Protein AF-A0A8S2YL34-F1 (afdb_monomer_lite)

Foldseek 3Di:
DKDKWKWKWKWKQALLAIDGLQDDPVPPDQDGWDWDQDPVRAIDIPRTDTHTDDDPVVVVVSVVSSVVSLVVVCVVDPNRNVQMDMDMDMDMDIDDPDDDDDDDDDDDDDDDDDDDDDDDDDQSSCQLVVLVLQQLQCQLVVPPDRPCVSGPNSSNCVCVQENQDDHDDDQDADPPDPVVRVVSVVSVVSSVSGDYHHDDPDDDPVNVVVVVVVVVVVVVVVVVVVVVVPDDDPVVVVVVVVVVVVVVVVVVVVVVVVVVVVVVVVVVVVVVVVVVVVVVVVVVVVVVVVVVVVVVVVVVVVVVVVVVVVVVVVVVVVVVVVVVVVVVVVVVVVVVVVVVVVVVVVVVVVVVVVVVVVVVVVVVVVVVVVVVVVVVVVVVVVVVVVVVVVVVVVVVVVVVVVVVVVVVVVVVVVVVVVVVPDD

Structure (mmCIF, N/CA/C/O backbone):
data_AF-A0A8S2YL34-F1
#
_entry.id   AF-A0A8S2YL34-F1
#
loop_
_atom_site.group_PDB
_atom_site.id
_atom_site.type_symbol
_atom_site.label_atom_id
_atom_site.label_alt_id
_atom_site.label_comp_id
_atom_site.label_asym_id
_atom_site.label_entity_id
_atom_site.label_seq_id
_atom_site.pdbx_PDB_ins_code
_atom_site.Cartn_x
_atom_site.Cartn_y
_atom_site.Cartn_z
_atom_site.occupancy
_atom_site.B_iso_or_equiv
_atom_site.auth_seq_id
_atom_site.auth_comp_id
_atom_site.auth_asym_id
_atom_site.auth_atom_id
_atom_site.pdbx_PDB_model_num
ATOM 1 N N . TYR A 1 1 ? 1.202 10.607 29.846 1.00 48.06 1 TYR A N 1
ATOM 2 C CA . TYR A 1 1 ? 0.904 9.898 28.590 1.00 48.06 1 TYR A CA 1
ATOM 3 C C . TYR A 1 1 ? -0.535 9.447 28.683 1.00 48.06 1 TYR A C 1
ATOM 5 O O . TYR A 1 1 ? -0.891 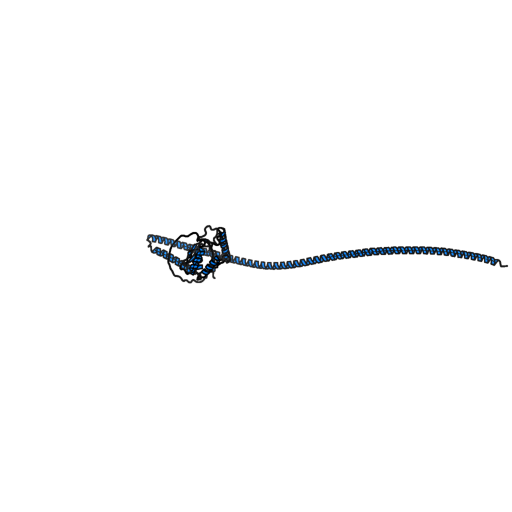8.909 29.722 1.00 48.06 1 TYR A O 1
ATOM 13 N N . ILE A 1 2 ? -1.354 9.770 27.680 1.00 67.56 2 ILE A N 1
ATOM 14 C CA . ILE A 1 2 ? -2.745 9.314 27.614 1.00 67.56 2 ILE A CA 1
ATOM 15 C C . ILE A 1 2 ? -2.727 8.025 26.803 1.00 67.56 2 ILE A C 1
ATOM 17 O O . ILE A 1 2 ? -2.323 8.048 25.639 1.00 67.56 2 ILE A O 1
ATOM 21 N N . ASP A 1 3 ? -3.127 6.922 27.424 1.00 76.88 3 ASP A N 1
ATOM 22 C CA . ASP A 1 3 ? -3.248 5.643 26.731 1.00 76.88 3 ASP A CA 1
ATOM 23 C C . ASP A 1 3 ? -4.643 5.537 26.115 1.00 76.88 3 ASP A C 1
ATOM 25 O O . ASP A 1 3 ? -5.654 5.777 26.781 1.00 76.88 3 ASP A O 1
ATOM 29 N N . TYR A 1 4 ? -4.700 5.162 24.838 1.00 81.50 4 TYR A N 1
ATOM 30 C CA . TYR A 1 4 ? -5.943 4.983 24.094 1.00 81.50 4 TYR A CA 1
ATOM 31 C C . TYR A 1 4 ? -6.202 3.494 23.871 1.00 81.50 4 TYR A C 1
ATOM 33 O O . TYR A 1 4 ? -5.301 2.731 23.533 1.00 81.50 4 TYR A O 1
ATOM 41 N N . THR A 1 5 ? -7.447 3.066 24.030 1.00 84.38 5 THR A N 1
ATOM 42 C CA . THR A 1 5 ? -7.902 1.724 23.655 1.00 84.38 5 THR A CA 1
ATOM 43 C C . THR A 1 5 ? -9.151 1.867 22.806 1.00 84.38 5 THR A C 1
ATOM 45 O O . THR A 1 5 ? -10.121 2.477 23.249 1.00 84.38 5 THR A O 1
ATOM 48 N N . VAL A 1 6 ? -9.133 1.318 21.591 1.00 88.00 6 VAL A N 1
ATOM 49 C CA . VAL A 1 6 ? -10.278 1.364 20.676 1.00 88.00 6 VAL A CA 1
ATOM 50 C C . VAL A 1 6 ? -10.844 -0.036 20.491 1.00 88.00 6 VAL A C 1
ATOM 52 O O . VAL A 1 6 ? -10.112 -0.995 20.243 1.00 88.00 6 VAL A O 1
ATOM 55 N N . LYS A 1 7 ? -12.164 -0.147 20.612 1.00 90.12 7 LYS A N 1
ATOM 56 C CA . LYS A 1 7 ? -12.927 -1.378 20.406 1.00 90.12 7 LYS A CA 1
ATOM 57 C C . LYS A 1 7 ? -14.058 -1.124 19.424 1.00 90.12 7 LYS A C 1
ATOM 59 O O . LYS A 1 7 ? -14.638 -0.041 19.425 1.00 90.12 7 LYS A O 1
ATOM 64 N N . ILE A 1 8 ? -14.386 -2.114 18.606 1.00 91.75 8 ILE A N 1
ATOM 65 C CA . ILE A 1 8 ? -15.443 -2.020 17.601 1.00 91.75 8 ILE A CA 1
ATOM 66 C C . ILE A 1 8 ? -16.438 -3.159 17.803 1.00 91.75 8 ILE A C 1
ATOM 68 O O . ILE A 1 8 ? -16.043 -4.314 17.941 1.00 91.75 8 ILE A O 1
ATOM 72 N N . THR A 1 9 ? -17.728 -2.832 17.771 1.00 90.25 9 THR A N 1
ATOM 73 C CA . THR A 1 9 ? -18.823 -3.803 17.657 1.00 90.25 9 THR A CA 1
ATOM 74 C C . THR A 1 9 ? -19.603 -3.524 16.377 1.00 90.25 9 THR A C 1
ATOM 76 O O . THR A 1 9 ? -19.719 -2.371 15.945 1.00 90.25 9 THR A O 1
ATOM 79 N N . PHE A 1 10 ? -20.120 -4.573 15.736 1.00 91.75 10 PHE A N 1
ATOM 80 C CA . PHE A 1 10 ? -20.915 -4.418 14.522 1.00 91.75 10 PHE A CA 1
ATOM 81 C C . PHE A 1 10 ? -22.115 -5.359 14.538 1.00 91.75 10 PHE A C 1
ATOM 83 O O . PHE A 1 10 ? -21.965 -6.575 14.449 1.00 91.75 10 PHE A O 1
ATOM 90 N N . LEU A 1 11 ? -23.307 -4.782 14.668 1.00 88.75 11 LEU A N 1
ATOM 91 C CA . LEU A 1 11 ? -24.552 -5.513 14.861 1.00 88.75 11 LEU A CA 1
ATOM 92 C C . LEU A 1 11 ? -25.520 -5.278 13.706 1.00 88.75 11 LEU A C 1
ATOM 94 O O . LEU A 1 11 ? -25.610 -4.176 13.160 1.00 88.75 11 LEU A O 1
ATOM 98 N N . GLU A 1 12 ? -26.291 -6.307 13.385 1.00 87.19 12 GLU A N 1
ATOM 99 C CA . GLU A 1 12 ? -27.458 -6.225 12.519 1.00 87.19 12 GLU A CA 1
ATOM 100 C C . GLU A 1 12 ? -28.726 -6.443 13.342 1.00 87.19 12 GLU A C 1
ATOM 102 O O . GLU A 1 12 ? -28.835 -7.409 14.096 1.00 87.19 12 GLU A O 1
ATOM 107 N N . LEU A 1 13 ? -29.693 -5.541 13.195 1.00 84.06 13 LEU A N 1
ATOM 108 C CA . LEU A 1 13 ? -31.043 -5.695 13.716 1.00 84.06 13 LEU A CA 1
ATOM 109 C C . LEU A 1 13 ? -31.983 -5.981 12.546 1.00 84.06 13 LEU A C 1
ATOM 111 O O . LEU A 1 13 ? -32.267 -5.092 11.740 1.00 84.06 13 LEU A O 1
ATOM 115 N N . TYR A 1 14 ? -32.490 -7.206 12.485 1.00 81.56 14 TYR A N 1
ATOM 116 C CA . TYR A 1 14 ? -33.470 -7.634 11.493 1.00 81.56 14 TYR A CA 1
ATOM 117 C C . TYR A 1 14 ? -34.624 -8.347 12.190 1.00 81.56 14 TYR A C 1
ATOM 119 O O . TYR A 1 14 ? -34.399 -9.213 13.028 1.00 81.56 14 TYR A O 1
ATOM 127 N N . ASN A 1 15 ? -35.865 -7.966 11.873 1.00 78.81 15 ASN A N 1
ATOM 128 C CA . ASN A 1 15 ? -37.072 -8.544 12.477 1.00 78.81 15 ASN A CA 1
ATOM 129 C C . ASN A 1 15 ? -37.048 -8.570 14.026 1.00 78.81 15 ASN A C 1
ATOM 131 O O . ASN A 1 15 ? -37.450 -9.544 14.656 1.00 78.81 15 ASN A O 1
ATOM 135 N N . GLU A 1 16 ? -36.533 -7.500 14.644 1.00 81.00 16 GLU A N 1
ATOM 136 C CA . GLU A 1 16 ? -36.320 -7.398 16.097 1.00 81.00 16 GLU A CA 1
ATOM 137 C C . GLU A 1 16 ? -35.396 -8.487 16.689 1.00 81.00 16 GLU A C 1
ATOM 139 O O . GLU A 1 16 ? -35.368 -8.696 17.904 1.00 81.00 16 GLU A O 1
ATOM 144 N N . GLU A 1 17 ? -34.574 -9.148 15.875 1.00 79.44 17 GLU A N 1
ATOM 145 C CA . GLU A 1 17 ? -33.493 -10.040 16.295 1.00 79.44 17 GLU A CA 1
ATOM 146 C C . GLU A 1 17 ? -32.133 -9.389 16.036 1.00 79.44 17 GLU A C 1
ATOM 148 O O . GLU A 1 17 ? -31.914 -8.750 15.008 1.00 79.44 17 GLU A O 1
ATOM 153 N N . LEU A 1 18 ? -31.237 -9.499 17.021 1.00 83.88 18 LEU A N 1
ATOM 154 C CA . LEU A 1 18 ? -29.888 -8.948 16.942 1.00 83.88 18 LEU A CA 1
ATOM 155 C C . LEU A 1 18 ? -28.929 -10.058 16.537 1.00 83.88 18 LEU A C 1
ATOM 157 O O . LEU A 1 18 ? -28.868 -11.085 17.214 1.00 83.88 18 LEU A O 1
ATOM 161 N N . THR A 1 19 ? -28.170 -9.808 15.479 1.00 85.19 19 THR A N 1
ATOM 162 C CA . THR A 1 19 ? -27.126 -10.698 14.977 1.00 85.19 19 THR A CA 1
ATOM 163 C C . THR A 1 19 ? -25.791 -9.973 15.023 1.00 85.19 19 THR A C 1
ATOM 165 O O . THR A 1 19 ? -25.691 -8.805 14.647 1.00 85.19 19 THR A O 1
ATOM 168 N N . ASP A 1 20 ? -24.759 -10.661 15.497 1.00 88.00 20 ASP A N 1
ATOM 169 C CA . ASP A 1 20 ? -23.398 -10.138 15.501 1.00 88.00 20 ASP A CA 1
ATOM 170 C C . ASP A 1 20 ? -22.752 -10.358 14.125 1.00 88.00 20 ASP A C 1
ATOM 172 O O . ASP A 1 20 ? -22.574 -11.497 13.687 1.00 88.00 20 ASP A O 1
ATOM 176 N N . LEU A 1 21 ? -22.378 -9.276 13.439 1.00 87.75 21 LEU A N 1
ATOM 177 C CA . LEU A 1 21 ? -21.731 -9.345 12.126 1.00 87.75 21 LEU A CA 1
ATOM 178 C C . LEU A 1 21 ? -20.233 -9.681 12.218 1.00 87.75 21 LEU A C 1
ATOM 180 O O . LEU A 1 21 ? -19.593 -9.942 11.196 1.00 87.75 21 LEU A O 1
ATOM 184 N N . LEU A 1 22 ? -19.647 -9.706 13.415 1.00 87.12 22 LEU A N 1
ATOM 185 C CA . LEU A 1 22 ? -18.248 -10.046 13.689 1.00 87.12 22 LEU A CA 1
ATOM 186 C C . LEU A 1 22 ? -18.056 -11.502 14.147 1.00 87.12 22 LEU A C 1
ATOM 188 O O . LEU A 1 22 ? -16.949 -12.027 13.982 1.00 87.12 22 LEU A O 1
ATOM 192 N N . ALA A 1 23 ? -19.119 -12.206 14.548 1.00 83.44 23 ALA A N 1
ATOM 193 C CA . ALA A 1 23 ? -19.085 -13.613 14.976 1.00 83.44 23 ALA A CA 1
ATOM 194 C C . ALA A 1 23 ? -18.584 -14.598 13.908 1.00 83.44 23 ALA A C 1
ATOM 196 O O . ALA A 1 23 ? -18.757 -14.383 12.711 1.00 83.44 23 ALA A O 1
ATOM 197 N N . ASP A 1 24 ? -17.904 -15.670 14.317 1.00 76.44 24 ASP A N 1
ATOM 198 C CA . ASP A 1 24 ? -17.432 -16.700 13.386 1.00 76.44 24 ASP A CA 1
ATOM 199 C C . ASP A 1 24 ? -18.605 -17.588 12.924 1.00 76.44 24 ASP A C 1
ATOM 201 O O . ASP A 1 24 ? -19.273 -18.173 13.779 1.00 76.44 24 ASP A O 1
ATOM 205 N N . PRO A 1 25 ? -18.890 -17.702 11.611 1.00 64.94 25 PRO A N 1
ATOM 206 C CA . PRO A 1 25 ? -19.985 -18.527 11.098 1.00 64.94 25 PRO A CA 1
ATOM 207 C C . PRO A 1 25 ? -19.861 -20.022 11.416 1.00 64.94 25 PRO A C 1
ATOM 209 O O . PRO A 1 25 ? -20.856 -20.732 11.316 1.00 64.94 25 PRO A O 1
ATOM 212 N N . THR A 1 26 ? -18.677 -20.520 11.788 1.00 63.34 26 THR A N 1
ATOM 213 C CA . THR A 1 26 ? -18.493 -21.928 12.183 1.00 63.34 26 THR A CA 1
ATOM 214 C C . THR A 1 26 ? -18.913 -22.211 13.624 1.00 63.34 26 THR A C 1
ATOM 216 O O . THR A 1 26 ? -18.849 -23.356 14.065 1.00 63.34 26 THR A O 1
ATOM 219 N N . ASN A 1 27 ? -19.293 -21.185 14.387 1.00 66.50 27 ASN A N 1
ATOM 220 C CA . ASN A 1 27 ? -19.665 -21.346 15.781 1.00 66.50 27 ASN A CA 1
ATOM 221 C C . ASN A 1 27 ? -21.140 -21.771 15.883 1.00 66.50 27 ASN A C 1
ATOM 223 O O . ASN A 1 27 ? -22.046 -20.963 15.694 1.00 66.50 27 ASN A O 1
ATOM 227 N N . GLU A 1 28 ? -21.382 -23.051 16.178 1.00 51.19 28 GLU A N 1
ATOM 228 C CA . GLU A 1 28 ? -22.721 -23.667 16.189 1.00 51.19 28 GLU A CA 1
ATOM 229 C C . GLU A 1 28 ? -23.646 -23.135 17.306 1.00 51.19 28 GLU A C 1
ATOM 231 O O . GLU A 1 28 ? -24.849 -23.402 17.302 1.00 51.19 28 GLU A O 1
ATOM 236 N N . GLN A 1 29 ? -23.115 -22.347 18.251 1.00 55.06 29 GLN A N 1
ATOM 237 C CA . GLN A 1 29 ? -23.880 -21.667 19.300 1.00 55.06 29 GLN A CA 1
ATOM 238 C C . GLN A 1 29 ? -23.472 -20.189 19.419 1.00 55.06 29 GLN A C 1
ATOM 240 O O . GLN A 1 29 ? -22.650 -19.844 20.269 1.00 55.06 29 GLN A O 1
ATOM 245 N N . PRO A 1 30 ? -24.034 -19.283 18.599 1.00 62.12 30 PRO A N 1
ATOM 246 C CA . PRO A 1 30 ? -23.836 -17.853 18.801 1.00 62.12 30 PRO A CA 1
ATOM 247 C C . PRO A 1 30 ? -24.441 -17.423 20.145 1.00 62.12 30 PRO A C 1
ATOM 249 O O . PRO A 1 30 ? -25.582 -17.772 20.473 1.00 62.12 30 PRO A O 1
ATOM 252 N N . GLU A 1 31 ? -23.684 -16.659 20.936 1.00 67.00 31 GLU A N 1
ATOM 253 C CA . GLU A 1 31 ? -24.209 -16.065 22.164 1.00 67.00 31 GLU A CA 1
ATOM 254 C C . GLU A 1 31 ? -25.408 -15.165 21.838 1.00 67.00 31 GLU A C 1
ATOM 256 O O . GLU A 1 31 ? -25.381 -14.338 20.926 1.00 67.00 31 GLU A O 1
ATOM 261 N N . LYS A 1 32 ? -26.504 -15.326 22.588 1.00 75.12 32 LYS A N 1
ATOM 262 C CA . LYS A 1 32 ? -27.686 -14.480 22.405 1.00 75.12 32 LYS A CA 1
ATOM 263 C C . LYS A 1 32 ? -27.403 -13.078 22.928 1.00 75.12 32 LYS A C 1
ATOM 265 O O . LYS A 1 32 ? -27.311 -12.887 24.141 1.00 75.12 32 LYS A O 1
ATOM 270 N N . ILE A 1 33 ? -27.390 -12.106 22.022 1.00 82.69 33 ILE A N 1
ATOM 271 C CA . ILE A 1 33 ? -27.215 -10.689 22.342 1.00 82.69 33 ILE A CA 1
ATOM 272 C C . ILE A 1 33 ? -28.421 -10.177 23.134 1.00 82.69 33 ILE A C 1
ATOM 274 O O . ILE A 1 33 ? -29.577 -10.307 22.711 1.00 82.69 33 ILE A O 1
ATOM 278 N N . LYS A 1 34 ? -28.157 -9.573 24.294 1.00 80.25 34 LYS A N 1
ATOM 279 C CA . LYS A 1 34 ? -29.180 -9.021 25.191 1.00 80.25 34 LYS A CA 1
ATOM 280 C C . LYS A 1 34 ? -28.903 -7.551 25.475 1.00 80.25 34 LYS A C 1
ATOM 282 O O . LYS A 1 34 ? -27.764 -7.162 25.700 1.00 80.25 34 LYS A O 1
ATOM 287 N N . ILE A 1 35 ? -29.970 -6.755 25.505 1.00 79.44 35 ILE A N 1
ATOM 288 C CA . ILE A 1 35 ? -29.922 -5.344 25.902 1.00 79.44 35 ILE A CA 1
ATOM 289 C C . ILE A 1 35 ? -30.408 -5.250 27.348 1.00 79.44 35 ILE A C 1
ATOM 291 O O . ILE A 1 35 ? -31.576 -5.561 27.626 1.00 79.44 35 ILE A O 1
ATOM 295 N N . TYR A 1 36 ? -29.529 -4.807 28.239 1.00 76.12 36 TYR A N 1
ATOM 296 C CA . TYR A 1 36 ? -29.823 -4.493 29.633 1.00 76.12 36 TYR A CA 1
ATOM 297 C C . TYR A 1 36 ? -29.905 -2.979 29.821 1.00 76.12 36 TYR A C 1
ATOM 299 O O . TYR A 1 36 ? -29.261 -2.231 29.099 1.00 76.12 36 TYR A O 1
ATOM 307 N N . GLU A 1 37 ? -30.731 -2.538 30.762 1.00 67.00 37 GLU A N 1
ATOM 308 C CA . GLU A 1 37 ? -30.855 -1.132 31.150 1.00 67.00 37 GLU A CA 1
ATOM 309 C C . GLU A 1 37 ? -30.201 -0.997 32.525 1.00 67.00 37 GLU A C 1
ATOM 311 O O . GLU A 1 37 ? -30.581 -1.725 33.448 1.00 67.00 37 GLU A O 1
ATOM 316 N N . ASP A 1 38 ? -29.186 -0.144 32.633 1.00 62.09 38 ASP A N 1
ATOM 317 C CA . ASP A 1 38 ? -28.525 0.136 33.905 1.00 62.09 38 ASP A CA 1
ATOM 318 C C . ASP A 1 38 ? -29.349 1.127 34.748 1.00 62.09 38 ASP A C 1
ATOM 320 O O . ASP A 1 38 ? -30.302 1.748 34.260 1.00 62.09 38 ASP A O 1
ATOM 324 N N . LYS A 1 39 ? -28.994 1.297 36.026 1.00 57.69 39 LYS A N 1
ATOM 325 C CA . LYS A 1 39 ? -29.657 2.226 36.959 1.00 57.69 39 LYS A CA 1
ATOM 326 C C . LYS A 1 39 ? -29.665 3.673 36.444 1.00 57.69 39 LYS A C 1
ATOM 328 O O . LYS A 1 39 ? -30.626 4.396 36.709 1.00 57.69 39 LYS A O 1
ATOM 333 N N . ASP A 1 40 ? -28.679 4.041 35.627 1.00 57.75 40 ASP A N 1
ATOM 334 C CA . ASP A 1 40 ? -28.551 5.356 34.986 1.00 57.75 40 ASP A CA 1
ATOM 335 C C . ASP A 1 40 ? -29.336 5.501 33.670 1.00 57.75 40 ASP A C 1
ATOM 337 O O . ASP A 1 40 ? -29.211 6.512 32.977 1.00 57.75 40 ASP A O 1
ATOM 341 N N . LYS A 1 41 ? -30.178 4.516 33.319 1.00 57.06 41 LYS A N 1
ATOM 342 C CA . LYS A 1 41 ? -30.958 4.447 32.064 1.00 57.06 41 LYS A CA 1
ATOM 343 C C . LYS A 1 41 ? -30.118 4.356 30.786 1.00 57.06 41 LYS A C 1
ATOM 345 O O . LYS A 1 41 ? -30.658 4.517 29.691 1.00 57.06 41 LYS A O 1
ATOM 350 N N . THR A 1 42 ? -28.832 4.058 30.917 1.00 58.94 42 THR A N 1
ATOM 351 C CA . THR A 1 42 ? -27.952 3.703 29.805 1.00 58.94 42 THR A CA 1
ATOM 352 C C . THR A 1 42 ? -28.205 2.249 29.404 1.00 58.94 42 THR A C 1
ATOM 354 O O . THR A 1 42 ? -28.396 1.366 30.247 1.00 58.94 42 THR A O 1
ATOM 357 N N . ASN A 1 43 ? -28.276 1.986 28.098 1.00 68.44 43 ASN A N 1
ATOM 358 C CA . ASN A 1 43 ? -28.506 0.634 27.589 1.00 68.44 43 ASN A CA 1
ATOM 359 C C . ASN A 1 43 ? -27.165 -0.068 27.328 1.00 68.44 43 ASN A C 1
ATOM 361 O O . ASN A 1 43 ? -26.404 0.341 26.454 1.00 68.44 43 ASN A O 1
ATOM 365 N N . THR A 1 44 ? -26.909 -1.168 28.035 1.00 69.44 44 THR A N 1
ATOM 366 C CA . THR A 1 44 ? -25.704 -1.993 27.881 1.00 69.44 44 THR A CA 1
ATOM 367 C C . THR A 1 44 ? -26.016 -3.232 27.052 1.00 69.44 44 THR A C 1
ATOM 369 O O . THR A 1 44 ? -26.939 -3.996 27.353 1.00 69.44 44 THR A O 1
ATOM 372 N N . ILE A 1 45 ? -25.235 -3.451 25.994 1.00 77.94 45 ILE A N 1
ATOM 373 C CA . ILE A 1 45 ? -25.347 -4.627 25.129 1.00 77.94 45 ILE A CA 1
ATOM 374 C C . ILE A 1 45 ? -24.382 -5.698 25.642 1.00 77.94 45 ILE A C 1
ATOM 376 O O . ILE A 1 45 ? -23.181 -5.467 25.712 1.00 77.94 45 ILE A O 1
ATOM 380 N N . ILE A 1 46 ? -24.908 -6.872 25.992 1.00 77.75 46 ILE A N 1
ATOM 381 C CA . ILE A 1 46 ? -24.126 -8.018 26.476 1.00 77.75 46 ILE A CA 1
ATOM 382 C C . ILE A 1 46 ? -24.185 -9.147 25.441 1.00 77.75 46 ILE A C 1
ATOM 384 O O . ILE A 1 46 ? -25.256 -9.427 24.894 1.00 77.75 46 ILE A O 1
ATOM 388 N N . GLY A 1 47 ? -23.044 -9.802 25.207 1.00 76.75 47 GLY A N 1
ATOM 389 C CA . GLY A 1 47 ? -22.895 -10.925 24.270 1.00 76.75 47 GLY A CA 1
ATOM 390 C C . GLY A 1 47 ? -22.524 -10.520 22.839 1.00 76.75 47 GLY A C 1
ATOM 391 O O . GLY A 1 47 ? -22.539 -11.363 21.951 1.00 76.75 47 GLY A O 1
ATOM 392 N N . ALA A 1 48 ? -22.222 -9.238 22.602 1.00 83.50 48 ALA A N 1
ATOM 393 C CA . ALA A 1 48 ? -21.643 -8.765 21.345 1.00 83.50 48 ALA A CA 1
ATOM 394 C C . ALA A 1 48 ? -20.109 -8.849 21.396 1.00 83.50 48 ALA A C 1
ATOM 396 O O . ALA A 1 48 ? -19.497 -8.562 22.427 1.00 83.50 48 ALA A O 1
ATOM 397 N N . ILE A 1 49 ? -19.485 -9.206 20.278 1.00 85.88 49 ILE A N 1
ATOM 398 C CA . ILE A 1 49 ? -18.035 -9.299 20.135 1.00 85.88 49 ILE A CA 1
ATOM 399 C C . ILE A 1 49 ? -17.442 -7.897 20.034 1.00 85.88 49 ILE A C 1
ATOM 401 O O . ILE A 1 49 ? -17.718 -7.143 19.100 1.00 85.88 49 ILE A O 1
ATOM 405 N N . GLU A 1 50 ? -16.562 -7.580 20.980 1.00 86.94 50 GLU A N 1
ATOM 406 C CA . GLU A 1 50 ? -15.749 -6.368 20.973 1.00 86.94 50 GLU A CA 1
ATOM 407 C C . GLU A 1 50 ? -14.399 -6.647 20.300 1.00 86.94 50 GLU A C 1
ATOM 409 O O . GLU A 1 50 ? -13.472 -7.173 20.918 1.00 86.94 50 GLU A O 1
ATOM 414 N N . ALA A 1 51 ? -14.270 -6.292 19.022 1.00 88.81 51 ALA A N 1
ATOM 415 C CA . ALA A 1 51 ? -13.017 -6.445 18.293 1.00 88.81 51 ALA A CA 1
ATOM 416 C C . ALA A 1 51 ? -12.039 -5.307 18.651 1.00 88.81 51 ALA A C 1
ATOM 418 O O . ALA A 1 51 ? -12.404 -4.136 18.502 1.00 88.81 51 ALA A O 1
ATOM 419 N N . PRO A 1 52 ? -10.803 -5.600 19.103 1.00 89.44 52 PRO A N 1
ATOM 420 C CA . PRO A 1 52 ? -9.796 -4.569 19.325 1.00 89.44 52 PRO A CA 1
ATOM 421 C C . PRO A 1 52 ? -9.370 -3.939 17.993 1.00 89.44 52 PRO A C 1
ATOM 423 O O . PRO A 1 52 ? -9.273 -4.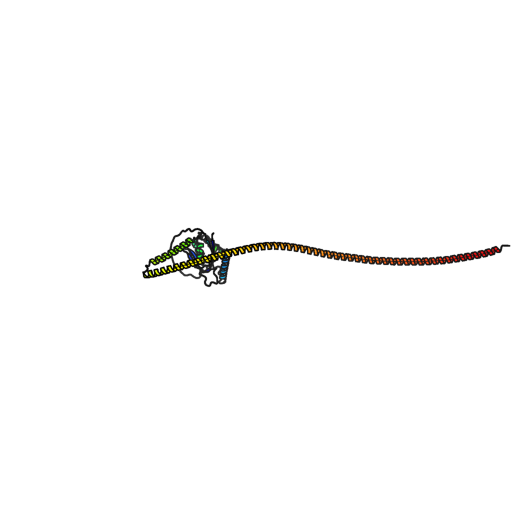620 16.971 1.00 89.44 52 PRO A O 1
ATOM 426 N N . CYS A 1 53 ? -9.116 -2.633 18.012 1.00 90.38 53 CYS A N 1
ATOM 427 C CA . CYS A 1 53 ? -8.687 -1.866 16.850 1.00 90.38 53 CYS A CA 1
ATOM 428 C C . CYS A 1 53 ? -7.451 -1.038 17.210 1.00 90.38 53 CYS A C 1
ATOM 430 O O . CYS A 1 53 ? -7.537 -0.119 18.020 1.00 90.38 53 CYS A O 1
ATOM 432 N N . GLU A 1 54 ? -6.307 -1.345 16.601 1.00 87.50 54 GLU A N 1
ATOM 433 C CA . GLU A 1 54 ? -5.050 -0.631 16.864 1.00 87.50 54 GLU A CA 1
ATOM 434 C C . GLU A 1 54 ? -4.766 0.422 15.792 1.00 87.50 54 GLU A C 1
ATOM 436 O O . GLU A 1 54 ? -4.206 1.480 16.080 1.00 87.50 54 GLU A O 1
ATOM 441 N N . THR A 1 55 ? -5.198 0.167 14.554 1.00 88.88 55 THR A N 1
ATOM 442 C CA . THR A 1 55 ? -4.971 1.066 13.423 1.00 88.88 55 THR A CA 1
ATOM 443 C C . THR A 1 55 ? -6.271 1.422 12.697 1.00 88.88 55 THR A C 1
ATOM 445 O O . THR A 1 55 ? -7.215 0.630 12.675 1.00 88.88 55 THR A O 1
ATOM 448 N N . PRO A 1 56 ? -6.338 2.578 12.007 1.00 89.75 56 PRO A N 1
ATOM 449 C CA . PRO A 1 56 ? -7.479 2.904 11.148 1.00 89.75 56 PRO A CA 1
ATOM 450 C C . PRO A 1 56 ? -7.752 1.835 10.078 1.00 89.75 56 PRO A C 1
ATOM 452 O O . PRO A 1 56 ? -8.896 1.620 9.686 1.00 89.75 56 PRO A O 1
ATOM 455 N N . PHE A 1 57 ? -6.706 1.144 9.615 1.00 91.69 57 PHE A N 1
ATOM 456 C CA . PHE A 1 57 ? -6.833 0.061 8.646 1.00 91.69 57 PHE A CA 1
ATOM 457 C C . PHE A 1 57 ? -7.599 -1.141 9.221 1.00 91.69 57 PHE A C 1
ATOM 459 O O . PHE A 1 57 ? -8.423 -1.727 8.517 1.00 91.69 57 PHE A O 1
ATOM 466 N N . ASP A 1 58 ? -7.405 -1.461 10.503 1.00 89.38 58 ASP A N 1
ATOM 467 C CA . ASP A 1 58 ? -8.153 -2.525 11.181 1.00 89.38 58 ASP A CA 1
ATOM 468 C C . ASP A 1 58 ? -9.644 -2.192 11.261 1.00 89.38 58 ASP A C 1
ATOM 470 O O . ASP A 1 58 ? -10.479 -3.047 10.964 1.00 89.38 58 ASP A O 1
ATOM 474 N N . ALA A 1 59 ? -9.989 -0.933 11.556 1.00 90.44 59 ALA A N 1
ATOM 475 C CA . ALA A 1 59 ? -11.377 -0.472 11.554 1.00 90.44 59 ALA A CA 1
ATOM 476 C C . ALA A 1 59 ? -12.039 -0.657 10.179 1.00 90.44 59 ALA A C 1
ATOM 478 O O . ALA A 1 59 ? -13.139 -1.209 10.090 1.00 90.44 59 ALA A O 1
ATOM 479 N N . PHE A 1 60 ? -11.354 -0.265 9.097 1.00 92.81 60 PHE A N 1
ATOM 480 C CA . PHE A 1 60 ? -11.844 -0.484 7.731 1.00 92.81 60 PHE A CA 1
ATOM 481 C C . PHE A 1 60 ? -12.001 -1.970 7.406 1.00 92.81 60 PHE A C 1
ATOM 483 O O . PHE A 1 60 ? -13.001 -2.370 6.809 1.00 92.81 60 PHE A O 1
ATOM 490 N N . LYS A 1 61 ? -11.048 -2.807 7.821 1.00 91.38 61 LYS A N 1
ATOM 491 C CA . LYS A 1 61 ? -11.111 -4.256 7.614 1.00 91.38 61 LYS A CA 1
ATOM 492 C C . LYS A 1 61 ? -12.307 -4.879 8.338 1.00 91.38 61 LYS A C 1
ATOM 494 O O . LYS A 1 61 ? -13.005 -5.705 7.750 1.00 91.38 61 LYS A O 1
ATOM 499 N N . ILE A 1 62 ? -12.566 -4.472 9.581 1.00 90.81 62 ILE A N 1
ATOM 500 C CA . ILE A 1 62 ? -13.722 -4.916 10.376 1.00 90.81 62 ILE A CA 1
ATOM 501 C C . ILE A 1 62 ? -15.033 -4.477 9.708 1.00 90.81 62 ILE A C 1
ATOM 503 O O . ILE A 1 62 ? -15.945 -5.293 9.559 1.00 90.81 62 ILE A O 1
ATOM 507 N N . LEU A 1 63 ? -15.105 -3.228 9.236 1.00 91.12 63 LEU A N 1
ATOM 508 C CA . LEU A 1 63 ? -16.266 -2.695 8.522 1.00 91.12 63 LEU A CA 1
ATOM 509 C C . LEU A 1 63 ? -16.562 -3.484 7.236 1.00 91.12 63 LEU A C 1
ATOM 511 O O . LEU A 1 63 ? -17.695 -3.917 7.032 1.00 91.12 63 LEU A O 1
ATOM 515 N N . ILE A 1 64 ? -15.549 -3.719 6.394 1.00 90.31 64 ILE A N 1
ATOM 516 C CA . ILE A 1 64 ? -15.696 -4.486 5.145 1.00 90.31 64 ILE A CA 1
ATOM 517 C C . ILE A 1 64 ? -16.132 -5.923 5.447 1.00 90.31 64 ILE A C 1
ATOM 519 O O . ILE A 1 64 ? -17.056 -6.427 4.810 1.00 90.31 64 ILE A O 1
ATOM 523 N N . LYS A 1 65 ? -15.514 -6.572 6.443 1.00 88.31 65 LYS A N 1
ATOM 524 C CA . LYS A 1 65 ? -15.857 -7.942 6.850 1.00 88.31 65 LYS A CA 1
ATOM 525 C C . LYS A 1 65 ? -17.324 -8.057 7.278 1.00 88.31 65 LYS A C 1
ATOM 527 O O . LYS A 1 65 ? -18.014 -8.975 6.840 1.00 88.31 65 LYS A O 1
ATOM 532 N N . GLY A 1 66 ? -17.810 -7.136 8.112 1.00 86.12 66 GLY A N 1
ATOM 533 C CA . GLY A 1 66 ? -19.209 -7.144 8.545 1.00 86.12 66 GLY A CA 1
ATOM 534 C C . GLY A 1 66 ? -20.189 -6.798 7.419 1.00 86.12 66 GLY A C 1
ATOM 535 O O . GLY A 1 66 ? -21.238 -7.427 7.310 1.00 86.12 66 GLY A O 1
ATOM 536 N N . ALA A 1 67 ? -19.821 -5.878 6.520 1.00 85.69 67 ALA A N 1
ATOM 537 C CA . ALA A 1 67 ? -20.635 -5.535 5.352 1.00 85.69 67 ALA A CA 1
ATOM 538 C C . ALA A 1 67 ? -20.780 -6.714 4.371 1.00 85.69 67 ALA A C 1
ATOM 540 O O . ALA A 1 67 ? -21.879 -6.982 3.890 1.00 85.69 67 ALA A O 1
ATOM 541 N N . GLN A 1 68 ? -19.701 -7.465 4.122 1.00 84.19 68 GLN A N 1
ATOM 542 C CA . GLN A 1 68 ? -19.748 -8.683 3.304 1.00 84.19 68 GLN A CA 1
ATOM 543 C C . GLN A 1 68 ? -20.645 -9.754 3.928 1.00 84.19 68 GLN A C 1
ATOM 545 O O . GLN A 1 68 ? -21.401 -10.412 3.219 1.00 84.19 68 GLN A O 1
ATOM 550 N N . ARG A 1 69 ? -20.600 -9.909 5.255 1.00 79.56 69 ARG A N 1
ATOM 551 C CA . ARG A 1 69 ? -21.454 -10.871 5.965 1.00 79.56 69 ARG A CA 1
ATOM 552 C C . ARG A 1 69 ? -22.931 -10.532 5.860 1.00 79.56 69 ARG A C 1
ATOM 554 O O . ARG A 1 69 ? -23.738 -11.422 5.590 1.00 79.56 69 ARG A O 1
ATOM 561 N N . ARG A 1 70 ? -23.260 -9.247 5.974 1.00 77.19 70 ARG A N 1
ATOM 562 C CA . ARG A 1 70 ? -24.606 -8.743 5.699 1.00 77.19 70 ARG A CA 1
ATOM 563 C C . ARG A 1 70 ? -25.049 -9.115 4.276 1.00 77.19 70 ARG A C 1
ATOM 565 O O . ARG A 1 70 ? -26.086 -9.744 4.103 1.00 77.19 70 ARG A O 1
ATOM 572 N N . GLN A 1 71 ? -24.199 -8.872 3.275 1.00 65.50 71 GLN A N 1
ATOM 573 C CA . GLN A 1 71 ? -24.474 -9.213 1.872 1.00 65.50 71 GLN A CA 1
ATOM 574 C C . GLN A 1 71 ? -24.646 -10.728 1.621 1.00 65.50 71 GLN A C 1
ATOM 576 O O . GLN A 1 71 ? -25.459 -11.148 0.795 1.00 65.50 71 GLN A O 1
ATOM 581 N N . THR A 1 72 ? -23.910 -11.586 2.332 1.00 61.12 72 THR A N 1
ATOM 582 C CA . THR A 1 72 ? -24.091 -13.046 2.226 1.00 61.12 72 THR A CA 1
ATOM 583 C C . THR A 1 72 ? -25.388 -13.532 2.878 1.00 61.12 72 THR A C 1
ATOM 585 O O . THR A 1 72 ? -26.017 -14.451 2.360 1.00 61.12 72 THR A O 1
ATOM 588 N N . ALA A 1 73 ? -25.844 -12.897 3.963 1.00 58.59 73 ALA A N 1
ATOM 589 C CA . ALA A 1 73 ? -27.150 -13.199 4.554 1.00 58.59 73 ALA A CA 1
ATOM 590 C C . ALA A 1 73 ? -28.303 -12.818 3.600 1.00 58.59 73 ALA A C 1
ATOM 592 O O . ALA A 1 73 ? -29.278 -13.559 3.472 1.00 58.59 73 ALA A O 1
ATOM 593 N N . GLU A 1 74 ? -28.147 -11.720 2.853 1.00 56.41 74 GLU A N 1
ATOM 594 C CA . GLU A 1 74 ? -29.116 -11.230 1.859 1.00 56.41 74 GLU A CA 1
ATOM 595 C C . GLU A 1 74 ? -29.333 -12.173 0.665 1.00 56.41 74 GLU A C 1
ATOM 597 O O . GLU A 1 74 ? -30.403 -12.154 0.054 1.00 56.41 74 GLU A O 1
ATOM 602 N N . THR A 1 75 ? -28.331 -12.981 0.306 1.00 51.19 75 THR A N 1
ATOM 603 C CA . THR A 1 75 ? -28.403 -13.909 -0.840 1.00 51.19 75 THR A CA 1
ATOM 604 C C . THR A 1 75 ? -28.998 -15.269 -0.472 1.00 51.19 75 THR A C 1
ATOM 606 O O . THR A 1 75 ? -29.559 -15.936 -1.339 1.00 51.19 75 THR A O 1
ATOM 609 N N . LEU A 1 76 ? -28.932 -15.663 0.804 1.00 50.69 76 LEU A N 1
ATOM 610 C CA . LEU A 1 76 ? -29.471 -16.929 1.320 1.00 50.69 76 LEU A CA 1
ATOM 611 C C . LEU A 1 76 ? -30.940 -16.829 1.770 1.00 50.69 76 LEU A C 1
ATOM 613 O O . LEU A 1 76 ? -31.645 -17.837 1.772 1.00 50.69 76 LEU A O 1
ATOM 617 N N . MET A 1 77 ? -31.426 -15.631 2.109 1.00 47.56 77 MET A N 1
ATOM 618 C CA . MET A 1 77 ? -32.831 -15.368 2.434 1.00 47.56 77 MET A CA 1
ATOM 619 C C . MET A 1 77 ? -33.305 -14.089 1.728 1.00 47.56 77 MET A C 1
ATOM 621 O O . MET A 1 77 ? -32.833 -13.007 2.052 1.00 47.56 77 MET A O 1
ATOM 625 N N . ASN A 1 78 ? -34.220 -14.226 0.757 1.00 46.41 78 ASN A N 1
ATOM 626 C CA . ASN A 1 78 ? -34.944 -13.171 0.019 1.00 46.41 78 ASN A CA 1
ATOM 627 C C . ASN A 1 78 ? -34.572 -11.700 0.342 1.00 46.41 78 ASN A C 1
ATOM 629 O O . ASN A 1 78 ? -34.969 -11.196 1.385 1.00 46.41 78 ASN A O 1
ATOM 633 N N . ALA A 1 79 ? -33.934 -10.990 -0.601 1.00 47.81 79 ALA A N 1
ATOM 634 C CA . ALA A 1 79 ? -33.857 -9.518 -0.737 1.00 47.81 79 ALA A CA 1
ATOM 635 C C . ALA A 1 79 ? -33.974 -8.681 0.570 1.00 47.81 79 ALA A C 1
ATOM 637 O O . ALA A 1 79 ? -34.818 -7.788 0.679 1.00 47.81 79 ALA A O 1
ATOM 638 N N . SER A 1 80 ? -33.130 -8.974 1.568 1.00 54.31 80 SER A N 1
ATOM 639 C CA . SER A 1 80 ? -33.308 -8.527 2.964 1.00 54.31 80 SER A CA 1
ATOM 640 C C . SER A 1 80 ? -32.499 -7.278 3.375 1.00 54.31 80 SER A C 1
ATOM 642 O O . SER A 1 80 ? -32.605 -6.826 4.516 1.00 54.31 80 SER A O 1
ATOM 644 N N . SER A 1 81 ? -31.730 -6.669 2.464 1.00 57.69 81 SER A N 1
ATOM 645 C CA . SER A 1 81 ? -30.813 -5.551 2.776 1.00 57.69 81 SER A CA 1
ATOM 646 C C . SER A 1 81 ? -31.517 -4.251 3.171 1.00 57.69 81 SER A C 1
ATOM 648 O O . SER A 1 81 ? -31.036 -3.488 4.005 1.00 57.69 81 SER A O 1
ATOM 650 N N . SER A 1 82 ? -32.691 -4.000 2.587 1.00 62.75 82 SER A N 1
ATOM 651 C CA . SER A 1 82 ? -33.469 -2.769 2.787 1.00 62.75 82 SER A CA 1
ATOM 652 C C . SER A 1 82 ? -34.268 -2.750 4.092 1.00 62.75 82 SER A C 1
ATOM 654 O O . SER A 1 82 ? -34.797 -1.707 4.467 1.00 62.75 82 SER A O 1
ATOM 656 N N . ARG A 1 83 ? -34.375 -3.898 4.775 1.00 71.06 83 ARG A N 1
ATOM 657 C CA . ARG A 1 83 ? -35.252 -4.102 5.942 1.00 71.06 83 ARG A CA 1
ATOM 658 C C . ARG A 1 83 ? -34.494 -4.373 7.241 1.00 71.06 83 ARG A C 1
ATOM 660 O O . ARG A 1 83 ? -35.125 -4.533 8.281 1.00 71.06 83 ARG A O 1
ATOM 667 N N . SER A 1 84 ? -33.165 -4.437 7.191 1.00 78.31 84 SER A N 1
ATOM 668 C CA . SER A 1 84 ? -32.312 -4.561 8.372 1.00 78.31 84 SER A CA 1
ATOM 669 C C . SER A 1 84 ? -31.596 -3.249 8.693 1.00 78.31 84 SER A C 1
ATOM 671 O O . SER A 1 84 ? -31.269 -2.458 7.804 1.00 78.31 84 SER A O 1
ATOM 673 N N . HIS A 1 85 ? -31.344 -3.008 9.978 1.00 83.00 85 HIS A N 1
ATOM 674 C CA . HIS A 1 85 ? -30.526 -1.892 10.446 1.00 83.00 85 HIS A CA 1
ATOM 675 C C . HIS A 1 85 ? -29.136 -2.386 10.815 1.00 83.00 85 HIS A C 1
ATOM 677 O O . HIS A 1 85 ? -28.996 -3.386 11.512 1.00 83.00 85 HIS A O 1
ATOM 683 N N . SER A 1 86 ? -28.109 -1.653 10.397 1.00 86.62 86 SER A N 1
ATOM 684 C CA . SER A 1 86 ? -26.727 -1.929 10.783 1.00 86.62 86 SER A CA 1
ATOM 685 C C . SER A 1 86 ? -26.243 -0.890 11.782 1.00 86.62 86 SER A C 1
ATOM 687 O O . SER A 1 86 ? -26.365 0.309 11.541 1.00 86.62 86 SER A O 1
ATOM 689 N N . ILE A 1 87 ? -25.687 -1.361 12.894 1.00 88.12 87 ILE A N 1
ATOM 690 C CA . ILE A 1 87 ? -25.204 -0.539 14.000 1.00 88.12 87 ILE A CA 1
ATOM 691 C C . ILE A 1 87 ? -23.717 -0.834 14.164 1.00 88.12 87 ILE A C 1
ATOM 693 O O . ILE A 1 87 ? -23.336 -1.887 14.672 1.00 88.12 87 ILE A O 1
ATOM 697 N N . PHE A 1 88 ? -22.882 0.080 13.678 1.00 90.50 88 PHE A N 1
ATOM 698 C CA . PHE A 1 88 ? -21.432 0.028 13.835 1.00 90.50 88 PHE A CA 1
ATOM 699 C C . PHE A 1 88 ? -21.029 0.979 14.959 1.00 90.50 88 PHE A C 1
ATOM 701 O O . PHE A 1 88 ? -21.218 2.191 14.838 1.00 90.50 88 PHE A O 1
ATOM 708 N N . THR A 1 89 ? -20.475 0.438 16.039 1.00 88.19 89 THR A N 1
ATOM 709 C CA . THR A 1 89 ? -20.113 1.215 17.227 1.00 88.19 89 THR A CA 1
ATOM 710 C C . THR A 1 89 ? -18.615 1.121 17.450 1.00 88.19 89 THR A C 1
ATOM 712 O O . THR A 1 89 ? -18.073 0.028 17.599 1.00 88.19 89 THR A O 1
ATOM 715 N N . MET A 1 90 ? -17.953 2.274 17.510 1.00 87.38 90 MET A N 1
ATOM 716 C CA . MET A 1 90 ? -16.546 2.385 17.877 1.00 87.38 90 MET A CA 1
ATOM 717 C C . MET A 1 90 ? -16.439 3.035 19.256 1.00 87.38 90 MET A C 1
ATOM 719 O O . MET A 1 90 ? -16.810 4.194 19.437 1.00 87.38 90 MET A O 1
ATOM 723 N N . THR A 1 91 ? -15.914 2.287 20.216 1.00 85.69 91 THR A N 1
ATOM 724 C CA . THR A 1 91 ? -15.706 2.724 21.595 1.00 85.69 91 THR A CA 1
ATOM 725 C C . THR A 1 91 ? -14.247 3.111 21.775 1.00 85.69 91 THR A C 1
ATOM 727 O O . THR A 1 91 ? -13.363 2.267 21.635 1.00 85.69 91 THR A O 1
ATOM 730 N N . VAL A 1 92 ? -13.992 4.379 22.097 1.00 84.31 92 VAL A N 1
ATOM 731 C CA . VAL A 1 92 ? -12.647 4.896 22.385 1.00 84.31 92 VAL A CA 1
ATOM 732 C C . VAL A 1 92 ? -12.537 5.158 23.881 1.00 84.31 92 VAL A C 1
ATOM 734 O O . VAL A 1 92 ? -13.235 6.011 24.423 1.00 84.31 92 VAL A O 1
ATOM 737 N N . THR A 1 93 ? -11.652 4.431 24.553 1.00 81.12 93 THR A N 1
ATOM 738 C CA . THR A 1 93 ? -11.325 4.632 25.965 1.00 81.12 93 THR A CA 1
ATOM 739 C C . THR A 1 93 ? -10.003 5.375 26.075 1.00 81.12 93 THR A C 1
ATOM 741 O O . THR A 1 93 ? -9.005 4.947 25.501 1.00 81.12 93 THR A O 1
ATOM 744 N N . MET A 1 94 ? -9.998 6.471 26.830 1.00 77.19 94 MET A N 1
ATOM 745 C CA . MET A 1 94 ? -8.804 7.248 27.164 1.00 77.19 94 MET A CA 1
ATOM 746 C C . MET A 1 94 ? -8.480 7.038 28.640 1.00 77.19 94 MET A C 1
ATOM 748 O O . MET A 1 94 ? -9.358 7.208 29.483 1.00 77.19 94 MET A O 1
ATOM 752 N N . LYS A 1 95 ? -7.240 6.667 28.960 1.00 69.81 95 LYS A N 1
ATOM 753 C CA . LYS A 1 95 ? -6.750 6.586 30.340 1.00 69.81 95 LYS A CA 1
ATOM 754 C C . LYS A 1 95 ? -5.805 7.749 30.608 1.00 69.81 95 LYS A C 1
ATOM 756 O O . LYS A 1 95 ? -4.730 7.815 30.013 1.00 69.81 95 LYS A O 1
ATOM 761 N N . ASP A 1 96 ? -6.221 8.645 31.500 1.00 59.59 96 ASP A N 1
ATOM 762 C CA . ASP A 1 96 ? -5.372 9.695 32.066 1.00 59.59 96 ASP A CA 1
ATOM 763 C C . ASP A 1 96 ? -4.795 9.234 33.417 1.00 59.59 96 ASP A C 1
ATOM 765 O O . ASP A 1 96 ? -5.429 8.484 34.159 1.00 59.59 96 ASP A O 1
ATOM 769 N N . ALA A 1 97 ? -3.569 9.647 33.730 1.00 48.06 97 ALA A N 1
ATOM 770 C CA . ALA A 1 97 ? -2.805 9.174 34.885 1.00 48.06 97 ALA A CA 1
ATOM 771 C C . ALA A 1 97 ? -3.038 9.998 36.169 1.00 48.06 97 ALA A C 1
ATOM 773 O O . ALA A 1 97 ? -2.320 9.797 37.152 1.00 48.06 97 ALA A O 1
ATOM 774 N N . GLN A 1 98 ? -3.999 10.930 36.197 1.00 38.91 98 GLN A N 1
ATOM 775 C CA . GLN A 1 98 ? -4.223 11.809 37.350 1.00 38.91 98 GLN A CA 1
ATOM 776 C C . GLN A 1 98 ? -5.707 12.018 37.696 1.00 38.91 98 GLN A C 1
ATOM 778 O O . GLN A 1 98 ? -6.454 12.594 36.919 1.00 38.91 98 GLN A O 1
ATOM 783 N N . GLY A 1 99 ? -6.059 11.648 38.936 1.00 35.62 99 GLY A N 1
ATOM 784 C CA . GLY A 1 99 ? -6.984 12.410 39.789 1.00 35.62 99 GLY A CA 1
ATOM 785 C C . GLY A 1 99 ? -8.466 12.020 39.792 1.00 35.62 99 GLY A C 1
ATOM 786 O O . GLY A 1 99 ? -9.206 12.390 38.893 1.00 35.62 99 GLY A O 1
ATOM 787 N N . ASP A 1 100 ? -8.894 11.371 40.880 1.00 29.97 100 ASP A N 1
ATOM 788 C CA . ASP A 1 100 ? -10.293 11.262 41.332 1.00 29.97 100 ASP A CA 1
ATOM 789 C C . ASP A 1 100 ? -10.846 12.619 41.776 1.00 29.97 100 ASP A C 1
ATOM 791 O O . ASP A 1 100 ? -10.137 13.307 42.512 1.00 29.97 100 ASP A O 1
ATOM 795 N N . VAL A 1 101 ? -12.119 12.922 41.479 1.00 28.34 101 VAL A N 1
ATOM 796 C CA . VAL A 1 101 ? -13.001 13.671 42.397 1.00 28.34 101 VAL A CA 1
ATOM 797 C C . VAL A 1 101 ? -14.459 13.211 42.235 1.00 28.34 101 VAL A C 1
ATOM 799 O O . VAL A 1 101 ? -15.092 13.397 41.200 1.00 28.34 101 VAL A O 1
ATOM 802 N N . ASP A 1 102 ? -14.933 12.671 43.351 1.00 29.86 102 ASP A N 1
ATOM 803 C CA . ASP A 1 102 ? -16.234 12.144 43.760 1.00 29.86 102 ASP A CA 1
ATOM 804 C C . ASP A 1 102 ? -17.323 13.235 43.882 1.00 29.86 102 ASP A C 1
ATOM 806 O O . ASP A 1 102 ? -17.031 14.299 44.429 1.00 29.86 102 ASP A O 1
ATOM 810 N N . LEU A 1 103 ? -18.569 12.956 43.466 1.00 25.75 103 LEU A N 1
ATOM 811 C CA . LEU A 1 103 ? -19.805 13.503 44.062 1.00 25.75 103 LEU A CA 1
ATOM 812 C C . LEU A 1 103 ? -21.000 12.564 43.778 1.00 25.75 103 LEU A C 1
ATOM 814 O O . LEU A 1 103 ? -21.413 12.390 42.632 1.00 25.75 103 LEU A O 1
ATOM 818 N N . ALA A 1 104 ? -21.589 12.014 44.844 1.00 25.67 104 ALA A N 1
ATOM 819 C CA . ALA A 1 104 ? -22.740 11.108 44.839 1.00 25.67 104 ALA A CA 1
ATOM 820 C C . ALA A 1 104 ? -24.108 11.803 45.053 1.00 25.67 104 ALA A C 1
ATOM 822 O O . ALA A 1 104 ? -24.213 12.754 45.827 1.00 25.67 104 ALA A O 1
ATOM 823 N N . GLY A 1 105 ? -25.165 11.204 44.475 1.00 28.03 105 GLY A N 1
ATOM 824 C CA . GLY A 1 105 ? -26.460 10.942 45.141 1.00 28.03 105 GLY A CA 1
ATOM 825 C C . GLY A 1 105 ? -27.698 11.812 44.820 1.00 28.03 105 GLY A C 1
ATOM 826 O O . GLY A 1 105 ? -27.695 13.017 45.056 1.00 28.03 105 GLY A O 1
ATOM 827 N N . SER A 1 106 ? -28.810 11.181 44.387 1.00 26.59 106 SER A N 1
ATOM 828 C CA . SER A 1 106 ? -30.150 11.220 45.051 1.00 26.59 106 SER A CA 1
ATOM 829 C C . SER A 1 106 ? -31.280 10.498 44.257 1.00 26.59 106 SER A C 1
ATOM 831 O O . SER A 1 106 ? -31.608 10.841 43.128 1.00 26.59 106 SER A O 1
ATOM 833 N N . GLU A 1 107 ? -31.836 9.467 44.908 1.00 28.41 107 GLU A N 1
ATOM 834 C CA . GLU A 1 107 ? -33.122 8.714 44.816 1.00 28.41 107 GLU A CA 1
ATOM 835 C C . GLU A 1 107 ? -34.405 9.374 44.184 1.00 28.41 107 GLU A C 1
ATOM 837 O O . GLU A 1 107 ? -34.405 10.560 43.902 1.00 28.41 107 GLU A O 1
ATOM 842 N N . ASN A 1 108 ? -35.610 8.791 43.950 1.00 27.09 108 ASN A N 1
ATOM 843 C CA . ASN A 1 108 ? -36.295 7.490 44.151 1.00 27.09 108 ASN A CA 1
ATOM 844 C C . ASN A 1 108 ? -37.638 7.394 43.326 1.00 27.09 108 ASN A C 1
ATOM 846 O O . ASN A 1 108 ? -38.313 8.400 43.140 1.00 27.09 108 ASN A O 1
ATOM 850 N N . ILE A 1 109 ? -38.051 6.163 42.947 1.00 26.92 109 ILE A N 1
ATOM 851 C CA . ILE A 1 109 ? -39.403 5.493 42.886 1.00 26.92 109 ILE A CA 1
ATOM 852 C C . ILE A 1 109 ? -40.704 6.197 42.355 1.00 26.92 109 ILE A C 1
ATOM 854 O O . ILE A 1 109 ? -41.203 7.127 42.976 1.00 26.92 109 ILE A O 1
ATOM 858 N N . SER A 1 110 ? -41.407 5.605 41.347 1.00 27.97 110 SER A N 1
ATOM 859 C CA . SER A 1 110 ? -42.755 4.925 41.448 1.00 27.97 110 SER A CA 1
ATOM 860 C C . SER A 1 110 ? -43.650 4.784 40.165 1.00 27.97 110 SER A C 1
ATOM 862 O O . SER A 1 110 ? -44.018 5.765 39.536 1.00 27.97 110 SER A O 1
ATOM 864 N N . ARG A 1 111 ? -44.117 3.529 39.930 1.00 28.16 111 ARG A N 1
ATOM 865 C CA . ARG A 1 111 ? -45.480 2.974 39.588 1.00 28.16 111 ARG A CA 1
ATOM 866 C C . ARG A 1 111 ? -46.224 3.036 38.210 1.00 28.16 111 ARG A C 1
ATOM 868 O O . ARG A 1 111 ? -46.334 4.062 37.557 1.00 28.16 111 ARG A O 1
ATOM 875 N N . SER A 1 112 ? -46.962 1.914 37.990 1.00 26.05 112 SER A N 1
ATOM 876 C CA . SER A 1 112 ? -48.108 1.550 37.083 1.00 26.05 112 SER A CA 1
ATOM 877 C C . SER A 1 112 ? -47.754 1.044 35.662 1.00 26.05 112 SER A C 1
ATOM 879 O O . SER A 1 112 ? -46.904 1.648 35.032 1.00 26.05 112 SER A O 1
ATOM 881 N N . GLY A 1 113 ? -48.225 -0.080 35.072 1.00 30.44 113 GLY A N 1
ATOM 882 C CA . GLY A 1 113 ? -49.429 -0.952 35.182 1.00 30.44 113 GLY A CA 1
ATOM 883 C C . GLY A 1 113 ? -50.516 -0.463 34.192 1.00 30.44 113 GLY A C 1
ATOM 884 O O . GLY A 1 113 ? -50.877 0.692 34.329 1.00 30.44 113 GLY A O 1
ATOM 885 N N . ALA A 1 114 ? -51.091 -1.161 33.189 1.00 30.11 114 ALA A N 1
ATOM 886 C CA . ALA A 1 114 ? -51.339 -2.584 32.893 1.00 30.11 114 ALA A CA 1
ATOM 887 C C . ALA A 1 114 ? -51.669 -2.846 31.374 1.00 30.11 114 ALA A C 1
ATOM 889 O O . ALA A 1 114 ? -51.859 -1.889 30.636 1.00 30.11 114 ALA A O 1
ATOM 890 N N . THR A 1 115 ? -51.712 -4.140 30.973 1.00 34.31 115 THR A N 1
ATOM 891 C CA . THR A 1 115 ? -52.435 -4.887 29.875 1.00 34.31 115 THR A CA 1
ATOM 892 C C . THR A 1 115 ? -53.036 -4.145 28.653 1.00 34.31 115 THR A C 1
ATOM 894 O O . THR A 1 115 ? -53.651 -3.107 28.807 1.00 34.31 115 THR A O 1
ATOM 897 N N . ASP A 1 116 ? -52.990 -4.642 27.402 1.00 42.50 116 ASP A N 1
ATOM 898 C CA . ASP A 1 116 ? -53.579 -5.918 26.951 1.00 42.50 116 ASP A CA 1
ATOM 899 C C . ASP A 1 116 ? -53.097 -6.392 25.551 1.00 42.50 116 ASP A C 1
ATOM 901 O O . ASP A 1 116 ? -52.590 -5.621 24.735 1.00 42.50 116 ASP A O 1
ATOM 905 N N . LYS A 1 117 ? -53.255 -7.694 25.277 1.00 40.34 117 LYS A N 1
ATOM 906 C CA . LYS A 1 117 ? -52.792 -8.419 24.076 1.00 40.34 117 LYS A CA 1
ATOM 907 C C . LYS A 1 117 ? -53.890 -8.523 23.006 1.00 40.34 117 LYS A C 1
ATOM 909 O O . LYS A 1 117 ? -54.955 -9.041 23.318 1.00 40.34 117 LYS A O 1
ATOM 914 N N . ARG A 1 118 ? -53.559 -8.211 21.738 1.00 39.56 118 ARG A N 1
ATOM 915 C CA . ARG A 1 118 ? -53.862 -8.980 20.490 1.00 39.56 118 ARG A CA 1
ATOM 916 C C . ARG A 1 118 ? -53.881 -8.079 19.241 1.00 39.56 118 ARG A C 1
ATOM 918 O O . ARG A 1 118 ? -54.914 -7.517 18.911 1.00 39.56 118 ARG A O 1
ATOM 925 N N . ALA A 1 119 ? -52.766 -8.032 18.510 1.00 33.38 119 ALA A N 1
ATOM 926 C CA . ALA A 1 119 ? -52.725 -7.808 17.054 1.00 33.38 119 ALA A CA 1
ATOM 927 C C . ALA A 1 119 ? -51.308 -8.139 16.543 1.00 33.38 119 ALA A C 1
ATOM 929 O O . ALA A 1 119 ? -50.502 -7.254 16.268 1.00 33.38 119 ALA A O 1
ATOM 930 N N . ARG A 1 120 ? -50.942 -9.424 16.540 1.00 45.97 120 ARG A N 1
ATOM 931 C CA . ARG A 1 120 ? -49.582 -9.881 16.225 1.00 45.97 120 ARG A CA 1
ATOM 932 C C . ARG A 1 120 ? -49.622 -10.666 14.923 1.00 45.97 120 ARG A C 1
ATOM 934 O O . ARG A 1 120 ? -50.146 -11.766 14.944 1.00 45.97 120 ARG A O 1
ATOM 941 N N . GLU A 1 121 ? -49.119 -10.056 13.848 1.00 36.97 121 GLU A N 1
ATOM 942 C CA . GLU A 1 121 ? -48.292 -10.721 12.816 1.00 36.97 121 GLU A CA 1
ATOM 943 C C . GLU A 1 121 ? -47.906 -9.802 11.640 1.00 36.97 121 GLU A C 1
ATOM 945 O O . GLU A 1 121 ? -46.891 -10.052 11.007 1.00 36.97 121 GLU A O 1
ATOM 950 N N . ALA A 1 122 ? -48.613 -8.692 11.380 1.00 37.56 122 ALA A N 1
ATOM 951 C CA . ALA A 1 122 ? -48.318 -7.836 10.213 1.00 37.56 122 ALA A CA 1
ATOM 952 C C . ALA A 1 122 ? -47.442 -6.586 10.493 1.00 37.56 122 ALA A C 1
ATOM 954 O O . ALA A 1 122 ? -46.944 -5.966 9.559 1.00 37.56 122 ALA A O 1
ATOM 955 N N . GLY A 1 123 ? -47.243 -6.192 11.760 1.00 47.00 123 GLY A N 1
ATOM 956 C CA . GLY A 1 123 ? -46.599 -4.916 12.132 1.00 47.00 123 GLY A CA 1
ATOM 957 C C . GLY A 1 123 ? -45.077 -4.945 12.335 1.00 47.00 123 GLY A C 1
ATOM 958 O O . GLY A 1 123 ? -44.450 -3.889 12.371 1.00 47.00 123 GLY A O 1
ATOM 959 N N . THR A 1 124 ? -44.467 -6.126 12.464 1.00 51.31 124 THR A N 1
ATOM 960 C CA . THR A 1 124 ? -43.074 -6.270 12.937 1.00 51.31 124 THR A CA 1
ATOM 961 C C . THR A 1 124 ? -42.026 -5.843 11.903 1.00 51.31 124 THR A C 1
ATOM 963 O O . THR A 1 124 ? -40.926 -5.453 12.274 1.00 51.31 124 THR A O 1
ATOM 966 N N . ILE A 1 125 ? -42.375 -5.806 10.612 1.00 51.81 125 ILE A N 1
ATOM 967 C CA . ILE A 1 125 ? -41.423 -5.493 9.531 1.00 51.81 125 ILE A CA 1
ATOM 968 C C . ILE A 1 125 ? -41.027 -4.002 9.508 1.00 51.81 125 ILE A C 1
ATOM 970 O O . ILE A 1 125 ? -39.891 -3.688 9.174 1.00 51.81 125 ILE A O 1
ATOM 974 N N . ASN A 1 126 ? -41.919 -3.090 9.921 1.00 53.78 126 ASN A N 1
ATOM 975 C CA . ASN A 1 126 ? -41.672 -1.634 9.941 1.00 53.78 126 ASN A CA 1
ATOM 976 C C . ASN A 1 126 ? -41.657 -1.041 11.363 1.00 53.78 126 ASN A C 1
ATOM 978 O O . ASN A 1 126 ? -41.686 0.180 11.542 1.00 53.78 126 ASN A O 1
ATOM 982 N N . GLN A 1 127 ? -41.641 -1.898 12.386 1.00 66.62 127 GLN A N 1
ATOM 983 C CA . GLN A 1 127 ? -41.800 -1.496 13.780 1.00 66.62 127 GLN A CA 1
ATOM 984 C C . GLN A 1 127 ? -40.657 -0.604 14.269 1.00 66.62 127 GLN A C 1
ATOM 986 O O . GLN A 1 127 ? -40.924 0.382 14.948 1.00 66.62 127 GLN A O 1
ATOM 991 N N . SER A 1 128 ? -39.409 -0.893 13.904 1.00 66.75 128 SER A N 1
ATOM 992 C CA . SER A 1 128 ? -38.232 -0.137 14.348 1.00 66.75 128 SER A CA 1
ATOM 993 C C . SER A 1 128 ? -38.244 1.315 13.859 1.00 66.75 128 SER A C 1
ATOM 995 O O . SER A 1 128 ? -38.118 2.239 14.663 1.00 66.75 128 SER A O 1
ATOM 997 N N . LEU A 1 129 ? -38.467 1.530 12.558 1.00 67.50 129 LEU A N 1
ATOM 998 C CA . LEU A 1 129 ? -38.508 2.861 11.939 1.00 67.50 129 LEU A CA 1
ATOM 999 C C . LEU A 1 129 ? -39.731 3.671 12.378 1.00 67.50 129 LEU A C 1
ATOM 1001 O O . LEU A 1 129 ? -39.612 4.856 12.697 1.00 67.50 129 LEU A O 1
ATOM 1005 N N . LEU A 1 130 ? -40.903 3.034 12.456 1.00 71.62 130 LEU A N 1
ATOM 1006 C CA . LEU A 1 130 ? -42.118 3.702 12.917 1.00 71.62 130 LEU A CA 1
ATOM 1007 C C . LEU A 1 130 ? -42.015 4.091 14.399 1.00 71.62 130 LEU A C 1
ATOM 1009 O O . LEU A 1 130 ? -42.378 5.206 14.775 1.00 71.62 130 LEU A O 1
ATOM 1013 N N . THR A 1 131 ? -41.487 3.197 15.239 1.00 75.44 131 THR A N 1
ATOM 1014 C CA . THR A 1 131 ? -41.249 3.464 16.666 1.00 75.44 131 THR A CA 1
ATOM 1015 C C . THR A 1 131 ? -40.247 4.596 16.855 1.00 75.44 131 THR A C 1
ATOM 1017 O O . THR A 1 131 ? -40.482 5.474 17.681 1.00 75.44 131 THR A O 1
ATOM 1020 N N . LEU A 1 132 ? -39.188 4.648 16.044 1.00 77.75 132 LEU A N 1
ATOM 1021 C CA . LEU A 1 132 ? -38.226 5.747 16.069 1.00 77.75 132 LEU A CA 1
ATOM 1022 C C . LEU A 1 132 ? -38.893 7.102 15.770 1.00 77.75 132 LEU A C 1
ATOM 1024 O O . LEU A 1 132 ? -38.714 8.056 16.527 1.00 77.75 132 LEU A O 1
ATOM 1028 N N . GLY A 1 133 ? -39.739 7.179 14.737 1.00 76.75 133 GLY A N 1
ATOM 1029 C CA . GLY A 1 133 ? -40.511 8.392 14.436 1.00 76.75 133 GLY A CA 1
ATOM 1030 C C . GLY A 1 133 ? -41.478 8.804 15.554 1.00 76.75 133 GLY A C 1
ATOM 1031 O O . GLY A 1 133 ? -41.639 9.999 15.827 1.00 76.75 133 GLY A O 1
ATOM 1032 N N . ARG A 1 134 ? -42.087 7.831 16.245 1.00 80.19 134 ARG A N 1
ATOM 1033 C CA . ARG A 1 134 ? -42.944 8.077 17.420 1.00 80.19 134 ARG A CA 1
ATOM 1034 C C . ARG A 1 134 ? -42.142 8.615 18.604 1.00 80.19 134 ARG A C 1
ATOM 1036 O O . ARG A 1 134 ? -42.560 9.601 19.199 1.00 80.19 134 ARG A O 1
ATOM 1043 N N . VAL A 1 135 ? -40.981 8.027 18.894 1.00 80.69 135 VAL A N 1
ATOM 1044 C CA . VAL A 1 135 ? -40.065 8.475 19.955 1.00 80.69 135 VAL A CA 1
ATOM 1045 C C . VAL A 1 135 ? -39.605 9.915 19.716 1.00 80.69 135 VAL A C 1
ATOM 1047 O O . VAL A 1 135 ? -39.677 10.731 20.630 1.00 80.69 135 VAL A O 1
ATOM 1050 N N . ILE A 1 136 ? -39.217 10.261 18.485 1.00 79.88 136 ILE A N 1
ATOM 1051 C CA . ILE A 1 136 ? -38.815 11.632 18.126 1.00 79.88 136 ILE A CA 1
ATOM 1052 C C . ILE A 1 136 ? -39.972 12.615 18.317 1.00 79.88 136 ILE A C 1
ATOM 1054 O O . ILE A 1 136 ? -39.786 13.688 18.883 1.00 79.88 136 ILE A O 1
ATOM 1058 N N . THR A 1 137 ? -41.177 12.247 17.882 1.00 80.88 137 THR A N 1
ATOM 1059 C CA . THR A 1 137 ? -42.356 13.113 18.031 1.00 80.88 137 THR A CA 1
ATOM 1060 C C . THR A 1 137 ? -42.701 13.329 19.509 1.00 80.88 137 THR A C 1
ATOM 1062 O O . THR A 1 137 ? -42.913 14.467 19.919 1.00 80.88 137 THR A O 1
ATOM 1065 N N . ALA A 1 138 ? -42.672 12.270 20.324 1.00 81.25 138 ALA A N 1
ATOM 1066 C CA . ALA A 1 138 ? -42.912 12.345 21.766 1.00 81.25 138 ALA A CA 1
ATOM 1067 C C . ALA A 1 138 ? -41.851 13.193 22.493 1.00 81.25 138 ALA A C 1
ATOM 1069 O O . ALA A 1 138 ? -42.180 13.959 23.400 1.00 81.25 138 ALA A O 1
ATOM 1070 N N . LEU A 1 139 ? -40.588 13.108 22.056 1.00 80.44 139 LEU A N 1
ATOM 1071 C CA . LEU A 1 139 ? -39.489 13.928 22.568 1.00 80.44 139 LEU A CA 1
ATOM 1072 C C . LEU A 1 139 ? -39.683 15.419 22.277 1.00 80.44 139 LEU A C 1
ATOM 1074 O O . LEU A 1 139 ? -39.468 16.250 23.157 1.00 80.44 139 LEU A O 1
ATOM 1078 N N . ILE A 1 140 ? -40.120 15.766 21.065 1.00 78.69 140 ILE A N 1
ATOM 1079 C CA . ILE A 1 140 ? -40.389 17.159 20.675 1.00 78.69 140 ILE A CA 1
ATOM 1080 C C . ILE A 1 140 ? -41.582 17.718 21.457 1.00 78.69 140 ILE A C 1
ATOM 1082 O O . ILE A 1 140 ? -41.527 18.848 21.943 1.00 78.69 140 ILE A O 1
ATOM 1086 N N . SER A 1 141 ? -42.633 16.912 21.617 1.00 77.38 141 SER A N 1
ATOM 1087 C CA . SER A 1 141 ? -43.834 17.249 22.390 1.00 77.38 141 SER A CA 1
ATOM 1088 C C . SER A 1 141 ? -43.614 17.235 23.909 1.00 77.38 141 SER A C 1
ATOM 1090 O O . SER A 1 141 ? -44.528 17.576 24.659 1.00 77.38 141 SER A O 1
ATOM 1092 N N . ASN A 1 142 ? -42.407 16.882 24.370 1.00 74.19 142 ASN A N 1
ATOM 1093 C CA . ASN A 1 142 ? -42.010 16.817 25.777 1.00 74.19 142 ASN A CA 1
ATOM 1094 C C . ASN A 1 142 ? -42.939 15.922 26.625 1.00 74.19 142 ASN A C 1
ATOM 1096 O O . ASN A 1 142 ? -43.312 16.267 27.752 1.00 74.19 142 ASN A O 1
ATOM 1100 N N . GLU A 1 143 ? -43.347 14.780 26.062 1.00 75.81 143 GLU A N 1
ATOM 1101 C CA . GLU A 1 143 ? -44.195 13.802 26.744 1.00 75.81 143 GLU A CA 1
ATOM 1102 C C . GLU A 1 143 ? -43.464 13.161 27.935 1.00 75.81 143 GLU A C 1
ATOM 1104 O O . GLU A 1 143 ? -42.271 12.866 27.878 1.00 75.81 143 GLU A O 1
ATOM 1109 N N . LYS A 1 144 ? -44.190 12.903 29.034 1.00 71.12 144 LYS A N 1
ATOM 1110 C CA . LYS A 1 144 ? -43.602 12.322 30.259 1.00 71.12 144 LYS A CA 1
ATOM 1111 C C . LYS A 1 144 ? -43.135 10.874 30.088 1.00 71.12 144 LYS A C 1
ATOM 1113 O O . LYS A 1 144 ? -42.230 10.447 30.798 1.00 71.12 144 LYS A O 1
ATOM 1118 N N . HIS A 1 145 ? -43.776 10.112 29.205 1.00 73.38 145 HIS A N 1
ATOM 1119 C CA . HIS A 1 145 ? -43.446 8.714 28.949 1.00 73.38 145 HIS A CA 1
ATOM 1120 C C . HIS A 1 145 ? -43.112 8.534 27.473 1.00 73.38 145 HIS A C 1
ATOM 1122 O O . HIS A 1 145 ? -43.959 8.759 26.615 1.00 73.38 145 HIS A O 1
ATOM 1128 N N . ILE A 1 146 ? -41.893 8.083 27.188 1.00 75.50 146 ILE A N 1
ATOM 1129 C CA . ILE A 1 146 ? -41.413 7.851 25.828 1.00 75.50 146 ILE A CA 1
ATOM 1130 C C . ILE A 1 146 ? -41.164 6.352 25.660 1.00 75.50 146 ILE A C 1
ATOM 1132 O O . ILE A 1 146 ? -40.419 5.742 26.428 1.00 75.50 146 ILE A O 1
ATOM 1136 N N . CYS A 1 147 ? -41.800 5.743 24.659 1.00 78.19 147 CYS A N 1
ATOM 1137 C CA . CYS A 1 147 ? -41.809 4.293 24.464 1.00 78.19 147 CYS A CA 1
ATOM 1138 C C . CYS A 1 147 ? -40.530 3.759 23.789 1.00 78.19 147 CYS A C 1
ATOM 1140 O O . CYS A 1 147 ? -40.595 3.104 22.753 1.00 78.19 147 CYS A O 1
ATOM 1142 N N . TYR A 1 148 ? -39.350 3.987 24.377 1.00 75.38 148 TYR A N 1
ATOM 1143 C CA . TYR A 1 148 ? -38.083 3.449 23.845 1.00 75.38 148 TYR A CA 1
ATOM 1144 C C . TYR A 1 148 ? -38.073 1.924 23.752 1.00 75.38 148 TYR A C 1
ATOM 1146 O O . TYR A 1 148 ? -37.387 1.364 22.903 1.00 75.38 148 TYR A O 1
ATOM 1154 N N . ARG A 1 149 ? -38.849 1.250 24.610 1.00 78.19 149 ARG A N 1
ATOM 1155 C CA . ARG A 1 149 ? -38.922 -0.213 24.705 1.00 78.19 149 ARG A CA 1
ATOM 1156 C C . ARG A 1 149 ? -39.685 -0.885 23.561 1.00 78.19 149 ARG A C 1
ATOM 1158 O O . ARG A 1 149 ? -39.581 -2.103 23.437 1.00 78.19 149 ARG A O 1
ATOM 1165 N N . ASP A 1 150 ? -40.399 -0.121 22.736 1.00 76.94 150 ASP A N 1
ATOM 1166 C CA . ASP A 1 150 ? -41.239 -0.651 21.654 1.00 76.94 150 ASP A CA 1
ATOM 1167 C C . ASP A 1 150 ? -40.419 -1.213 20.473 1.00 76.94 150 ASP A C 1
ATOM 1169 O O . ASP A 1 150 ? -40.956 -1.983 19.678 1.00 76.94 150 ASP A O 1
ATOM 1173 N N . SER A 1 151 ? -39.123 -0.884 20.373 1.00 82.75 151 SER A N 1
ATOM 1174 C CA . SER A 1 151 ? -38.164 -1.514 19.451 1.00 82.75 151 SER A CA 1
ATOM 1175 C C . SER A 1 151 ? -36.776 -1.618 20.081 1.00 82.75 151 SER A C 1
ATOM 1177 O O . SER A 1 151 ? -36.332 -0.732 20.814 1.00 82.75 151 SER A O 1
ATOM 1179 N N . LYS A 1 152 ? -36.032 -2.678 19.751 1.00 79.31 152 LYS A N 1
ATOM 1180 C CA . LYS A 1 152 ? -34.620 -2.802 20.134 1.00 79.31 152 LYS A CA 1
ATOM 1181 C C . LYS A 1 152 ? -33.768 -1.660 19.579 1.00 79.31 152 LYS A C 1
ATOM 1183 O O . LYS A 1 152 ? -32.837 -1.244 20.261 1.00 79.31 152 LYS A O 1
ATOM 1188 N N . LEU A 1 153 ? -34.108 -1.108 18.409 1.00 79.50 153 LEU A N 1
ATOM 1189 C CA . LEU A 1 153 ? -33.385 0.026 17.824 1.00 79.50 153 LEU A CA 1
ATOM 1190 C C . LEU A 1 153 ? -33.483 1.270 18.711 1.00 79.50 153 LEU A C 1
ATOM 1192 O O . LEU A 1 153 ? -32.474 1.896 19.011 1.00 79.50 153 LEU A O 1
ATOM 1196 N N . THR A 1 154 ? -34.690 1.608 19.168 1.00 80.94 154 THR A N 1
ATOM 1197 C CA . THR A 1 154 ? -34.920 2.781 20.021 1.00 80.94 154 THR A CA 1
ATOM 1198 C C . THR A 1 154 ? -34.378 2.606 21.431 1.00 80.94 154 THR A C 1
ATOM 1200 O O . THR A 1 154 ? -34.079 3.607 22.068 1.00 80.94 154 THR A O 1
ATOM 1203 N N . ARG A 1 155 ? -34.189 1.365 21.900 1.00 80.19 155 ARG A N 1
ATOM 1204 C CA . ARG A 1 155 ? -33.432 1.078 23.128 1.00 80.19 155 ARG A CA 1
ATOM 1205 C C . ARG A 1 155 ? -31.939 1.315 22.923 1.00 80.19 155 ARG A C 1
ATOM 1207 O O . ARG A 1 155 ? -31.327 2.026 23.703 1.00 80.19 155 ARG A O 1
ATOM 1214 N N . ILE A 1 156 ? -31.357 0.777 21.851 1.00 79.06 156 ILE A N 1
ATOM 1215 C CA . ILE A 1 156 ? -29.925 0.970 21.565 1.00 79.06 156 ILE A CA 1
ATOM 1216 C C . ILE A 1 156 ? -29.605 2.458 21.341 1.00 79.06 156 ILE A C 1
ATOM 1218 O O . ILE A 1 156 ? -28.590 2.946 21.821 1.00 79.06 156 ILE A O 1
ATOM 1222 N N . LEU A 1 157 ? -30.489 3.190 20.658 1.00 79.88 157 LEU A N 1
ATOM 1223 C CA . LEU A 1 157 ? -30.313 4.610 20.331 1.00 79.88 157 LEU A CA 1
ATOM 1224 C C . LEU A 1 157 ? -30.933 5.573 21.353 1.00 79.88 157 LEU A C 1
ATOM 1226 O O . LEU A 1 157 ? -30.989 6.773 21.088 1.00 79.88 157 LEU A O 1
ATOM 1230 N N . GLN A 1 158 ? -31.418 5.090 22.498 1.00 79.62 158 GLN A N 1
ATOM 1231 C CA . GLN A 1 158 ? -32.079 5.932 23.502 1.00 79.62 158 GLN A CA 1
ATOM 1232 C C . GLN A 1 158 ? -31.184 7.114 23.908 1.00 79.62 158 GLN A C 1
ATOM 1234 O O . GLN A 1 158 ? -31.612 8.270 23.865 1.00 79.62 158 GLN A O 1
ATOM 1239 N N . ASP A 1 159 ? -29.904 6.838 24.161 1.00 72.75 159 ASP A N 1
ATOM 1240 C CA . ASP A 1 159 ? -28.919 7.860 24.520 1.00 72.75 159 ASP A CA 1
ATOM 1241 C C . ASP A 1 159 ? -28.614 8.825 23.364 1.00 72.75 159 ASP A C 1
ATOM 1243 O O . ASP A 1 159 ? -28.300 9.994 23.600 1.00 72.75 159 ASP A O 1
ATOM 1247 N N . SER A 1 160 ? -28.756 8.373 22.114 1.00 76.81 160 SER A N 1
ATOM 1248 C CA . SER A 1 160 ? -28.619 9.197 20.906 1.00 76.81 160 SER A CA 1
ATOM 1249 C C . SER A 1 160 ? -29.795 10.151 20.687 1.00 76.81 160 SER A C 1
ATOM 1251 O O . SER A 1 160 ? -29.639 11.185 20.044 1.00 76.81 160 SER A O 1
ATOM 1253 N N . LEU A 1 161 ? -30.983 9.839 21.200 1.00 75.19 161 LEU A N 1
ATOM 1254 C CA . LEU A 1 161 ? -32.190 10.631 20.941 1.00 75.19 161 LEU A CA 1
ATOM 1255 C C . LEU A 1 161 ? -32.506 11.619 22.064 1.00 75.19 161 LEU A C 1
ATOM 1257 O O . LEU A 1 161 ? -33.044 12.693 21.796 1.00 75.19 161 LEU A O 1
ATOM 1261 N N . CYS A 1 162 ? -32.178 11.270 23.309 1.00 69.31 162 CYS A N 1
ATOM 1262 C CA . CYS A 1 162 ? -32.514 12.083 24.479 1.00 69.31 162 CYS A CA 1
ATOM 1263 C C . CYS A 1 162 ? -31.424 12.140 25.555 1.00 69.31 162 CYS A C 1
ATOM 1265 O O . CYS A 1 162 ? -31.666 12.691 26.628 1.00 69.31 162 CYS A O 1
ATOM 1267 N N . GLY A 1 163 ? -30.274 11.513 25.313 1.00 70.31 163 GLY A N 1
ATOM 1268 C CA . GLY A 1 163 ? -29.226 11.340 26.309 1.00 70.31 163 GLY A CA 1
ATOM 1269 C C . GLY A 1 163 ? -28.106 12.368 26.209 1.00 70.31 163 GLY A C 1
ATOM 1270 O O . GLY A 1 163 ? -28.273 13.491 25.735 1.00 70.31 163 GLY A O 1
ATOM 1271 N N . LYS A 1 164 ? -26.935 11.939 26.675 1.00 73.12 164 LYS A N 1
ATOM 1272 C CA . LYS A 1 164 ? -25.730 12.755 26.871 1.00 73.12 164 LYS A CA 1
ATOM 1273 C C . LYS A 1 164 ? -24.811 12.794 25.647 1.00 73.12 164 LYS A C 1
ATOM 1275 O O . LYS A 1 164 ? -23.615 13.038 25.770 1.00 73.12 164 LYS A O 1
ATOM 1280 N N . THR A 1 165 ? -25.339 12.515 24.462 1.00 74.12 165 THR A N 1
ATOM 1281 C CA . THR A 1 165 ? -24.540 12.299 23.248 1.00 74.12 165 THR A CA 1
ATOM 1282 C C . THR A 1 165 ? -24.619 13.487 22.293 1.00 74.12 165 THR A C 1
ATOM 1284 O O . THR A 1 165 ? -25.509 14.327 22.383 1.00 74.12 165 THR A O 1
ATOM 1287 N N . ILE A 1 166 ? -23.670 13.583 21.363 1.00 80.62 166 ILE A N 1
ATOM 1288 C CA . ILE A 1 166 ? -23.801 14.473 20.206 1.00 80.62 166 ILE A CA 1
ATOM 1289 C C . ILE A 1 166 ? -24.363 13.634 19.063 1.00 80.62 166 ILE A C 1
ATOM 1291 O O . ILE A 1 166 ? -23.724 12.674 18.634 1.00 80.62 166 ILE A O 1
ATOM 1295 N N . THR A 1 167 ? -25.530 14.017 18.553 1.00 82.75 167 THR A N 1
ATOM 1296 C CA . THR A 1 167 ? -26.227 13.253 17.512 1.00 82.75 167 THR A CA 1
ATOM 1297 C C . THR A 1 167 ? -26.336 14.061 16.233 1.00 82.75 167 THR A C 1
ATOM 1299 O O . THR A 1 167 ? -26.816 15.192 16.233 1.00 82.75 167 THR A O 1
ATOM 1302 N N . SER A 1 168 ? -25.917 13.450 15.127 1.00 85.19 168 SER A N 1
ATOM 1303 C CA . SER A 1 168 ? -26.105 13.970 13.775 1.00 85.19 168 SER A CA 1
ATOM 1304 C C . SER A 1 168 ? -26.949 12.984 12.978 1.00 85.19 168 SER A C 1
ATOM 1306 O O . SER A 1 168 ? -26.697 11.780 13.010 1.00 85.19 168 SER A O 1
ATOM 1308 N N . ILE A 1 169 ? -27.959 13.492 12.274 1.00 83.88 169 ILE A N 1
ATOM 1309 C CA . ILE A 1 169 ? -28.861 12.693 11.444 1.00 83.88 169 ILE A CA 1
ATOM 1310 C C . ILE A 1 169 ? -28.648 13.117 9.995 1.00 83.88 169 ILE A C 1
ATOM 1312 O O . ILE A 1 169 ? -28.840 14.282 9.649 1.00 83.88 169 ILE A O 1
ATOM 1316 N N . ILE A 1 170 ? -28.260 12.164 9.149 1.00 88.44 170 ILE A N 1
ATOM 1317 C CA . ILE A 1 170 ? -28.094 12.374 7.711 1.00 88.44 170 ILE A CA 1
ATOM 1318 C C . ILE A 1 170 ? -29.337 11.842 7.009 1.00 88.44 170 ILE A C 1
ATOM 1320 O O . ILE A 1 170 ? -29.711 10.685 7.187 1.00 88.44 170 ILE A O 1
ATOM 1324 N N . ILE A 1 171 ? -29.963 12.696 6.204 1.00 84.69 171 ILE A N 1
ATOM 1325 C CA . ILE A 1 171 ? -31.165 12.364 5.445 1.00 84.69 171 ILE A CA 1
ATOM 1326 C C . ILE A 1 171 ? -30.777 12.199 3.983 1.00 84.69 171 ILE A C 1
ATOM 1328 O O . ILE A 1 171 ? -30.277 13.137 3.362 1.00 84.69 171 ILE A O 1
ATOM 1332 N N . THR A 1 172 ? -31.007 11.013 3.432 1.00 85.88 172 THR A N 1
ATOM 1333 C CA . THR A 1 172 ? -30.743 10.709 2.026 1.00 85.88 172 THR A CA 1
ATOM 1334 C C . THR A 1 172 ? -32.051 10.738 1.245 1.00 85.88 172 THR A C 1
ATOM 1336 O O . THR A 1 172 ? -33.041 10.133 1.644 1.00 85.88 172 THR A O 1
ATOM 1339 N N . LEU A 1 173 ? -32.069 11.479 0.137 1.00 86.88 173 LEU A N 1
ATOM 1340 C CA . LEU A 1 173 ? -33.261 11.691 -0.687 1.00 86.88 173 LEU A CA 1
ATOM 1341 C C . LEU A 1 173 ? -33.015 11.160 -2.096 1.00 86.88 173 LEU A C 1
ATOM 1343 O O . LEU A 1 173 ? -31.884 11.184 -2.585 1.00 86.88 173 LEU A O 1
ATOM 1347 N N . SER A 1 174 ? -34.081 10.715 -2.758 1.00 84.38 174 SER A N 1
ATOM 1348 C CA . SER A 1 174 ? -34.036 10.285 -4.153 1.00 84.38 174 SER A CA 1
ATOM 1349 C C . SER A 1 174 ? -34.985 11.140 -4.987 1.00 84.38 174 SER A C 1
ATOM 1351 O O . SER A 1 174 ? -36.169 11.207 -4.664 1.00 84.38 174 SER A O 1
ATOM 1353 N N . PRO A 1 175 ? -34.527 11.737 -6.102 1.00 80.44 175 PRO A N 1
ATOM 1354 C CA . PRO A 1 175 ? -35.383 12.564 -6.951 1.00 80.44 175 PRO A CA 1
ATOM 1355 C C . PRO A 1 175 ? -36.482 11.762 -7.672 1.00 80.44 175 PRO A C 1
ATOM 1357 O O . PRO A 1 175 ? -37.361 12.355 -8.284 1.00 80.44 175 PRO A O 1
ATOM 1360 N N . ALA A 1 176 ? -36.439 10.425 -7.625 1.00 79.69 176 ALA A N 1
ATOM 1361 C CA . ALA A 1 176 ? -37.364 9.551 -8.344 1.00 79.69 176 ALA A CA 1
ATOM 1362 C C . ALA A 1 176 ? -38.679 9.256 -7.596 1.00 79.69 176 ALA A C 1
ATOM 1364 O O . ALA A 1 176 ? -39.603 8.722 -8.204 1.00 79.69 176 ALA A O 1
ATOM 1365 N N . ASN A 1 177 ? -38.777 9.558 -6.294 1.00 78.69 177 ASN A N 1
ATOM 1366 C CA . ASN A 1 177 ? -39.973 9.270 -5.497 1.00 78.69 177 ASN A CA 1
ATOM 1367 C C . ASN A 1 177 ? -40.331 10.459 -4.595 1.00 78.69 177 ASN A C 1
ATOM 1369 O O . ASN A 1 177 ? -39.766 10.637 -3.514 1.00 78.69 177 ASN A O 1
ATOM 1373 N N . GLU A 1 178 ? -41.268 11.280 -5.067 1.00 82.25 178 GLU A N 1
ATOM 1374 C CA . GLU A 1 178 ? -41.678 12.528 -4.416 1.00 82.25 178 GLU A CA 1
ATOM 1375 C C . GLU A 1 178 ? -42.359 12.289 -3.058 1.00 82.25 178 GLU A C 1
ATOM 1377 O O . GLU A 1 178 ? -42.034 12.968 -2.085 1.00 82.25 178 GLU A O 1
ATOM 1382 N N . ALA A 1 179 ? -43.234 11.282 -2.952 1.00 77.38 179 ALA A N 1
ATOM 1383 C CA . ALA A 1 179 ? -43.975 10.989 -1.721 1.00 77.38 179 ALA A CA 1
ATOM 1384 C C . ALA A 1 179 ? -43.059 10.510 -0.576 1.00 77.38 179 ALA A C 1
ATOM 1386 O O . ALA A 1 179 ? -43.178 10.969 0.564 1.00 77.38 179 ALA A O 1
ATOM 1387 N N . GLU A 1 180 ? -42.100 9.630 -0.883 1.00 79.00 180 GLU A N 1
ATOM 1388 C CA . GLU A 1 180 ? -41.098 9.169 0.090 1.00 79.00 180 GLU A CA 1
ATOM 1389 C C . GLU A 1 180 ? -40.113 10.285 0.454 1.00 79.00 180 GLU A C 1
ATOM 1391 O O . GLU A 1 180 ? -39.732 10.439 1.616 1.00 79.00 180 GLU A O 1
ATOM 1396 N N . THR A 1 181 ? -39.740 11.121 -0.520 1.00 84.69 181 THR A N 1
ATOM 1397 C CA . THR A 1 181 ? -38.877 12.288 -0.292 1.00 84.69 181 THR A CA 1
ATOM 1398 C C . THR A 1 181 ? -39.530 13.279 0.665 1.00 84.69 181 THR A C 1
ATOM 1400 O O . THR A 1 181 ? -38.882 13.708 1.620 1.00 84.69 181 THR A O 1
ATOM 1403 N N . LEU A 1 182 ? -40.813 13.597 0.467 1.00 85.62 182 LEU A N 1
ATOM 1404 C CA . LEU A 1 182 ? -41.567 14.474 1.362 1.00 85.62 182 LEU A CA 1
ATOM 1405 C C . LEU A 1 182 ? -41.648 13.888 2.779 1.00 85.62 182 LEU A C 1
ATOM 1407 O O . LEU A 1 182 ? -41.301 14.571 3.741 1.00 85.62 182 LEU A O 1
ATOM 1411 N N . SER A 1 183 ? -41.997 12.605 2.905 1.00 80.62 183 SER A N 1
ATOM 1412 C CA . SER A 1 183 ? -42.074 11.913 4.202 1.00 80.62 183 SER A CA 1
ATOM 1413 C C . SER A 1 183 ? -40.731 11.923 4.950 1.00 80.62 183 SER A C 1
ATOM 1415 O O . SER A 1 183 ? -40.673 12.149 6.163 1.00 80.62 183 SER A O 1
ATOM 1417 N N . THR A 1 184 ? -39.628 11.733 4.221 1.00 84.44 184 THR A N 1
ATOM 1418 C CA . THR A 1 184 ? -38.269 11.746 4.782 1.00 84.44 184 THR A CA 1
ATOM 1419 C C . THR A 1 184 ? -37.840 13.165 5.191 1.00 84.44 184 THR A C 1
ATOM 1421 O O . THR A 1 184 ? -37.231 13.356 6.248 1.00 84.44 184 THR A O 1
ATOM 1424 N N . LEU A 1 185 ? -38.202 14.184 4.405 1.00 86.75 185 LEU A N 1
ATOM 1425 C CA . LEU A 1 185 ? -37.971 15.594 4.737 1.00 86.75 185 LEU A CA 1
ATOM 1426 C C . LEU A 1 185 ? -38.748 16.027 5.984 1.00 86.75 185 LEU A C 1
ATOM 1428 O O . LEU A 1 185 ? -38.179 16.682 6.858 1.00 86.75 185 LEU A O 1
ATOM 1432 N N . GLU A 1 186 ? -40.014 15.631 6.112 1.00 85.38 186 GLU A N 1
ATOM 1433 C CA . GLU A 1 186 ? -40.831 15.900 7.302 1.00 85.38 186 GLU A CA 1
ATOM 1434 C C . GLU A 1 186 ? -40.268 15.216 8.553 1.00 85.38 186 GLU A C 1
ATOM 1436 O O . GLU A 1 186 ? -40.250 15.798 9.642 1.00 85.38 186 GLU A O 1
ATOM 1441 N N . TYR A 1 187 ? -39.775 13.981 8.414 1.00 82.38 187 TYR A N 1
ATOM 1442 C CA . TYR A 1 187 ? -39.069 13.285 9.488 1.00 82.38 187 TYR A CA 1
ATOM 1443 C C . TYR A 1 187 ? -37.825 14.064 9.932 1.00 82.38 187 TYR A C 1
ATOM 1445 O O . TYR A 1 187 ? -37.640 14.320 11.123 1.00 82.38 187 TYR A O 1
ATOM 1453 N N . GLY A 1 188 ? -37.013 14.509 8.975 1.00 85.12 188 GLY A N 1
ATOM 1454 C CA . GLY A 1 188 ? -35.844 15.338 9.229 1.00 85.12 188 GLY A CA 1
ATOM 1455 C C . GLY A 1 188 ? -36.153 16.669 9.901 1.00 85.12 188 GLY A C 1
ATOM 1456 O O . GLY A 1 188 ? -35.483 17.066 10.857 1.00 85.12 188 GLY A O 1
ATOM 1457 N N . HIS A 1 189 ? -37.197 17.343 9.420 1.00 85.06 189 HIS A N 1
ATOM 1458 C CA . HIS A 1 189 ? -37.673 18.600 9.978 1.00 85.06 189 HIS A CA 1
ATOM 1459 C C . HIS A 1 189 ? -38.059 18.441 11.451 1.00 85.06 189 HIS A C 1
ATOM 1461 O O . HIS A 1 189 ? -37.651 19.258 12.275 1.00 85.06 189 HIS A O 1
ATOM 1467 N N . ARG A 1 190 ? -38.766 17.357 11.801 1.00 82.38 190 ARG A N 1
ATOM 1468 C CA . ARG A 1 190 ? -39.070 17.021 13.198 1.00 82.38 190 ARG A CA 1
ATOM 1469 C C . ARG A 1 190 ? -37.798 16.744 13.995 1.00 82.38 190 ARG A C 1
ATOM 1471 O O . ARG A 1 190 ? -37.588 17.352 15.039 1.00 82.38 190 ARG A O 1
ATOM 1478 N N . ALA A 1 191 ? -36.918 15.882 13.493 1.00 83.25 191 ALA A N 1
ATOM 1479 C CA . ALA A 1 191 ? -35.708 15.483 14.208 1.00 83.25 191 ALA A CA 1
ATOM 1480 C C . ALA A 1 191 ? -34.772 16.666 14.542 1.00 83.25 191 ALA A C 1
ATOM 1482 O O . ALA A 1 191 ? -34.093 16.640 15.566 1.00 83.25 191 ALA A O 1
ATOM 1483 N N . ARG A 1 192 ? -34.788 17.746 13.746 1.00 83.81 192 ARG A N 1
ATOM 1484 C CA . ARG A 1 192 ? -34.050 18.991 14.032 1.00 83.81 192 ARG A CA 1
ATOM 1485 C C . ARG A 1 192 ? -34.449 19.652 15.358 1.00 83.81 192 ARG A C 1
ATOM 1487 O O . ARG A 1 192 ? -33.637 20.355 15.953 1.00 83.81 192 ARG A O 1
ATOM 1494 N N . SER A 1 193 ? -35.685 19.467 15.813 1.00 80.69 193 SER A N 1
ATOM 1495 C CA . SER A 1 193 ? -36.206 20.084 17.039 1.00 80.69 193 SER A CA 1
ATOM 1496 C C . SER A 1 193 ? -35.840 19.323 18.320 1.00 80.69 193 SER A C 1
ATOM 1498 O O . SER A 1 193 ? -36.246 19.743 19.406 1.00 80.69 193 SER A O 1
ATOM 1500 N N . LEU A 1 194 ? -35.076 18.228 18.220 1.00 80.62 194 LEU A N 1
ATOM 1501 C CA . LEU A 1 194 ? -34.593 17.477 19.376 1.00 80.62 194 LEU A CA 1
ATOM 1502 C C . LEU A 1 194 ? -33.635 18.330 20.220 1.00 80.62 194 LEU A C 1
ATOM 1504 O O . LEU A 1 194 ? -32.633 18.853 19.735 1.00 80.62 194 LEU A O 1
ATOM 1508 N N . LYS A 1 195 ? -33.946 18.460 21.511 1.00 77.19 195 LYS A N 1
ATOM 1509 C CA . LYS A 1 195 ? -33.105 19.165 22.484 1.00 77.19 195 LYS A CA 1
ATOM 1510 C C . LYS A 1 195 ? -32.186 18.162 23.168 1.00 77.19 195 LYS A C 1
ATOM 1512 O O . LYS A 1 195 ? -32.617 17.471 24.086 1.00 77.19 195 LYS A O 1
ATOM 1517 N N . ILE A 1 196 ? -30.931 18.110 22.738 1.00 78.94 196 ILE A N 1
ATOM 1518 C CA . ILE A 1 196 ? -29.919 17.216 23.309 1.00 78.94 196 ILE A CA 1
ATOM 1519 C C . ILE A 1 196 ? -28.939 18.032 24.161 1.00 78.94 196 ILE A C 1
ATOM 1521 O O . ILE A 1 196 ? -28.578 19.154 23.798 1.00 78.94 196 ILE A O 1
ATOM 1525 N N . ARG A 1 197 ? -28.530 17.485 25.311 1.00 77.25 197 ARG A N 1
ATOM 1526 C CA . ARG A 1 197 ? -27.532 18.083 26.208 1.00 77.25 197 ARG A CA 1
ATOM 1527 C C . ARG A 1 197 ? -26.327 17.145 26.299 1.00 77.25 197 ARG A C 1
ATOM 1529 O O . ARG A 1 197 ? -26.361 16.223 27.108 1.00 77.25 197 ARG A O 1
ATOM 1536 N N . PRO A 1 198 ? -25.300 17.330 25.455 1.00 78.62 198 PRO A N 1
ATOM 1537 C CA . PRO A 1 198 ? -24.118 16.482 25.505 1.00 78.62 198 PRO A CA 1
ATOM 1538 C C . PRO A 1 198 ? -23.343 16.713 26.807 1.00 78.62 198 PRO A C 1
ATOM 1540 O O . PRO A 1 198 ? -23.160 17.858 27.223 1.00 78.62 198 PRO A O 1
ATOM 1543 N N . GLU A 1 199 ? -22.868 15.635 27.429 1.00 77.38 199 GLU A N 1
ATOM 1544 C CA . GLU A 1 199 ? -22.026 15.679 28.632 1.00 77.38 199 GLU A CA 1
ATOM 1545 C C . GLU A 1 199 ? -20.713 14.927 28.382 1.00 77.38 199 GLU A C 1
ATOM 1547 O O . GLU A 1 199 ? -20.636 14.039 27.531 1.00 77.38 199 GLU A O 1
ATOM 1552 N N . ILE A 1 200 ? -19.654 15.298 29.104 1.00 73.81 200 ILE A N 1
ATOM 1553 C CA . ILE A 1 200 ? -18.352 14.638 28.975 1.00 73.81 200 ILE A CA 1
ATOM 1554 C C . ILE A 1 200 ? -18.379 13.346 29.795 1.00 73.81 200 ILE A C 1
ATOM 1556 O O . ILE A 1 200 ? -18.523 13.381 31.015 1.00 73.81 200 ILE A O 1
ATOM 1560 N N . ASN A 1 201 ? -18.181 12.211 29.125 1.00 68.88 201 ASN A N 1
ATOM 1561 C CA . ASN A 1 201 ? -18.080 10.899 29.762 1.00 68.88 201 ASN A CA 1
ATOM 1562 C C . ASN A 1 201 ? -16.703 10.728 30.431 1.00 68.88 201 ASN A C 1
ATOM 1564 O O . ASN A 1 201 ? -15.802 10.113 29.859 1.00 68.88 201 ASN A O 1
ATOM 1568 N N . GLN A 1 202 ? -16.521 11.298 31.624 1.00 65.44 202 GLN A N 1
ATOM 1569 C CA . GLN A 1 202 ? -15.368 11.023 32.488 1.00 65.44 202 GLN A CA 1
ATOM 1570 C C . GLN A 1 202 ? -15.734 9.929 33.491 1.00 65.44 202 GLN A C 1
ATOM 1572 O O . GLN A 1 202 ? -16.669 10.076 34.269 1.00 65.44 202 GLN A O 1
ATOM 1577 N N . LEU A 1 203 ? -14.992 8.823 33.460 1.00 61.12 203 LEU A N 1
ATOM 1578 C CA . LEU A 1 203 ? -15.131 7.718 34.404 1.00 61.12 203 LEU A CA 1
ATOM 1579 C C . LEU A 1 203 ? -13.866 7.666 35.259 1.00 61.12 203 LEU A C 1
ATOM 1581 O O . LEU A 1 203 ? -12.806 7.277 34.761 1.00 61.12 203 LEU A O 1
ATOM 1585 N N . SER A 1 204 ? -13.955 8.022 36.543 1.00 57.44 204 SER A N 1
ATOM 1586 C CA . SER A 1 204 ? -12.893 7.651 37.477 1.00 57.44 204 SER A CA 1
ATOM 1587 C C . SER A 1 204 ? -12.980 6.149 37.739 1.00 57.44 204 SER A C 1
ATOM 1589 O O . SER A 1 204 ? -13.977 5.630 38.241 1.00 57.44 204 SER A O 1
ATOM 1591 N N . SER A 1 205 ? -11.902 5.430 37.420 1.00 57.75 205 SER A N 1
ATOM 1592 C CA . SER A 1 205 ? -11.817 3.987 37.676 1.00 57.75 205 SER A CA 1
ATOM 1593 C C . SER A 1 205 ? -11.921 3.640 39.166 1.00 57.75 205 SER A C 1
ATOM 1595 O O . SER A 1 205 ? -12.316 2.523 39.497 1.00 57.75 205 SER A O 1
ATOM 1597 N N . LYS A 1 206 ? -11.578 4.565 40.074 1.00 56.44 206 LYS A N 1
ATOM 1598 C CA . LYS A 1 206 ? -11.701 4.329 41.517 1.00 56.44 206 LYS A CA 1
ATOM 1599 C C . LYS A 1 206 ? -13.090 4.657 42.044 1.00 56.44 206 LYS A C 1
ATOM 1601 O O . LYS A 1 206 ? -13.525 3.949 42.945 1.00 56.44 206 LYS A O 1
ATOM 1606 N N . ASP A 1 207 ? -13.779 5.648 41.485 1.00 59.34 207 ASP A N 1
ATOM 1607 C CA . ASP A 1 207 ? -15.142 5.984 41.913 1.00 59.34 207 ASP A CA 1
ATOM 1608 C C . ASP A 1 207 ? -16.117 4.871 41.508 1.00 59.34 207 ASP A C 1
ATOM 1610 O O . ASP A 1 207 ? -16.861 4.379 42.349 1.00 59.34 207 ASP A O 1
ATOM 1614 N N . VAL A 1 208 ? -15.987 4.332 40.288 1.00 64.94 208 VAL A N 1
ATOM 1615 C CA . VAL A 1 208 ? -16.769 3.165 39.834 1.00 64.94 208 VAL A CA 1
ATOM 1616 C C . VAL A 1 208 ? -16.469 1.918 40.677 1.00 64.94 208 VAL A C 1
ATOM 1618 O O . VAL A 1 208 ? -17.374 1.185 41.073 1.00 64.94 208 VAL A O 1
ATOM 1621 N N . ALA A 1 209 ? -15.193 1.656 40.989 1.00 65.38 209 ALA A N 1
ATOM 1622 C CA . ALA A 1 209 ? -14.823 0.521 41.835 1.00 65.38 209 ALA A CA 1
ATOM 1623 C C . ALA A 1 209 ? -15.347 0.679 43.271 1.00 65.38 209 ALA A C 1
ATOM 1625 O O . ALA A 1 209 ? -15.800 -0.298 43.867 1.00 65.38 209 ALA A O 1
ATOM 1626 N N . ARG A 1 210 ? -15.300 1.896 43.826 1.00 68.81 210 ARG A N 1
ATOM 1627 C CA . ARG A 1 210 ? -15.829 2.213 45.156 1.00 68.81 210 ARG A CA 1
ATOM 1628 C C . ARG A 1 210 ? -17.346 2.059 45.189 1.00 68.81 210 ARG A C 1
ATOM 1630 O O . ARG A 1 210 ? -17.841 1.378 46.078 1.00 68.81 210 ARG A O 1
ATOM 1637 N N . GLU A 1 211 ? -18.054 2.583 44.196 1.00 72.00 211 GLU A N 1
ATOM 1638 C CA . GLU A 1 211 ? -19.508 2.466 44.078 1.00 72.00 211 GLU A CA 1
ATOM 1639 C C . GLU A 1 211 ? -19.953 1.002 43.969 1.00 72.00 211 GLU A C 1
ATOM 1641 O O . GLU A 1 211 ? -20.844 0.567 44.699 1.00 72.00 211 GLU A O 1
ATOM 1646 N N . TYR A 1 212 ? -19.273 0.190 43.150 1.00 73.44 212 TYR A N 1
ATOM 1647 C CA . TYR A 1 212 ? -19.549 -1.247 43.097 1.00 73.44 212 TYR A CA 1
ATOM 1648 C C . TYR A 1 212 ? -19.250 -1.957 44.421 1.00 73.44 212 TYR A C 1
ATOM 1650 O O . TYR A 1 212 ? -20.019 -2.827 44.835 1.00 73.44 212 TYR A O 1
ATOM 1658 N N . LEU A 1 213 ? -18.155 -1.613 45.106 1.00 73.81 213 LEU A N 1
ATOM 1659 C CA . LEU A 1 213 ? -17.820 -2.195 46.408 1.00 73.81 213 LEU A CA 1
ATOM 1660 C C . LEU A 1 213 ? -18.827 -1.802 47.495 1.00 73.81 213 LEU A C 1
ATOM 1662 O O . LEU A 1 213 ? -19.179 -2.643 48.327 1.00 73.81 213 LEU A O 1
ATOM 1666 N N . ASP A 1 214 ? -19.307 -0.562 47.480 1.00 75.31 214 ASP A N 1
ATOM 1667 C CA . ASP A 1 214 ? -20.308 -0.062 48.415 1.00 75.31 214 ASP A CA 1
ATOM 1668 C C . ASP A 1 214 ? -21.686 -0.672 48.136 1.00 75.31 214 ASP A C 1
ATOM 1670 O O . ASP A 1 214 ? -22.360 -1.089 49.079 1.00 75.31 214 ASP A O 1
ATOM 1674 N N . GLU A 1 215 ? -22.067 -0.861 46.871 1.00 78.50 215 GLU A N 1
ATOM 1675 C CA . GLU A 1 215 ? -23.297 -1.575 46.513 1.00 78.50 215 GLU A CA 1
ATOM 1676 C C . GLU A 1 215 ? -23.217 -3.059 46.905 1.00 78.50 215 GLU A C 1
ATOM 1678 O O . GLU A 1 215 ? -24.160 -3.599 47.484 1.00 78.50 215 GLU A O 1
ATOM 1683 N N . ILE A 1 216 ? -22.075 -3.726 46.687 1.00 77.94 216 ILE A N 1
ATOM 1684 C CA . ILE A 1 216 ? -21.850 -5.096 47.178 1.00 77.94 216 ILE A CA 1
ATOM 1685 C C . ILE A 1 216 ? -21.972 -5.141 48.706 1.00 77.94 216 ILE A C 1
ATOM 1687 O O . ILE A 1 216 ? -22.570 -6.076 49.246 1.00 77.94 216 ILE A O 1
ATOM 1691 N N . ARG A 1 217 ? -21.426 -4.148 49.419 1.00 74.88 217 ARG A N 1
ATOM 1692 C CA . ARG A 1 217 ? -21.521 -4.063 50.882 1.00 74.88 217 ARG A CA 1
ATOM 1693 C C . ARG A 1 217 ? -22.968 -3.863 51.330 1.00 74.88 217 ARG A C 1
ATOM 1695 O O . ARG A 1 217 ? -23.408 -4.571 52.232 1.00 74.88 217 ARG A O 1
ATOM 1702 N N . ARG A 1 218 ? -23.717 -2.971 50.678 1.00 77.12 218 ARG A N 1
ATOM 1703 C CA . ARG A 1 218 ? -25.129 -2.706 50.976 1.00 77.12 218 ARG A CA 1
ATOM 1704 C C . ARG A 1 218 ? -25.995 -3.937 50.738 1.00 77.12 218 ARG A C 1
ATOM 1706 O O . ARG A 1 218 ? -26.752 -4.325 51.619 1.00 77.12 218 ARG A O 1
ATOM 1713 N N . LEU A 1 219 ? -25.837 -4.595 49.590 1.00 78.88 219 LEU A N 1
ATOM 1714 C CA . LEU A 1 219 ? -26.574 -5.816 49.256 1.00 78.88 219 LEU A CA 1
ATOM 1715 C C . LEU A 1 219 ? -26.270 -6.951 50.240 1.00 78.88 219 LEU A C 1
ATOM 1717 O O . LEU A 1 219 ? -27.169 -7.708 50.602 1.00 78.88 219 LEU A O 1
ATOM 1721 N N . ARG A 1 220 ? -25.022 -7.056 50.714 1.00 74.44 220 ARG A N 1
ATOM 1722 C CA . ARG A 1 220 ? -24.654 -7.995 51.785 1.00 74.44 220 ARG A CA 1
ATOM 1723 C C . ARG A 1 220 ? -25.312 -7.630 53.117 1.00 74.44 220 ARG A C 1
ATOM 1725 O O . ARG A 1 220 ? -25.869 -8.510 53.757 1.00 74.44 220 ARG A O 1
ATOM 1732 N N . GLN A 1 221 ? -25.327 -6.354 53.496 1.00 72.12 221 GLN A N 1
ATOM 1733 C CA . GLN A 1 221 ? -25.996 -5.891 54.717 1.00 72.12 221 GLN A CA 1
ATOM 1734 C C . GLN A 1 221 ? -27.518 -6.075 54.669 1.00 72.12 221 GLN A C 1
ATOM 1736 O O . GLN A 1 221 ? -28.102 -6.495 55.658 1.00 72.12 221 GLN A O 1
ATOM 1741 N N . GLU A 1 222 ? -28.172 -5.824 53.533 1.00 74.50 222 GLU A N 1
ATOM 1742 C CA . GLU A 1 222 ? -29.604 -6.106 53.351 1.00 74.50 222 GLU A CA 1
ATOM 1743 C C . GLU A 1 222 ? -29.906 -7.608 53.465 1.00 74.50 222 GLU A C 1
ATOM 1745 O O . GLU A 1 222 ? -30.944 -8.001 54.004 1.00 74.50 222 GLU A O 1
ATOM 1750 N N . LEU A 1 223 ? -28.997 -8.453 52.968 1.00 71.44 223 LEU A N 1
ATOM 1751 C CA . LEU A 1 223 ? -29.095 -9.903 53.095 1.00 71.44 223 LEU A CA 1
ATOM 1752 C C . LEU A 1 223 ? -28.938 -10.350 54.555 1.00 71.44 223 LEU A C 1
ATOM 1754 O O . LEU A 1 223 ? -29.687 -11.215 55.003 1.00 71.44 223 LEU A O 1
ATOM 1758 N N . ASP A 1 224 ? -28.001 -9.755 55.291 1.00 67.50 224 ASP A N 1
ATOM 1759 C CA . ASP A 1 224 ? -27.722 -10.094 56.689 1.00 67.50 224 ASP A CA 1
ATOM 1760 C C . ASP A 1 224 ? -28.780 -9.529 57.652 1.00 67.50 224 ASP A C 1
ATOM 1762 O O . ASP A 1 224 ? -29.253 -10.253 58.521 1.00 67.50 224 ASP A O 1
ATOM 1766 N N . ALA A 1 225 ? -29.285 -8.314 57.430 1.00 65.69 225 ALA A N 1
ATOM 1767 C CA . ALA A 1 225 ? -30.409 -7.754 58.188 1.00 65.69 225 ALA A CA 1
ATOM 1768 C C . ALA A 1 225 ? -31.702 -8.570 57.999 1.00 65.69 225 ALA A C 1
ATOM 1770 O O . ALA A 1 225 ? -32.474 -8.756 58.939 1.00 65.69 225 ALA A O 1
ATOM 1771 N N . LYS A 1 226 ? -31.923 -9.126 56.796 1.00 63.44 226 LYS A N 1
ATOM 1772 C CA . LYS A 1 226 ? -32.999 -10.105 56.559 1.00 63.44 226 LYS A CA 1
ATOM 1773 C C . LYS A 1 226 ? -32.780 -11.430 57.289 1.00 63.44 226 LYS A C 1
ATOM 1775 O O . LYS A 1 226 ? -33.757 -12.119 57.552 1.00 63.44 226 LYS A O 1
ATOM 1780 N N . ARG A 1 227 ? -31.534 -11.798 57.597 1.00 59.00 227 ARG A N 1
ATOM 1781 C CA . ARG A 1 227 ? -31.196 -13.012 58.357 1.00 59.00 227 ARG A CA 1
ATOM 1782 C C . ARG A 1 227 ? -31.299 -12.808 59.869 1.00 59.00 227 ARG A C 1
ATOM 1784 O O . ARG A 1 227 ? -31.617 -13.763 60.562 1.00 59.00 227 ARG A O 1
ATOM 1791 N N . GLU A 1 228 ? -31.058 -11.599 60.378 1.00 56.34 228 GLU A N 1
ATOM 1792 C CA . GLU A 1 228 ? -31.167 -11.277 61.812 1.00 56.34 228 GLU A CA 1
ATOM 1793 C C . GLU A 1 228 ? -32.616 -11.113 62.301 1.00 56.34 228 GLU A C 1
ATOM 1795 O O . GLU A 1 228 ? -32.894 -11.349 63.476 1.00 56.34 228 GLU A O 1
ATOM 1800 N N . LEU A 1 229 ? -33.550 -10.746 61.414 1.00 53.53 229 LEU A N 1
ATOM 1801 C CA . LEU A 1 229 ? -34.972 -10.587 61.752 1.00 53.53 229 LEU A CA 1
ATOM 1802 C C . LEU A 1 229 ? -35.662 -11.925 62.100 1.00 53.53 229 LEU A C 1
ATOM 1804 O O . LEU A 1 229 ? -36.631 -11.936 62.857 1.00 53.53 229 LEU A O 1
ATOM 1808 N N . ASP A 1 230 ? -35.129 -13.047 61.608 1.00 50.84 230 ASP A N 1
ATOM 1809 C CA . ASP A 1 230 ? -35.600 -14.401 61.905 1.00 50.84 230 ASP A CA 1
ATOM 1810 C C . ASP A 1 230 ? -34.618 -15.084 62.876 1.00 50.84 230 ASP A C 1
ATOM 1812 O O . ASP A 1 230 ? -33.646 -15.723 62.477 1.00 50.84 230 ASP A O 1
ATOM 1816 N N . GLY A 1 231 ? -34.850 -14.912 64.182 1.00 52.69 231 GLY A N 1
ATOM 1817 C CA . GLY A 1 231 ? -33.991 -15.429 65.254 1.00 52.69 231 GLY A CA 1
ATOM 1818 C C . GLY A 1 231 ? -33.640 -16.918 65.105 1.00 52.69 231 GLY A C 1
ATOM 1819 O O . GLY A 1 231 ? -34.509 -17.787 65.047 1.00 52.69 231 GLY A O 1
ATOM 1820 N N . ILE A 1 232 ? -32.338 -17.203 65.073 1.00 55.09 232 ILE A N 1
ATOM 1821 C CA . ILE A 1 232 ? -31.755 -18.498 64.707 1.00 55.09 232 ILE A CA 1
ATOM 1822 C C . ILE A 1 232 ? -31.658 -19.427 65.947 1.00 55.09 232 ILE A C 1
ATOM 1824 O O . ILE A 1 232 ? -30.940 -19.096 66.895 1.00 55.09 232 ILE A O 1
ATOM 1828 N N . PRO A 1 233 ? -32.323 -20.603 65.983 1.00 53.53 233 PRO A N 1
ATOM 1829 C CA . PRO A 1 233 ? -32.229 -21.574 67.080 1.00 53.53 233 PRO A CA 1
ATOM 1830 C C . PRO A 1 233 ? -30.803 -22.102 67.324 1.00 53.53 233 PRO A C 1
ATOM 1832 O O . PRO A 1 233 ? -29.995 -22.214 66.405 1.00 53.53 233 PRO A O 1
ATOM 1835 N N . TYR A 1 234 ? -30.500 -22.526 68.558 1.00 52.12 234 TYR A N 1
ATOM 1836 C CA . TYR A 1 234 ? -29.170 -23.004 68.994 1.00 52.12 234 TYR A CA 1
ATOM 1837 C C . TYR A 1 234 ? -28.567 -24.116 68.105 1.00 52.12 234 TYR A C 1
ATOM 1839 O O . TYR A 1 234 ? -27.351 -24.185 67.920 1.00 52.12 234 TYR A O 1
ATOM 1847 N N . SER A 1 235 ? -29.401 -24.971 67.505 1.00 58.31 235 SER A N 1
ATOM 1848 C CA . SER A 1 235 ? -28.960 -25.982 66.534 1.00 58.31 235 SER A CA 1
ATOM 1849 C C . SER A 1 235 ? -28.357 -25.362 65.268 1.00 58.31 235 SER A C 1
ATOM 1851 O O . SER A 1 235 ? -27.344 -25.855 64.776 1.00 58.31 235 SER A O 1
ATOM 1853 N N . GLN A 1 236 ? -28.905 -24.244 64.783 1.00 57.03 236 GLN A N 1
ATOM 1854 C CA . GLN A 1 236 ? -28.344 -23.493 63.662 1.00 57.03 236 GLN A CA 1
ATOM 1855 C C . GLN A 1 236 ? -27.077 -22.711 64.049 1.00 57.03 236 GLN A C 1
ATOM 1857 O O . GLN A 1 236 ? -26.213 -22.561 63.194 1.00 57.03 236 GLN A O 1
ATOM 1862 N N . TYR A 1 237 ? -26.886 -22.289 65.308 1.00 62.44 237 TYR A N 1
ATOM 1863 C CA . TYR A 1 237 ? -25.633 -21.647 65.759 1.00 62.44 237 TYR A CA 1
ATOM 1864 C C . TYR A 1 237 ? -24.415 -22.582 65.642 1.00 62.44 237 TYR A C 1
ATOM 1866 O O . TYR A 1 237 ? -23.354 -22.171 65.170 1.00 62.44 237 TYR A O 1
ATOM 1874 N N . ILE A 1 238 ? -24.563 -23.862 66.010 1.00 65.88 238 ILE A N 1
ATOM 1875 C CA . ILE A 1 238 ? -23.500 -24.869 65.839 1.00 65.88 238 ILE A CA 1
ATOM 1876 C C . ILE A 1 238 ? -23.205 -25.104 64.351 1.00 65.88 238 ILE A C 1
ATOM 1878 O O . ILE A 1 238 ? -22.039 -25.159 63.954 1.00 65.88 238 ILE A O 1
ATOM 1882 N N . THR A 1 239 ? -24.243 -25.184 63.512 1.00 71.31 239 THR A N 1
ATOM 1883 C CA . THR A 1 239 ? -24.077 -25.276 62.054 1.00 71.31 239 THR A CA 1
ATOM 1884 C C . THR A 1 239 ? -23.345 -24.054 61.498 1.00 71.31 239 THR A C 1
ATOM 1886 O O . THR A 1 239 ? -22.427 -24.215 60.697 1.00 71.31 239 THR A O 1
ATOM 1889 N N . LEU A 1 240 ? -23.684 -22.852 61.967 1.00 69.00 240 LEU A N 1
ATOM 1890 C CA . LEU A 1 240 ? -23.067 -21.598 61.542 1.00 69.00 240 LEU A CA 1
ATOM 1891 C C . LEU A 1 240 ? -21.595 -21.515 61.964 1.00 69.00 240 LEU A C 1
ATOM 1893 O O . LEU A 1 240 ? -20.751 -21.113 61.171 1.00 69.00 240 LEU A O 1
ATOM 1897 N N . LYS A 1 241 ? -21.255 -21.968 63.177 1.00 74.56 241 LYS A N 1
ATOM 1898 C CA . LYS A 1 241 ? -19.866 -22.030 63.656 1.00 74.56 241 LYS A CA 1
ATOM 1899 C C . LYS A 1 241 ? -19.014 -22.965 62.795 1.00 74.56 241 LYS A C 1
ATOM 1901 O O . LYS A 1 241 ? -17.917 -22.584 62.395 1.00 74.56 241 LYS A O 1
ATOM 1906 N N . ASN A 1 242 ? -19.539 -24.142 62.452 1.00 75.81 242 ASN A N 1
ATOM 1907 C CA . ASN A 1 242 ? -18.858 -25.085 61.560 1.00 75.81 242 ASN A CA 1
ATOM 1908 C C . ASN A 1 242 ? -18.719 -24.525 60.134 1.00 75.81 242 ASN A C 1
ATOM 1910 O O . ASN A 1 242 ? -17.664 -24.671 59.517 1.00 75.81 242 ASN A O 1
ATOM 1914 N N . GLN A 1 243 ? -19.748 -23.837 59.623 1.00 79.25 243 GLN A N 1
ATOM 1915 C CA . GLN A 1 243 ? -19.673 -23.125 58.343 1.00 79.25 243 GLN A CA 1
ATOM 1916 C C . GLN A 1 243 ? -18.636 -21.997 58.381 1.00 79.25 243 GLN A C 1
ATOM 1918 O O . GLN A 1 243 ? -17.901 -21.830 57.416 1.00 79.25 243 GLN A O 1
ATOM 1923 N N . MET A 1 244 ? -18.512 -21.268 59.490 1.00 76.81 244 MET A N 1
ATOM 1924 C CA . MET A 1 244 ? -17.545 -20.179 59.629 1.00 76.81 244 MET A CA 1
ATOM 1925 C C . MET A 1 244 ? -16.103 -20.692 59.679 1.00 76.81 244 MET A C 1
ATOM 1927 O O . MET A 1 244 ? -15.228 -20.114 59.039 1.00 76.81 244 MET A O 1
ATOM 1931 N N . THR A 1 245 ? -15.852 -21.819 60.354 1.00 81.50 245 THR A N 1
ATOM 1932 C CA . THR A 1 245 ? -14.542 -22.489 60.298 1.00 81.50 245 THR A CA 1
ATOM 1933 C C . THR A 1 245 ? -14.217 -22.946 58.876 1.00 81.50 245 THR A C 1
ATOM 1935 O O . THR A 1 245 ? -13.113 -22.696 58.402 1.00 81.50 245 THR A O 1
ATOM 1938 N N . LEU A 1 246 ? -15.188 -23.531 58.164 1.00 85.06 246 LEU A N 1
ATOM 1939 C CA . LEU A 1 246 ? -15.019 -23.935 56.766 1.00 85.06 246 LEU A CA 1
ATOM 1940 C C . LEU A 1 246 ? -14.730 -22.734 55.850 1.00 85.06 246 LEU A C 1
ATOM 1942 O O . LEU A 1 246 ? -13.838 -22.810 55.008 1.00 85.06 246 LEU A O 1
ATOM 1946 N N . VAL A 1 247 ? -15.446 -21.621 56.027 1.00 82.06 247 VAL A N 1
ATOM 1947 C CA . VAL A 1 247 ? -15.222 -20.370 55.284 1.00 82.06 247 VAL A CA 1
ATOM 1948 C C . VAL A 1 247 ? -13.825 -19.817 55.555 1.00 82.06 247 VAL A C 1
ATOM 1950 O O . VAL A 1 247 ? -13.164 -19.396 54.610 1.00 82.06 247 VAL A O 1
ATOM 1953 N N . GLN A 1 248 ? -13.336 -19.879 56.795 1.00 82.44 248 GLN A N 1
ATOM 1954 C CA . GLN A 1 248 ? -11.978 -19.449 57.125 1.00 82.44 248 GLN A CA 1
ATOM 1955 C C . GLN A 1 248 ? -10.926 -20.319 56.421 1.00 82.44 248 GLN A C 1
ATOM 1957 O O . GLN A 1 248 ? -10.039 -19.790 55.759 1.00 82.44 248 GLN A O 1
ATOM 1962 N N . THR A 1 249 ? -11.070 -21.649 56.460 1.00 86.00 249 THR A N 1
ATOM 1963 C CA . THR A 1 249 ? -10.131 -22.559 55.776 1.00 86.00 249 THR A CA 1
ATOM 1964 C C . THR A 1 249 ? -10.172 -22.386 54.253 1.00 86.00 249 THR A C 1
ATOM 1966 O O . THR A 1 249 ? -9.147 -22.480 53.577 1.00 86.00 249 THR A O 1
ATOM 1969 N N . LEU A 1 250 ? -11.355 -22.119 53.691 1.00 88.19 250 LEU A N 1
ATOM 1970 C CA . LEU A 1 250 ? -11.516 -21.782 52.275 1.00 88.19 250 LEU A CA 1
ATOM 1971 C C . LEU A 1 250 ? -10.868 -20.435 51.936 1.00 88.19 250 LEU A C 1
ATOM 1973 O O . LEU A 1 250 ? -10.245 -20.323 50.883 1.00 88.19 250 LEU A O 1
ATOM 1977 N N . SER A 1 251 ? -10.979 -19.438 52.816 1.00 84.69 251 SER A N 1
ATOM 1978 C CA . SER A 1 251 ? -10.341 -18.129 52.654 1.00 84.69 251 SER A CA 1
ATOM 1979 C C . SER A 1 251 ? -8.818 -18.250 52.640 1.00 84.69 251 SER A C 1
ATOM 1981 O O . SER A 1 251 ? -8.182 -17.731 51.727 1.00 84.69 251 SER A O 1
ATOM 1983 N N . ASP A 1 252 ? -8.237 -18.999 53.578 1.00 88.56 252 ASP A N 1
ATOM 1984 C CA . ASP A 1 252 ? -6.786 -19.198 53.662 1.00 88.56 252 ASP A CA 1
ATOM 1985 C C . ASP A 1 252 ? -6.253 -19.957 52.430 1.00 88.56 252 ASP A C 1
ATOM 1987 O O . ASP A 1 252 ? -5.245 -19.573 51.832 1.00 88.56 252 ASP A O 1
ATOM 1991 N N . ASN A 1 253 ? -6.981 -20.985 51.971 1.00 89.88 253 ASN A N 1
ATOM 1992 C CA . ASN A 1 253 ? -6.661 -21.699 50.730 1.00 89.88 253 ASN A CA 1
ATOM 1993 C C . ASN A 1 253 ? -6.772 -20.804 49.487 1.00 89.88 253 ASN A C 1
ATOM 1995 O O . ASN A 1 253 ? -5.940 -20.892 48.581 1.00 89.88 253 ASN A O 1
ATOM 1999 N N . ASN A 1 254 ? -7.794 -19.949 49.416 1.00 86.75 254 ASN A N 1
ATOM 2000 C CA . ASN A 1 254 ? -7.956 -19.007 48.311 1.00 86.75 254 ASN A CA 1
ATOM 2001 C C . ASN A 1 254 ? -6.863 -17.934 48.324 1.00 86.75 254 ASN A C 1
ATOM 2003 O O . ASN A 1 254 ? -6.370 -17.577 47.258 1.00 86.75 254 ASN A O 1
ATOM 2007 N N . GLN A 1 255 ? -6.425 -17.485 49.501 1.00 89.50 255 GLN A N 1
ATOM 2008 C CA . GLN A 1 255 ? -5.314 -16.546 49.637 1.00 89.50 255 GLN A CA 1
ATOM 2009 C C . GLN A 1 255 ? -3.993 -17.164 49.159 1.00 89.50 255 GLN A C 1
ATOM 2011 O O . GLN A 1 255 ? -3.249 -16.531 48.413 1.00 89.50 255 GLN A O 1
ATOM 2016 N N . ALA A 1 256 ? -3.721 -18.425 49.510 1.00 89.38 256 ALA A N 1
ATOM 2017 C CA . ALA A 1 256 ? -2.543 -19.136 49.014 1.00 89.38 256 ALA A CA 1
ATOM 2018 C C . ALA A 1 256 ? -2.567 -19.300 47.482 1.00 89.38 256 ALA A C 1
ATOM 2020 O O . ALA A 1 256 ? -1.543 -19.116 46.823 1.00 89.38 256 ALA A O 1
ATOM 2021 N N . LYS A 1 257 ? -3.740 -19.592 46.898 1.00 92.44 257 LYS A N 1
ATOM 2022 C CA . LYS A 1 257 ? -3.922 -19.646 45.436 1.00 92.44 257 LYS A CA 1
ATOM 2023 C C . LYS A 1 257 ? -3.734 -18.282 44.773 1.00 92.44 257 LYS A C 1
ATOM 2025 O O . LYS A 1 257 ? -3.109 -18.221 43.721 1.00 92.44 257 LYS A O 1
ATOM 2030 N N . LEU A 1 258 ? -4.247 -17.209 45.378 1.00 89.31 258 LEU A N 1
ATOM 2031 C CA . LEU A 1 258 ? -4.066 -15.838 44.891 1.00 89.31 258 LEU A CA 1
ATOM 2032 C C . LEU A 1 258 ? -2.584 -15.472 44.824 1.00 89.31 258 LEU A C 1
ATOM 2034 O O . LEU A 1 258 ? -2.121 -15.068 43.763 1.00 89.31 258 LEU A O 1
ATOM 2038 N N . ASN A 1 259 ? -1.828 -15.722 45.894 1.00 91.75 259 ASN A N 1
ATOM 2039 C CA . ASN A 1 259 ? -0.391 -15.436 45.927 1.00 91.75 259 ASN A CA 1
ATOM 2040 C C . ASN A 1 259 ? 0.384 -16.234 44.858 1.00 91.75 259 ASN A C 1
ATOM 2042 O O . ASN A 1 259 ? 1.314 -15.718 44.243 1.00 91.75 259 ASN A O 1
ATOM 2046 N N . ASN A 1 260 ? 0.005 -17.495 44.621 1.00 93.56 260 ASN A N 1
ATOM 2047 C CA . ASN A 1 260 ? 0.646 -18.333 43.604 1.00 93.56 260 ASN A CA 1
ATOM 2048 C C . ASN A 1 260 ? 0.327 -17.829 42.181 1.00 93.56 260 ASN A C 1
ATOM 2050 O O . ASN A 1 260 ? 1.214 -17.710 41.337 1.00 93.56 260 ASN A O 1
ATOM 2054 N N . ASN A 1 261 ? -0.928 -17.439 41.942 1.00 90.19 261 ASN A N 1
ATOM 2055 C CA . ASN A 1 261 ? -1.343 -16.831 40.680 1.00 90.19 261 ASN A CA 1
ATOM 2056 C C . ASN A 1 261 ? -0.655 -15.477 40.441 1.00 90.19 261 ASN A C 1
ATOM 2058 O O . ASN A 1 261 ? -0.267 -15.200 39.311 1.00 90.19 261 ASN A O 1
ATOM 2062 N N . GLU A 1 262 ? -0.468 -14.648 41.472 1.00 92.44 262 GLU A N 1
ATOM 2063 C CA . GLU A 1 262 ? 0.278 -13.384 41.369 1.00 92.44 262 GLU A CA 1
ATOM 2064 C C . GLU A 1 262 ? 1.732 -13.617 40.945 1.00 92.44 262 GLU A C 1
ATOM 2066 O O . GLU A 1 262 ? 2.205 -12.976 40.006 1.00 92.44 262 GLU A O 1
ATOM 2071 N N . GLN A 1 263 ? 2.421 -14.592 41.550 1.00 93.31 263 GLN A N 1
ATOM 2072 C CA . GLN A 1 263 ? 3.784 -14.954 41.139 1.00 93.31 263 GLN A CA 1
ATOM 2073 C C . GLN A 1 263 ? 3.841 -15.423 39.682 1.00 93.31 263 GLN A C 1
ATOM 2075 O O . GLN A 1 263 ? 4.773 -15.078 38.951 1.00 93.31 263 GLN A O 1
ATOM 2080 N N . GLN A 1 264 ? 2.839 -16.186 39.246 1.00 94.06 264 GLN A N 1
ATOM 2081 C CA . GLN A 1 264 ? 2.763 -16.678 37.877 1.00 94.06 264 GLN A CA 1
ATOM 2082 C C . GLN A 1 264 ? 2.460 -15.548 36.876 1.00 94.06 264 GLN A C 1
ATOM 2084 O O . GLN A 1 264 ? 3.058 -15.497 35.802 1.00 94.06 264 GLN A O 1
ATOM 2089 N N . ILE A 1 265 ? 1.611 -14.583 37.248 1.00 91.06 265 ILE A N 1
ATOM 2090 C CA . ILE A 1 265 ? 1.371 -13.361 36.465 1.00 91.06 265 ILE A CA 1
ATOM 2091 C C . ILE A 1 265 ? 2.665 -12.554 36.315 1.00 91.06 265 ILE A C 1
ATOM 2093 O O . ILE A 1 265 ? 2.967 -12.100 35.213 1.00 91.06 265 ILE A O 1
ATOM 2097 N N . ASP A 1 266 ? 3.456 -12.404 37.377 1.00 94.06 266 ASP A N 1
ATOM 2098 C CA . ASP A 1 266 ? 4.731 -11.679 37.325 1.00 94.06 266 ASP A CA 1
ATOM 2099 C C . ASP A 1 266 ? 5.796 -12.384 36.474 1.00 94.06 266 ASP A C 1
ATOM 2101 O O . ASP A 1 266 ? 6.646 -11.724 35.865 1.00 94.06 266 ASP A O 1
ATOM 2105 N N . GLN A 1 267 ? 5.771 -13.717 36.411 1.00 95.06 267 GLN A N 1
ATOM 2106 C CA . GLN A 1 267 ? 6.612 -14.479 35.485 1.00 95.06 267 GLN A CA 1
ATOM 2107 C C . GLN A 1 267 ? 6.191 -14.233 34.033 1.00 95.06 267 GLN A C 1
ATOM 2109 O O . GLN A 1 267 ? 7.031 -13.843 33.222 1.00 95.06 267 GLN A O 1
ATOM 2114 N N . TYR A 1 268 ? 4.897 -14.358 33.720 1.00 93.00 268 TYR A N 1
ATOM 2115 C CA . TYR A 1 268 ? 4.398 -14.103 32.366 1.00 93.00 268 TYR A CA 1
ATOM 2116 C C . TYR A 1 268 ? 4.597 -12.651 31.926 1.00 93.00 268 TYR A C 1
ATOM 2118 O O . TYR A 1 268 ? 4.919 -12.407 30.767 1.00 93.00 268 TYR A O 1
ATOM 2126 N N . ARG A 1 269 ? 4.475 -11.673 32.834 1.00 93.38 269 ARG A N 1
ATOM 2127 C CA . ARG A 1 269 ? 4.781 -10.265 32.527 1.00 93.38 269 ARG A CA 1
ATOM 2128 C C . ARG A 1 269 ? 6.229 -10.085 32.081 1.00 93.38 269 ARG A C 1
ATOM 2130 O O . ARG A 1 269 ? 6.464 -9.473 31.046 1.00 93.38 269 ARG A O 1
ATOM 2137 N N . ARG A 1 270 ? 7.187 -10.674 32.807 1.00 94.81 270 ARG A N 1
ATOM 2138 C CA . ARG A 1 270 ? 8.613 -10.617 32.440 1.00 94.81 270 ARG A CA 1
ATOM 2139 C C . ARG A 1 270 ? 8.900 -11.278 31.093 1.00 94.81 270 ARG A C 1
ATOM 2141 O O . ARG A 1 270 ? 9.709 -10.764 30.325 1.00 94.81 270 ARG A O 1
ATOM 2148 N N . GLU A 1 271 ? 8.234 -12.389 30.797 1.00 96.19 271 GLU A N 1
ATOM 2149 C CA . GLU A 1 271 ? 8.357 -13.067 29.505 1.00 96.19 271 GLU A CA 1
ATOM 2150 C C . GLU A 1 271 ? 7.793 -12.213 28.358 1.00 96.19 271 GLU A C 1
ATOM 2152 O O . GLU A 1 271 ? 8.461 -12.025 27.341 1.00 96.19 271 GLU A O 1
ATOM 2157 N N . VAL A 1 272 ? 6.614 -11.609 28.549 1.00 93.31 272 VAL A N 1
ATOM 2158 C CA . VAL A 1 272 ? 6.008 -10.682 27.581 1.00 93.31 272 VAL A CA 1
ATOM 2159 C C . VAL A 1 272 ? 6.904 -9.469 27.334 1.00 93.31 272 VAL A C 1
ATOM 2161 O O . VAL A 1 272 ? 7.084 -9.078 26.182 1.00 93.31 272 VAL A O 1
ATOM 2164 N N . ASP A 1 273 ? 7.496 -8.889 28.377 1.00 94.44 273 ASP A N 1
ATOM 2165 C CA . ASP A 1 273 ? 8.402 -7.745 28.234 1.00 94.44 273 ASP A CA 1
ATOM 2166 C C . ASP A 1 273 ? 9.684 -8.126 27.477 1.00 94.44 273 ASP A C 1
ATOM 2168 O O . ASP A 1 273 ? 10.123 -7.386 26.593 1.00 94.44 273 ASP A O 1
ATOM 2172 N N . SER A 1 274 ? 10.239 -9.314 27.740 1.00 95.56 274 SER A N 1
ATOM 2173 C CA . SER A 1 274 ? 11.391 -9.839 26.996 1.00 95.56 274 SER A CA 1
ATOM 2174 C C . SER A 1 274 ? 11.070 -10.051 25.512 1.00 95.56 274 SER A C 1
ATOM 2176 O O . SER A 1 274 ? 11.824 -9.599 24.646 1.00 95.56 274 SER A O 1
ATOM 2178 N N . LEU A 1 275 ? 9.925 -10.666 25.201 1.00 95.00 275 LEU A N 1
ATOM 2179 C CA . LEU A 1 275 ? 9.472 -10.882 23.824 1.00 95.00 275 LEU A CA 1
ATOM 2180 C C . LEU A 1 275 ? 9.192 -9.560 23.098 1.00 95.00 275 LEU A C 1
ATOM 2182 O O . LEU A 1 275 ? 9.556 -9.406 21.933 1.00 95.00 275 LEU A O 1
ATOM 2186 N N . ARG A 1 276 ? 8.598 -8.575 23.781 1.00 94.12 276 ARG A N 1
ATOM 2187 C CA . ARG A 1 276 ? 8.383 -7.226 23.232 1.00 94.12 276 ARG A CA 1
ATOM 2188 C C . ARG A 1 276 ? 9.698 -6.533 22.899 1.00 94.12 276 ARG A C 1
ATOM 2190 O O . ARG A 1 276 ? 9.799 -5.898 21.848 1.00 94.12 276 ARG A O 1
ATOM 2197 N N . GLN A 1 277 ? 10.707 -6.670 23.758 1.00 95.44 277 GLN A N 1
ATOM 2198 C CA . GLN A 1 277 ? 12.030 -6.111 23.503 1.00 95.44 277 GLN A CA 1
ATOM 2199 C C . GLN A 1 277 ? 12.681 -6.769 22.278 1.00 95.44 277 GLN A C 1
ATOM 2201 O O . GLN A 1 277 ? 13.144 -6.054 21.391 1.00 95.44 277 GLN A O 1
ATOM 2206 N N . GLN A 1 278 ? 12.637 -8.103 22.174 1.00 96.00 278 GLN A N 1
ATOM 2207 C CA . GLN A 1 278 ? 13.139 -8.831 21.001 1.00 96.00 278 GLN A CA 1
ATOM 2208 C C . GLN A 1 278 ? 12.428 -8.408 19.711 1.00 96.00 278 GLN A C 1
ATOM 2210 O O . GLN A 1 278 ? 13.088 -8.121 18.712 1.00 96.00 278 GLN A O 1
ATOM 2215 N N . LEU A 1 279 ? 11.095 -8.301 19.742 1.00 94.69 279 LEU A N 1
ATOM 2216 C CA . LEU A 1 279 ? 10.304 -7.854 18.596 1.00 94.69 279 LEU A CA 1
ATOM 2217 C C . LEU A 1 279 ? 10.686 -6.431 18.168 1.00 94.69 279 LEU A C 1
ATOM 2219 O O . LEU A 1 279 ? 10.812 -6.161 16.976 1.00 94.69 279 LEU A O 1
ATOM 2223 N N . THR A 1 280 ? 10.912 -5.535 19.130 1.00 94.88 280 THR A N 1
ATOM 2224 C CA . THR A 1 280 ? 11.314 -4.146 18.859 1.00 94.88 280 THR A CA 1
ATOM 2225 C C . THR A 1 280 ? 12.687 -4.087 18.189 1.00 94.88 280 THR A C 1
ATOM 2227 O O . THR A 1 280 ? 12.848 -3.388 17.188 1.00 94.88 280 THR A O 1
ATOM 2230 N N . THR A 1 281 ? 13.663 -4.854 18.685 1.00 95.56 281 THR A N 1
ATOM 2231 C CA . THR A 1 281 ? 14.993 -4.950 18.064 1.00 95.56 281 THR A CA 1
ATOM 2232 C C . THR A 1 281 ? 14.895 -5.503 16.644 1.00 95.56 281 THR A C 1
ATOM 2234 O O . THR A 1 281 ? 15.410 -4.890 15.713 1.00 95.56 281 THR A O 1
ATOM 2237 N N . GLN A 1 282 ? 14.137 -6.583 16.441 1.00 95.69 282 GLN A N 1
ATOM 2238 C CA . GLN A 1 282 ? 13.960 -7.182 15.119 1.00 95.69 282 GLN A CA 1
ATOM 2239 C C . GLN A 1 282 ? 13.268 -6.226 14.128 1.00 95.69 282 GLN A C 1
ATOM 2241 O O . GLN A 1 282 ? 13.638 -6.164 12.955 1.00 95.69 282 GLN A O 1
ATOM 2246 N N . GLN A 1 283 ? 12.285 -5.444 14.588 1.00 93.62 283 GLN A N 1
ATOM 2247 C CA . GLN A 1 283 ? 11.643 -4.406 13.777 1.00 93.62 283 GLN A CA 1
ATOM 2248 C C . GLN A 1 283 ? 12.615 -3.281 13.400 1.00 93.62 283 GLN A C 1
ATOM 2250 O O . GLN A 1 283 ? 12.561 -2.777 12.275 1.00 93.62 283 GLN A O 1
ATOM 2255 N N . GLN A 1 284 ? 13.498 -2.881 14.317 1.00 94.88 284 GLN A N 1
ATOM 2256 C CA . GLN A 1 284 ? 14.504 -1.854 14.063 1.00 94.88 284 GLN A CA 1
ATOM 2257 C C . GLN A 1 284 ? 15.552 -2.326 13.046 1.00 94.88 284 GLN A C 1
ATOM 2259 O O . GLN A 1 284 ? 15.845 -1.586 12.103 1.00 94.88 284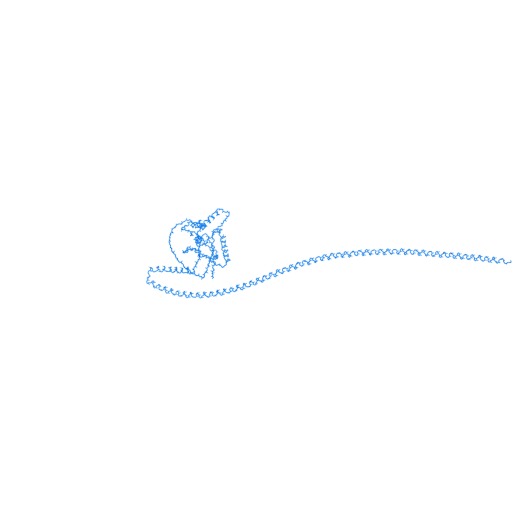 GLN A O 1
ATOM 2264 N N . ASP A 1 285 ? 16.035 -3.561 13.177 1.00 95.69 285 ASP A N 1
ATOM 2265 C CA . ASP A 1 285 ? 16.988 -4.168 12.242 1.00 95.69 285 ASP A CA 1
ATOM 2266 C C . ASP A 1 285 ? 16.385 -4.283 10.838 1.00 95.69 285 ASP A C 1
ATOM 2268 O O . ASP A 1 285 ? 16.972 -3.813 9.860 1.00 95.69 285 ASP A O 1
ATOM 2272 N N . PHE A 1 286 ? 15.153 -4.797 10.739 1.00 94.81 286 PHE A N 1
ATOM 2273 C CA . PHE A 1 286 ? 14.436 -4.889 9.466 1.00 94.81 286 PHE A CA 1
ATOM 2274 C C . PHE A 1 286 ? 14.246 -3.513 8.819 1.00 94.81 286 PHE A C 1
ATOM 2276 O O . PHE A 1 286 ? 14.408 -3.352 7.608 1.00 94.81 286 PHE A O 1
ATOM 2283 N N . ARG A 1 287 ? 13.926 -2.487 9.617 1.00 94.81 287 ARG A N 1
ATOM 2284 C CA . ARG A 1 287 ? 13.774 -1.115 9.121 1.00 94.81 287 ARG A CA 1
ATOM 2285 C C . ARG A 1 287 ? 15.094 -0.547 8.598 1.00 94.81 287 ARG A C 1
ATOM 2287 O O . ARG A 1 287 ? 15.073 0.149 7.583 1.00 94.81 287 ARG A O 1
ATOM 2294 N N . SER A 1 288 ? 16.214 -0.842 9.258 1.00 94.88 288 SER A N 1
ATOM 2295 C CA . SER A 1 288 ? 17.547 -0.444 8.795 1.00 94.88 288 SER A CA 1
ATOM 2296 C C . SER A 1 288 ? 17.887 -1.097 7.454 1.00 94.88 288 SER A C 1
ATOM 2298 O O . SER A 1 288 ? 18.223 -0.392 6.503 1.00 94.88 288 SER A O 1
ATOM 2300 N N . GLU A 1 289 ? 17.695 -2.415 7.330 1.00 96.06 289 GLU A N 1
ATOM 2301 C CA . GLU A 1 289 ? 17.955 -3.147 6.081 1.00 96.06 289 GLU A CA 1
ATOM 2302 C C . GLU A 1 289 ? 17.058 -2.650 4.932 1.00 96.06 289 GLU A C 1
ATOM 2304 O O . GLU A 1 289 ? 17.485 -2.515 3.783 1.00 96.06 289 GLU A O 1
ATOM 2309 N N . MET A 1 290 ? 15.799 -2.316 5.232 1.00 94.38 290 MET A N 1
ATOM 2310 C CA . MET A 1 290 ? 14.855 -1.797 4.240 1.00 94.38 290 MET A CA 1
ATOM 2311 C C . MET A 1 290 ? 15.251 -0.405 3.727 1.00 94.38 290 MET A C 1
ATOM 2313 O O . MET A 1 290 ? 15.051 -0.109 2.545 1.00 94.38 290 MET A O 1
ATOM 2317 N N . ASN A 1 291 ? 15.838 0.439 4.581 1.00 94.44 291 ASN A N 1
ATOM 2318 C CA . ASN A 1 291 ? 16.374 1.740 4.178 1.00 94.44 291 ASN A CA 1
ATOM 2319 C C . ASN A 1 291 ? 17.623 1.588 3.300 1.00 94.44 291 ASN A C 1
ATOM 2321 O O . ASN A 1 291 ? 17.681 2.199 2.235 1.00 94.44 291 ASN A O 1
ATOM 2325 N N . GLU A 1 292 ? 18.559 0.714 3.676 1.00 96.38 292 GLU A N 1
ATOM 2326 C CA . GLU A 1 292 ? 19.758 0.434 2.873 1.00 96.38 292 GLU A CA 1
ATOM 2327 C C . GLU A 1 292 ? 19.384 -0.097 1.477 1.00 96.38 292 GLU A C 1
ATOM 2329 O O . GLU A 1 292 ? 19.849 0.406 0.450 1.00 96.38 292 GLU A O 1
ATOM 2334 N N . ARG A 1 293 ? 18.437 -1.045 1.401 1.00 95.12 293 ARG A N 1
ATOM 2335 C CA . ARG A 1 293 ? 17.928 -1.556 0.116 1.00 95.12 293 ARG A CA 1
ATOM 2336 C C . ARG A 1 293 ? 17.274 -0.468 -0.739 1.00 95.12 293 ARG A C 1
ATOM 2338 O O . ARG A 1 293 ? 17.409 -0.504 -1.963 1.00 95.12 293 ARG A O 1
ATOM 2345 N N . LYS A 1 294 ? 16.568 0.493 -0.133 1.00 94.81 294 LYS A N 1
ATOM 2346 C CA . LYS A 1 294 ? 15.975 1.632 -0.859 1.00 94.81 294 LYS A CA 1
ATOM 2347 C C . LYS A 1 294 ? 17.041 2.538 -1.467 1.00 94.81 294 LYS A C 1
ATOM 2349 O O . LYS A 1 294 ? 16.882 2.948 -2.616 1.00 94.81 294 LYS A O 1
ATOM 2354 N N . GLU A 1 295 ? 18.115 2.820 -0.735 1.00 96.38 295 GLU A N 1
ATOM 2355 C CA . GLU A 1 295 ? 19.234 3.622 -1.242 1.00 96.38 295 GLU A CA 1
ATOM 2356 C C . GLU A 1 295 ? 19.939 2.922 -2.410 1.00 96.38 295 GLU A C 1
ATOM 2358 O O . GLU A 1 295 ? 20.149 3.532 -3.462 1.00 96.38 295 GLU A O 1
ATOM 2363 N N . ILE A 1 296 ? 20.196 1.615 -2.287 1.00 96.75 296 ILE A N 1
ATOM 2364 C CA . ILE A 1 296 ? 20.778 0.806 -3.369 1.00 96.75 296 ILE A CA 1
ATOM 2365 C C . ILE A 1 296 ? 19.875 0.812 -4.611 1.00 96.75 296 ILE A C 1
ATOM 2367 O O . ILE A 1 296 ? 20.361 0.970 -5.733 1.00 96.75 296 ILE A O 1
ATOM 2371 N N . LEU A 1 297 ? 18.557 0.667 -4.441 1.00 95.62 297 LEU A N 1
ATOM 2372 C CA . LEU A 1 297 ? 17.603 0.718 -5.554 1.00 95.62 297 LEU A CA 1
ATOM 2373 C C . LEU A 1 297 ? 17.584 2.089 -6.240 1.00 95.62 297 LEU A C 1
ATOM 2375 O O . LEU A 1 297 ? 17.537 2.147 -7.470 1.00 95.62 297 LEU A O 1
ATOM 2379 N N . ALA A 1 298 ? 17.654 3.180 -5.475 1.00 95.88 298 ALA A N 1
ATOM 2380 C CA . ALA A 1 298 ? 17.723 4.529 -6.028 1.00 95.88 298 ALA A CA 1
ATOM 2381 C C . ALA A 1 298 ? 19.004 4.733 -6.855 1.00 95.88 298 ALA A C 1
ATOM 2383 O O . ALA A 1 298 ? 18.936 5.228 -7.983 1.00 95.88 298 ALA A O 1
ATOM 2384 N N . LEU A 1 299 ? 20.151 4.276 -6.343 1.00 96.88 299 LEU A N 1
ATOM 2385 C CA . LEU A 1 299 ? 21.425 4.341 -7.057 1.00 96.88 299 LEU A CA 1
ATOM 2386 C C . LEU A 1 299 ? 21.410 3.491 -8.336 1.00 96.88 299 LEU A C 1
ATOM 2388 O O . LEU A 1 299 ? 21.844 3.949 -9.393 1.00 96.88 299 LEU A O 1
ATOM 2392 N N . ASN A 1 300 ? 20.880 2.268 -8.270 1.00 95.44 300 ASN A N 1
ATOM 2393 C CA . ASN A 1 300 ? 20.771 1.394 -9.439 1.00 95.44 300 ASN A CA 1
ATOM 2394 C C . ASN A 1 300 ? 19.856 1.984 -10.515 1.00 95.44 300 ASN A C 1
ATOM 2396 O O . ASN A 1 300 ? 20.173 1.878 -11.698 1.00 95.44 300 ASN A O 1
ATOM 2400 N N . ARG A 1 301 ? 18.763 2.645 -10.121 1.00 96.81 301 ARG A N 1
ATOM 2401 C CA . ARG A 1 301 ? 17.881 3.347 -11.059 1.00 96.81 301 ARG A CA 1
ATOM 2402 C C . ARG A 1 301 ? 18.619 4.472 -11.785 1.00 96.81 301 ARG A C 1
ATOM 2404 O O . ARG A 1 301 ? 18.567 4.523 -13.007 1.00 96.81 301 ARG A O 1
ATOM 2411 N N . TYR A 1 302 ? 19.367 5.298 -11.052 1.00 96.31 302 TYR A N 1
ATOM 2412 C CA . TYR A 1 302 ? 20.185 6.359 -11.648 1.00 96.31 302 TYR A CA 1
ATOM 2413 C C . TYR A 1 302 ? 21.204 5.803 -12.659 1.00 96.31 302 TYR A C 1
ATOM 2415 O O . TYR A 1 302 ? 21.298 6.288 -13.785 1.00 96.31 302 TYR A O 1
ATOM 2423 N N . ARG A 1 303 ? 21.917 4.727 -12.294 1.00 96.75 303 ARG A N 1
ATOM 2424 C CA . ARG A 1 303 ? 22.882 4.063 -13.190 1.00 96.75 303 ARG A CA 1
ATOM 2425 C C . ARG A 1 303 ? 22.218 3.473 -14.434 1.00 96.75 303 ARG A C 1
ATOM 2427 O O . ARG A 1 303 ? 22.819 3.476 -15.506 1.00 96.75 303 ARG A O 1
ATOM 2434 N N . TYR A 1 304 ? 21.000 2.951 -14.301 1.00 96.19 304 TYR A N 1
ATOM 2435 C CA . TYR A 1 304 ? 20.247 2.414 -15.430 1.00 96.19 304 TYR A CA 1
ATOM 2436 C C . TYR A 1 304 ? 19.855 3.519 -16.418 1.00 96.19 304 TYR A C 1
ATOM 2438 O O . TYR A 1 304 ? 20.049 3.356 -17.621 1.00 96.19 304 TYR A O 1
ATOM 2446 N N . ASP A 1 305 ? 19.386 4.664 -15.919 1.00 96.88 305 ASP A N 1
ATOM 2447 C CA . ASP A 1 305 ? 19.032 5.814 -16.758 1.00 96.88 305 ASP A CA 1
ATOM 2448 C C . ASP A 1 305 ? 20.255 6.352 -17.524 1.00 96.88 305 ASP A C 1
ATOM 2450 O O . ASP A 1 305 ? 20.172 6.637 -18.723 1.00 96.88 305 ASP A O 1
ATOM 2454 N N . GLU A 1 306 ? 21.419 6.419 -16.871 1.00 97.44 306 GLU A N 1
ATOM 2455 C CA . GLU A 1 306 ? 22.683 6.797 -17.514 1.00 97.44 306 GLU A CA 1
ATOM 2456 C C . GLU A 1 306 ? 23.085 5.802 -18.619 1.00 97.44 306 GLU A C 1
ATOM 2458 O O . GLU A 1 306 ? 23.435 6.205 -19.734 1.00 97.44 306 GLU A O 1
ATOM 2463 N N . LEU A 1 307 ? 22.959 4.495 -18.359 1.00 96.75 307 LEU A N 1
ATOM 2464 C CA . LEU A 1 307 ? 23.255 3.449 -19.341 1.00 96.75 307 LEU A CA 1
ATOM 2465 C C . LEU A 1 307 ? 22.336 3.539 -20.568 1.00 96.75 307 LEU A C 1
ATOM 2467 O O . LEU A 1 307 ? 22.800 3.388 -21.703 1.00 96.75 307 LEU A O 1
ATOM 2471 N N . VAL A 1 308 ? 21.048 3.823 -20.364 1.00 97.69 308 VAL A N 1
ATOM 2472 C CA . VAL A 1 308 ? 20.083 4.030 -21.455 1.00 97.69 308 VAL A CA 1
ATOM 2473 C C . VAL A 1 308 ? 20.479 5.238 -22.305 1.00 97.69 308 VAL A C 1
ATOM 2475 O O . VAL A 1 308 ? 20.480 5.147 -23.534 1.00 97.69 308 VAL A O 1
ATOM 2478 N N . GLN A 1 309 ? 20.888 6.353 -21.690 1.00 96.75 309 GLN A N 1
ATOM 2479 C CA . GLN A 1 309 ? 21.355 7.526 -22.437 1.00 96.75 309 GLN A CA 1
ATOM 2480 C C . GLN A 1 309 ? 22.601 7.226 -23.275 1.00 96.75 309 GLN A C 1
ATOM 2482 O O . GLN A 1 309 ? 22.662 7.617 -24.444 1.00 96.75 309 GLN A O 1
ATOM 2487 N N . ILE A 1 310 ? 23.585 6.527 -22.703 1.00 97.12 310 ILE A N 1
ATOM 2488 C CA . ILE A 1 310 ? 24.801 6.118 -23.422 1.00 97.12 310 ILE A CA 1
ATOM 2489 C C . ILE A 1 310 ? 24.440 5.203 -24.596 1.00 97.12 310 ILE A C 1
ATOM 2491 O O . ILE A 1 310 ? 24.925 5.407 -25.710 1.00 97.12 310 ILE A O 1
ATOM 2495 N N . THR A 1 311 ? 23.544 4.241 -24.375 1.00 96.38 311 THR A N 1
ATOM 2496 C CA . THR A 1 311 ? 23.101 3.294 -25.407 1.00 96.38 311 THR A CA 1
ATOM 2497 C C . THR A 1 311 ? 22.393 4.011 -26.556 1.00 96.38 311 THR A C 1
ATOM 2499 O O . THR A 1 311 ? 22.699 3.755 -27.719 1.00 96.38 311 THR A O 1
ATOM 2502 N N . ASN A 1 312 ? 21.517 4.972 -26.256 1.00 97.19 312 ASN A N 1
ATOM 2503 C CA . ASN A 1 312 ? 20.844 5.777 -27.276 1.00 97.19 312 ASN A CA 1
ATOM 2504 C C . ASN A 1 312 ? 21.838 6.623 -28.084 1.00 97.19 312 ASN A C 1
ATOM 2506 O O . ASN A 1 312 ? 21.761 6.655 -29.312 1.00 97.19 312 ASN A O 1
ATOM 2510 N N . LYS A 1 313 ? 22.825 7.248 -27.428 1.00 97.00 313 LYS A N 1
ATOM 2511 C CA . LYS A 1 313 ? 23.900 7.974 -28.127 1.00 97.00 313 LYS A CA 1
ATOM 2512 C C . LYS A 1 313 ? 24.682 7.045 -29.059 1.00 97.00 313 LYS A C 1
ATOM 2514 O O . LYS A 1 313 ? 24.874 7.379 -30.225 1.00 97.00 313 LYS A O 1
ATOM 2519 N N . ALA A 1 314 ? 25.061 5.855 -28.593 1.00 96.06 314 ALA A N 1
ATOM 2520 C CA . ALA A 1 314 ? 25.744 4.863 -29.422 1.00 96.06 314 ALA A CA 1
ATOM 2521 C C . ALA A 1 314 ? 24.884 4.397 -30.612 1.00 96.06 314 ALA A C 1
ATOM 2523 O O . ALA A 1 314 ? 25.404 4.225 -31.715 1.00 96.06 314 ALA A O 1
ATOM 2524 N N . LEU A 1 315 ? 23.569 4.241 -30.417 1.00 96.81 315 LEU A N 1
ATOM 2525 C CA . LEU A 1 315 ? 22.634 3.869 -31.478 1.00 96.81 315 LEU A CA 1
ATOM 2526 C C . LEU A 1 315 ? 22.566 4.943 -32.571 1.00 96.81 315 LEU A C 1
ATOM 2528 O O . LEU A 1 315 ? 22.728 4.615 -33.745 1.00 96.81 315 LEU A O 1
ATOM 2532 N N . THR A 1 316 ? 22.412 6.213 -32.185 1.00 96.38 316 THR A N 1
ATOM 2533 C CA . THR A 1 316 ? 22.380 7.337 -33.138 1.00 96.38 316 THR A CA 1
ATOM 2534 C C . THR A 1 316 ? 23.695 7.477 -33.905 1.00 96.38 316 THR A C 1
ATOM 2536 O O . THR A 1 316 ? 23.692 7.677 -35.118 1.00 96.38 316 THR A O 1
ATOM 2539 N N . PHE A 1 317 ? 24.836 7.291 -33.233 1.00 96.69 317 PHE A N 1
ATOM 2540 C CA . PHE A 1 317 ? 26.141 7.295 -33.890 1.00 96.69 317 PHE A CA 1
ATOM 2541 C C . PHE A 1 317 ? 26.272 6.143 -34.896 1.00 96.69 317 PHE A C 1
ATOM 2543 O O . PHE A 1 317 ? 26.712 6.343 -36.027 1.00 96.69 317 PHE A O 1
ATOM 2550 N N . ARG A 1 318 ? 25.833 4.936 -34.522 1.00 96.62 318 ARG A N 1
ATOM 2551 C CA . ARG A 1 318 ? 25.824 3.777 -35.423 1.00 96.62 318 ARG A CA 1
ATOM 2552 C C . ARG A 1 318 ? 24.978 4.040 -36.672 1.00 96.62 318 ARG A C 1
ATOM 2554 O O . ARG A 1 318 ? 25.408 3.690 -37.766 1.00 96.62 318 ARG A O 1
ATOM 2561 N N . GLU A 1 319 ? 23.810 4.663 -36.535 1.00 96.88 319 GLU A N 1
ATOM 2562 C CA . GLU A 1 319 ? 22.962 5.038 -37.678 1.00 96.88 319 GLU A CA 1
ATOM 2563 C C . GLU A 1 319 ? 23.663 6.029 -38.616 1.00 96.88 319 GLU A C 1
ATOM 2565 O O . GLU A 1 319 ? 23.646 5.839 -39.833 1.00 96.88 319 GLU A O 1
ATOM 2570 N N . GLN A 1 320 ? 24.359 7.032 -38.072 1.00 96.75 320 GLN A N 1
ATOM 2571 C CA . GLN A 1 320 ? 25.159 7.968 -38.871 1.00 96.75 320 GLN A CA 1
ATOM 2572 C C . GLN A 1 320 ? 26.275 7.260 -39.650 1.00 96.75 320 GLN A C 1
ATOM 2574 O O . GLN A 1 320 ? 26.477 7.540 -40.836 1.00 96.75 320 GLN A O 1
ATOM 2579 N N . VAL A 1 321 ? 26.973 6.312 -39.016 1.00 96.75 321 VAL A N 1
ATOM 2580 C CA . VAL A 1 321 ? 28.014 5.506 -39.673 1.00 96.75 321 VAL A CA 1
ATOM 2581 C C . VAL A 1 321 ? 27.424 4.679 -40.817 1.00 96.75 321 VAL A C 1
ATOM 2583 O O . VAL A 1 321 ? 27.976 4.683 -41.917 1.00 96.75 321 VAL A O 1
ATOM 2586 N N . VAL A 1 322 ? 26.282 4.018 -40.598 1.00 97.19 322 VAL A N 1
ATOM 2587 C CA . VAL A 1 322 ? 25.600 3.223 -41.635 1.00 97.19 322 VAL A CA 1
ATOM 2588 C C . VAL A 1 322 ? 25.177 4.096 -42.820 1.00 97.19 322 VAL A C 1
ATOM 2590 O O . VAL A 1 322 ? 25.444 3.733 -43.966 1.00 97.19 322 VAL A O 1
ATOM 2593 N N . ASN A 1 323 ? 24.590 5.268 -42.566 1.00 96.44 323 ASN A N 1
ATOM 2594 C CA . ASN A 1 323 ? 24.196 6.203 -43.624 1.00 96.44 323 ASN A CA 1
ATOM 2595 C C . ASN A 1 323 ? 25.407 6.676 -44.441 1.00 96.44 323 ASN A C 1
ATOM 2597 O O . ASN A 1 323 ? 25.370 6.695 -45.671 1.00 96.44 323 ASN A O 1
ATOM 2601 N N . THR A 1 324 ? 26.513 6.992 -43.763 1.00 96.06 324 THR A N 1
ATOM 2602 C CA . THR A 1 324 ? 27.765 7.402 -44.418 1.00 96.06 324 THR A CA 1
ATOM 2603 C C . THR A 1 324 ? 28.326 6.272 -45.287 1.00 96.06 324 THR A C 1
ATOM 2605 O O . THR A 1 324 ? 28.738 6.504 -46.424 1.00 96.06 324 THR A O 1
ATOM 2608 N N . MET A 1 325 ? 28.283 5.026 -44.803 1.00 96.00 325 MET A N 1
ATOM 2609 C CA . MET A 1 325 ? 28.699 3.852 -45.578 1.00 96.00 325 MET A CA 1
ATOM 2610 C C . MET A 1 325 ? 27.849 3.642 -46.839 1.00 96.00 325 MET A C 1
ATOM 2612 O O . MET A 1 325 ? 28.404 3.313 -47.887 1.00 96.00 325 MET A O 1
ATOM 2616 N N . GLN A 1 326 ? 26.533 3.865 -46.774 1.00 96.12 326 GLN A N 1
ATOM 2617 C CA . GLN A 1 326 ? 25.650 3.782 -47.947 1.00 96.12 326 GLN A CA 1
ATOM 2618 C C . GLN A 1 326 ? 25.925 4.888 -48.978 1.00 96.12 326 GLN A C 1
ATOM 2620 O O . GLN A 1 326 ? 25.883 4.645 -50.187 1.00 96.12 326 GLN A O 1
ATOM 2625 N N . GLN A 1 327 ? 26.245 6.103 -48.529 1.00 96.00 327 GLN A N 1
ATOM 2626 C CA . GLN A 1 327 ? 26.646 7.185 -49.434 1.00 96.00 327 GLN A CA 1
ATOM 2627 C C . GLN A 1 327 ? 27.982 6.873 -50.124 1.00 96.00 327 GLN A C 1
ATOM 2629 O O . GLN A 1 327 ? 28.118 7.057 -51.337 1.00 96.00 327 GLN A O 1
ATOM 2634 N N . LEU A 1 328 ? 28.952 6.341 -49.373 1.00 95.69 328 LEU A N 1
ATOM 2635 C CA . LEU A 1 328 ? 30.242 5.890 -49.900 1.00 95.69 328 LEU A CA 1
ATOM 2636 C C . LEU A 1 328 ? 30.086 4.756 -50.917 1.00 95.69 328 LEU A C 1
ATOM 2638 O O . LEU A 1 328 ? 30.726 4.799 -51.966 1.00 95.69 328 LEU A O 1
ATOM 2642 N N . SER A 1 329 ? 29.234 3.761 -50.651 1.00 95.75 329 SER A N 1
ATOM 2643 C CA . SER A 1 329 ? 28.994 2.663 -51.597 1.00 95.75 329 SER A CA 1
ATOM 2644 C C . SER A 1 329 ? 28.325 3.150 -52.884 1.00 95.75 329 SER A C 1
ATOM 2646 O O . SER A 1 329 ? 28.742 2.752 -53.971 1.00 95.75 329 SER A O 1
ATOM 2648 N N . SER A 1 330 ? 27.362 4.069 -52.771 1.00 95.38 330 SER A N 1
ATOM 2649 C CA . SER A 1 330 ? 26.709 4.700 -53.923 1.00 95.38 330 SER A CA 1
ATOM 2650 C C . SER A 1 330 ? 27.722 5.481 -54.761 1.00 95.38 330 SER A C 1
ATOM 2652 O O . SER A 1 330 ? 27.830 5.258 -55.963 1.00 95.38 330 SER A O 1
ATOM 2654 N N . THR A 1 331 ? 28.543 6.315 -54.115 1.00 95.12 331 THR A N 1
ATOM 2655 C CA . THR A 1 331 ? 29.612 7.082 -54.777 1.00 95.12 331 THR A CA 1
ATOM 2656 C C . THR A 1 331 ? 30.605 6.157 -55.470 1.00 95.12 331 THR A C 1
ATOM 2658 O O . THR A 1 331 ? 30.937 6.368 -56.634 1.00 95.12 331 THR A O 1
ATOM 2661 N N . ARG A 1 332 ? 31.031 5.084 -54.791 1.00 95.75 332 ARG A N 1
ATOM 2662 C CA . ARG A 1 332 ? 31.926 4.070 -55.355 1.00 95.75 332 ARG A CA 1
ATOM 2663 C C . ARG A 1 332 ? 31.332 3.423 -56.606 1.00 95.75 332 ARG A C 1
ATOM 2665 O O . ARG A 1 332 ? 32.059 3.251 -57.580 1.00 95.75 332 ARG A O 1
ATOM 2672 N N . SER A 1 333 ? 30.042 3.081 -56.595 1.00 95.44 333 SER A N 1
ATOM 2673 C CA . SER A 1 333 ? 29.355 2.513 -57.761 1.00 95.44 333 SER A CA 1
ATOM 2674 C C . SER A 1 333 ? 29.365 3.489 -58.936 1.00 95.44 333 SER A C 1
ATOM 2676 O O . SER A 1 333 ? 29.764 3.113 -60.036 1.00 95.44 333 SER A O 1
ATOM 2678 N N . THR A 1 334 ? 29.003 4.754 -58.702 1.00 96.06 334 THR A N 1
ATOM 2679 C CA . THR A 1 334 ? 28.994 5.789 -59.744 1.00 96.06 334 THR A CA 1
ATOM 2680 C C . THR A 1 334 ? 30.393 6.020 -60.315 1.00 96.06 334 THR A C 1
ATOM 2682 O O . THR A 1 334 ? 30.572 6.046 -61.533 1.00 96.06 334 THR A O 1
ATOM 2685 N N . SER A 1 335 ? 31.414 6.114 -59.457 1.00 95.25 335 SER A N 1
ATOM 2686 C CA . SER A 1 335 ? 32.808 6.234 -59.896 1.00 95.25 335 SER A CA 1
ATOM 2687 C C . SER A 1 335 ? 33.261 5.025 -60.716 1.00 95.25 335 SER A C 1
ATOM 2689 O O . SER A 1 335 ? 33.916 5.216 -61.734 1.00 95.25 335 SER A O 1
ATOM 2691 N N . SER A 1 336 ? 32.879 3.801 -60.329 1.00 95.88 336 SER A N 1
ATOM 2692 C CA . SER A 1 336 ? 33.191 2.588 -61.100 1.00 95.88 336 SER A CA 1
ATOM 2693 C C . SER A 1 336 ? 32.583 2.646 -62.500 1.00 95.88 336 SER A C 1
ATOM 2695 O O . SER A 1 336 ? 33.297 2.458 -63.480 1.00 95.88 336 SER A O 1
ATOM 2697 N N . THR A 1 337 ? 31.297 3.000 -62.610 1.00 95.81 337 THR A N 1
ATOM 2698 C CA . THR A 1 337 ? 30.623 3.116 -63.915 1.00 95.81 337 THR A CA 1
ATOM 2699 C C . THR A 1 337 ? 31.242 4.195 -64.803 1.00 95.81 337 THR A C 1
ATOM 2701 O O . THR A 1 337 ? 31.360 4.015 -66.012 1.00 95.81 337 THR A O 1
ATOM 2704 N N . LEU A 1 338 ? 31.691 5.306 -64.210 1.00 96.25 338 LEU A N 1
ATOM 2705 C CA . LEU A 1 338 ? 32.348 6.380 -64.946 1.00 96.25 338 LEU A CA 1
ATOM 2706 C C . LEU A 1 338 ? 33.732 5.947 -65.455 1.00 96.25 338 LEU A C 1
ATOM 2708 O O . LEU A 1 338 ? 34.081 6.235 -66.596 1.00 96.25 338 LEU A O 1
ATOM 2712 N N . ILE A 1 339 ? 34.502 5.227 -64.632 1.00 95.69 339 ILE A N 1
ATOM 2713 C CA . ILE A 1 339 ? 35.795 4.657 -65.037 1.00 95.69 339 ILE A CA 1
ATOM 2714 C C . ILE A 1 339 ? 35.602 3.652 -66.179 1.00 95.69 339 ILE A C 1
ATOM 2716 O O . ILE A 1 339 ? 36.334 3.714 -67.163 1.00 95.69 339 ILE A O 1
ATOM 2720 N N . GLU A 1 340 ? 34.606 2.768 -66.091 1.00 95.88 340 GLU A N 1
ATOM 2721 C CA . GLU A 1 340 ? 34.276 1.824 -67.168 1.00 95.88 340 GLU A CA 1
ATOM 2722 C C . GLU A 1 340 ? 33.917 2.545 -68.475 1.00 95.88 340 GLU A C 1
ATOM 2724 O O . GLU A 1 340 ? 34.372 2.138 -69.547 1.00 95.88 340 GLU A O 1
ATOM 2729 N N . HIS A 1 341 ? 33.162 3.646 -68.395 1.00 95.88 341 HIS A N 1
ATOM 2730 C CA . HIS A 1 341 ? 32.838 4.469 -69.559 1.00 95.88 341 HIS A CA 1
ATOM 2731 C C . HIS A 1 341 ? 34.093 5.093 -70.186 1.00 95.88 341 HIS A C 1
ATOM 2733 O O . HIS A 1 341 ? 34.316 4.927 -71.383 1.00 95.88 341 HIS A O 1
ATOM 2739 N N . TYR A 1 342 ? 34.968 5.706 -69.381 1.00 95.44 342 TYR A N 1
ATOM 2740 C CA . TYR A 1 342 ? 36.223 6.283 -69.878 1.00 95.44 342 TYR A CA 1
ATOM 2741 C C . TYR A 1 342 ? 37.164 5.240 -70.489 1.00 95.44 342 TYR A C 1
ATOM 2743 O O . TYR A 1 342 ? 37.813 5.518 -71.496 1.00 95.44 342 TYR A O 1
ATOM 2751 N N . ILE A 1 343 ? 37.243 4.034 -69.916 1.00 95.56 343 ILE A N 1
ATOM 2752 C CA . ILE A 1 343 ? 38.024 2.936 -70.502 1.00 95.56 343 ILE A CA 1
ATOM 2753 C C . ILE A 1 343 ? 37.474 2.585 -71.887 1.00 95.56 343 ILE A C 1
ATOM 2755 O O . ILE A 1 343 ? 38.251 2.451 -72.833 1.00 95.56 343 ILE A O 1
ATOM 2759 N N . LYS A 1 344 ? 36.148 2.478 -72.021 1.00 95.38 344 LYS A N 1
ATOM 2760 C CA . LYS A 1 344 ? 35.490 2.157 -73.291 1.00 95.38 344 LYS A CA 1
ATOM 2761 C C . LYS A 1 344 ? 35.704 3.244 -74.347 1.00 95.38 344 LYS A C 1
ATOM 2763 O O . LYS A 1 344 ? 35.988 2.918 -75.499 1.00 95.38 344 LYS A O 1
ATOM 2768 N N . ASP A 1 345 ? 35.629 4.514 -73.962 1.00 95.38 345 ASP A N 1
ATOM 2769 C CA . ASP A 1 345 ? 35.893 5.639 -74.865 1.00 95.38 345 ASP A CA 1
ATOM 2770 C C . ASP A 1 345 ? 37.352 5.641 -75.341 1.00 95.38 345 ASP A C 1
ATOM 2772 O O . ASP A 1 345 ? 37.614 5.738 -76.541 1.00 95.38 345 ASP A O 1
ATOM 2776 N N . CYS A 1 346 ? 38.311 5.445 -74.428 1.00 94.94 346 CYS A N 1
ATOM 2777 C CA . CYS A 1 346 ? 39.729 5.313 -74.771 1.00 94.94 346 CYS A CA 1
ATOM 2778 C C . CYS A 1 346 ? 39.990 4.138 -75.725 1.00 94.94 346 CYS A C 1
ATOM 2780 O O . CYS A 1 346 ? 40.768 4.283 -76.667 1.00 94.94 346 CYS A O 1
ATOM 2782 N N . GLN A 1 347 ? 39.328 2.994 -75.516 1.00 95.44 347 GLN A N 1
ATOM 2783 C CA . GLN A 1 347 ? 39.401 1.847 -76.426 1.00 95.44 347 GLN A CA 1
ATOM 2784 C C . GLN A 1 347 ? 38.839 2.194 -77.810 1.00 95.44 347 GLN A C 1
ATOM 2786 O O . GLN A 1 347 ? 39.525 1.989 -78.806 1.00 95.44 347 GLN A O 1
ATOM 2791 N N . SER A 1 348 ? 37.655 2.811 -77.884 1.00 94.81 348 SER A N 1
ATOM 2792 C CA . SER A 1 348 ? 37.040 3.213 -79.158 1.00 94.81 348 SER A CA 1
ATOM 2793 C C . SER A 1 348 ? 37.887 4.230 -79.933 1.00 94.81 348 SER A C 1
ATOM 2795 O O . SER A 1 348 ? 37.953 4.178 -81.167 1.00 94.81 348 SER A O 1
ATOM 2797 N N . ILE A 1 349 ? 38.525 5.171 -79.230 1.00 95.25 349 ILE A N 1
ATOM 2798 C CA . ILE A 1 349 ? 39.469 6.125 -79.825 1.00 95.25 349 ILE A CA 1
ATOM 2799 C C . ILE A 1 349 ? 40.713 5.385 -80.326 1.00 95.25 349 ILE A C 1
ATOM 2801 O O . ILE A 1 349 ? 41.155 5.639 -81.447 1.00 95.25 349 ILE A O 1
ATOM 2805 N N . GLY A 1 350 ? 41.252 4.459 -79.528 1.00 94.81 350 GLY A N 1
ATOM 2806 C CA . GLY A 1 350 ? 42.382 3.607 -79.899 1.00 94.81 350 GLY A CA 1
ATOM 2807 C C . GLY A 1 350 ? 42.117 2.809 -81.176 1.00 94.81 350 GLY A C 1
ATOM 2808 O O . GLY A 1 350 ? 42.907 2.891 -82.115 1.00 94.81 350 GLY A O 1
ATOM 2809 N N . ASP A 1 351 ? 40.971 2.132 -81.256 1.00 94.69 351 ASP A N 1
ATOM 2810 C CA . ASP A 1 351 ? 40.546 1.368 -82.434 1.00 94.69 351 ASP A CA 1
ATOM 2811 C C . ASP A 1 351 ? 40.412 2.274 -83.668 1.00 94.69 351 ASP A C 1
ATOM 2813 O O . ASP A 1 351 ? 40.911 1.957 -84.749 1.00 94.69 351 ASP A O 1
ATOM 2817 N N . SER A 1 352 ? 39.800 3.452 -83.507 1.00 95.69 352 SER A N 1
ATOM 2818 C CA . SER A 1 352 ? 39.644 4.429 -84.595 1.00 95.69 352 SER A CA 1
ATOM 2819 C C . SER A 1 352 ? 40.992 4.953 -85.099 1.00 95.69 352 SER A C 1
ATOM 2821 O O . SER A 1 352 ? 41.207 5.082 -86.308 1.00 95.69 352 SER A O 1
ATOM 2823 N N . LEU A 1 353 ? 41.923 5.246 -84.186 1.00 94.50 353 LEU A N 1
ATOM 2824 C CA . LEU A 1 353 ? 43.289 5.642 -84.526 1.00 94.50 353 LEU A CA 1
ATOM 2825 C C . LEU A 1 353 ? 44.027 4.511 -85.241 1.00 94.50 353 LEU A C 1
ATOM 2827 O O . LEU A 1 353 ? 44.674 4.771 -86.252 1.00 94.50 353 LEU A O 1
ATOM 2831 N N . GLN A 1 354 ? 43.895 3.269 -84.774 1.00 95.12 354 GLN A N 1
ATOM 2832 C CA . GLN A 1 354 ? 44.509 2.107 -85.409 1.00 95.12 354 GLN A CA 1
ATOM 2833 C C . GLN A 1 354 ? 44.004 1.915 -86.844 1.00 95.12 354 GLN A C 1
ATOM 2835 O O . GLN A 1 354 ? 44.818 1.746 -87.754 1.00 95.12 354 GLN A O 1
ATOM 2840 N N . VAL A 1 355 ? 42.690 2.014 -87.071 1.00 95.38 355 VAL A N 1
ATOM 2841 C CA . VAL A 1 355 ? 42.092 1.958 -88.416 1.00 95.38 355 VAL A CA 1
ATOM 2842 C C . VAL A 1 355 ? 42.622 3.090 -89.300 1.00 95.38 355 VAL A C 1
ATOM 2844 O O . VAL A 1 355 ? 43.010 2.856 -90.446 1.00 95.38 355 VAL A O 1
ATOM 2847 N N . ASN A 1 356 ? 42.700 4.315 -88.775 1.00 94.62 356 ASN A N 1
ATOM 2848 C CA . ASN A 1 356 ? 43.234 5.455 -89.521 1.00 94.62 356 ASN A CA 1
ATOM 2849 C C . ASN A 1 356 ? 44.719 5.281 -89.874 1.00 94.62 356 ASN A C 1
ATOM 2851 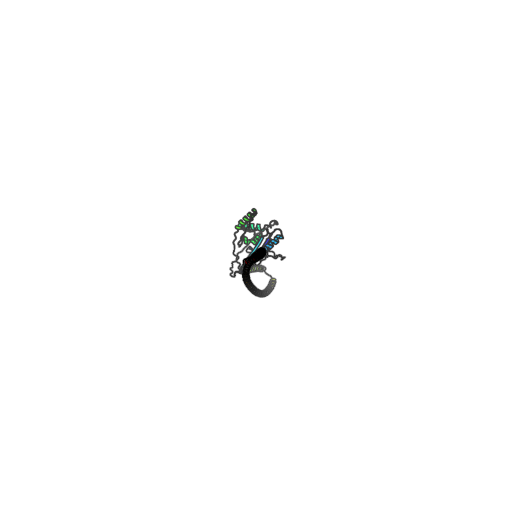O O . ASN A 1 356 ? 45.105 5.564 -91.007 1.00 94.62 356 ASN A O 1
ATOM 2855 N N . VAL A 1 357 ? 45.544 4.790 -88.945 1.00 95.19 357 VAL A N 1
ATOM 2856 C CA . VAL A 1 357 ? 46.967 4.502 -89.187 1.00 95.19 357 VAL A CA 1
ATOM 2857 C C . VAL A 1 357 ? 47.124 3.416 -90.249 1.00 95.19 357 VAL A C 1
ATOM 2859 O O . VAL A 1 357 ? 47.944 3.574 -91.153 1.00 95.19 357 VAL A O 1
ATOM 2862 N N . GLN A 1 358 ? 46.326 2.346 -90.192 1.00 94.50 358 GLN A N 1
ATOM 2863 C CA . GLN A 1 358 ? 46.329 1.296 -91.215 1.00 94.50 358 GLN A CA 1
ATOM 2864 C C . GLN A 1 358 ? 45.958 1.851 -92.594 1.00 94.50 358 GLN A C 1
ATOM 2866 O O . GLN A 1 358 ? 46.665 1.578 -93.562 1.00 94.50 358 GLN A O 1
ATOM 2871 N N . ARG A 1 359 ? 44.913 2.688 -92.680 1.00 94.69 359 ARG A N 1
ATOM 2872 C CA . ARG A 1 359 ? 44.507 3.338 -93.934 1.00 94.69 359 ARG A CA 1
ATOM 2873 C C . ARG A 1 359 ? 45.613 4.230 -94.498 1.00 94.69 359 ARG A C 1
ATOM 2875 O O . ARG A 1 359 ? 45.982 4.064 -95.651 1.00 94.69 359 ARG A O 1
ATOM 2882 N N . ILE A 1 360 ? 46.192 5.111 -93.677 1.00 94.44 360 ILE A N 1
ATOM 2883 C CA . ILE A 1 360 ? 47.302 5.987 -94.095 1.00 94.44 360 ILE A CA 1
ATOM 2884 C C . ILE A 1 360 ? 48.506 5.158 -94.561 1.00 94.44 360 ILE A C 1
ATOM 2886 O O . ILE A 1 360 ? 49.143 5.495 -95.555 1.00 94.44 360 ILE A O 1
AT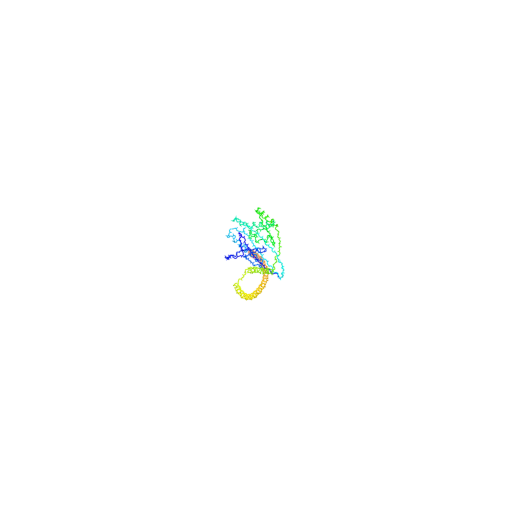OM 2890 N N . THR A 1 361 ? 48.819 4.066 -93.860 1.00 94.69 361 THR A N 1
ATOM 2891 C CA . THR A 1 361 ? 49.923 3.170 -94.231 1.00 94.69 361 THR A CA 1
ATOM 2892 C C . THR A 1 361 ? 49.685 2.539 -95.605 1.00 94.69 361 THR A C 1
ATOM 2894 O O . THR A 1 361 ? 50.606 2.491 -96.422 1.00 94.69 361 THR A O 1
ATOM 2897 N N . GLU A 1 362 ? 48.457 2.100 -95.890 1.00 94.50 362 GLU A N 1
ATOM 2898 C CA . GLU A 1 362 ? 48.090 1.541 -97.194 1.00 94.50 362 GLU A CA 1
ATOM 2899 C C . GLU A 1 362 ? 48.080 2.611 -98.300 1.00 94.50 362 GLU A C 1
ATOM 2901 O O . GLU A 1 362 ? 48.617 2.383 -99.385 1.00 94.50 362 GLU A O 1
ATOM 2906 N N . ASP A 1 363 ? 47.588 3.819 -98.018 1.00 94.56 363 ASP A N 1
ATOM 2907 C CA . ASP A 1 363 ? 47.646 4.956 -98.945 1.00 94.56 363 ASP A CA 1
ATOM 2908 C C . ASP A 1 363 ? 49.104 5.310 -99.302 1.00 94.56 363 ASP A C 1
ATOM 2910 O O . ASP A 1 363 ? 49.454 5.467 -100.473 1.00 94.56 363 ASP A O 1
ATOM 2914 N N . ILE A 1 364 ? 50.009 5.353 -98.317 1.00 93.94 364 ILE A N 1
ATOM 2915 C CA . ILE A 1 364 ? 51.446 5.563 -98.560 1.00 93.94 364 ILE A CA 1
ATOM 2916 C C . ILE A 1 364 ? 52.024 4.425 -99.409 1.00 93.94 364 ILE A C 1
ATOM 2918 O O . ILE A 1 364 ? 52.776 4.680 -100.354 1.00 93.94 364 ILE A O 1
ATOM 2922 N N . ARG A 1 365 ? 51.671 3.168 -99.112 1.00 95.00 365 ARG A N 1
ATOM 2923 C CA . ARG A 1 365 ? 52.138 1.996 -99.867 1.00 95.00 365 ARG A CA 1
ATOM 2924 C C . ARG A 1 365 ? 51.695 2.056 -101.329 1.00 95.00 365 ARG A C 1
ATOM 2926 O O . ARG A 1 365 ? 52.506 1.818 -102.230 1.00 95.00 365 ARG A O 1
ATOM 2933 N N . THR A 1 366 ? 50.434 2.403 -101.577 1.00 94.31 366 THR A N 1
ATOM 2934 C CA . THR A 1 366 ? 49.891 2.541 -102.934 1.00 94.31 366 THR A CA 1
ATOM 2935 C C . THR A 1 366 ? 50.557 3.697 -103.683 1.00 94.31 366 THR A C 1
ATOM 2937 O O . THR A 1 366 ? 51.003 3.485 -104.816 1.00 94.31 366 THR A O 1
ATOM 2940 N N . MET A 1 367 ? 50.754 4.861 -103.052 1.00 93.81 367 MET A N 1
ATOM 2941 C CA . MET A 1 367 ? 51.517 5.973 -103.638 1.00 93.81 367 MET A CA 1
ATOM 2942 C C . MET A 1 367 ? 52.958 5.580 -103.978 1.00 93.81 367 MET A C 1
ATOM 2944 O O . MET A 1 367 ? 53.427 5.863 -105.082 1.00 93.81 367 MET A O 1
ATOM 2948 N N . PHE A 1 368 ? 53.659 4.891 -103.073 1.00 94.06 368 PHE A N 1
ATOM 2949 C CA . PHE A 1 368 ? 55.032 4.443 -103.311 1.00 94.06 368 PHE A CA 1
ATOM 2950 C C . PHE A 1 368 ? 55.104 3.466 -104.492 1.00 94.06 368 PHE A C 1
ATOM 2952 O O . PHE A 1 368 ? 55.975 3.588 -105.352 1.00 94.06 368 PHE A O 1
ATOM 2959 N N . SER A 1 369 ? 54.138 2.546 -104.602 1.00 92.62 369 SER A N 1
ATOM 2960 C CA . SER A 1 369 ? 54.034 1.642 -105.754 1.00 92.62 369 SER A CA 1
ATOM 2961 C C . SER A 1 369 ? 53.798 2.394 -107.073 1.00 92.62 369 SER A C 1
ATOM 2963 O O . SER A 1 369 ? 54.390 2.048 -108.096 1.00 92.62 369 SER A O 1
ATOM 2965 N N . ALA A 1 370 ? 52.978 3.452 -107.059 1.00 93.06 370 ALA A N 1
ATOM 2966 C CA . ALA A 1 370 ? 52.732 4.295 -108.224 1.00 93.06 370 ALA A CA 1
ATOM 2967 C C . ALA A 1 370 ? 53.984 5.087 -108.626 1.00 93.06 370 ALA A C 1
ATOM 2969 O O . ALA A 1 370 ? 54.335 5.104 -109.806 1.00 93.06 370 ALA A O 1
ATOM 2970 N N . CYS A 1 371 ? 54.696 5.659 -107.651 1.00 92.38 371 CYS A N 1
ATOM 2971 C CA . CYS A 1 371 ? 55.962 6.353 -107.872 1.00 92.38 371 CYS A CA 1
ATOM 2972 C C . CYS A 1 371 ? 57.015 5.408 -108.469 1.00 92.38 371 CYS A C 1
ATOM 2974 O O . CYS A 1 371 ? 57.588 5.716 -109.511 1.00 92.38 371 CYS A O 1
ATOM 2976 N N . ASN A 1 372 ? 57.188 4.208 -107.903 1.00 92.19 372 ASN A N 1
ATOM 2977 C CA . ASN A 1 372 ? 58.109 3.203 -108.439 1.00 92.19 372 ASN A CA 1
ATOM 2978 C C . ASN A 1 372 ? 57.764 2.790 -109.873 1.00 92.19 372 ASN A C 1
ATOM 2980 O O . ASN A 1 372 ? 58.667 2.645 -110.695 1.00 92.19 372 ASN A O 1
ATOM 2984 N N . ARG A 1 373 ? 56.473 2.637 -110.209 1.00 92.44 373 ARG A N 1
ATOM 2985 C CA . ARG A 1 373 ? 56.050 2.401 -111.600 1.00 92.44 373 ARG A CA 1
ATOM 2986 C C . ARG A 1 373 ? 56.441 3.563 -112.512 1.00 92.44 373 ARG A C 1
ATOM 2988 O O . ARG A 1 373 ? 56.975 3.315 -113.588 1.00 92.44 373 ARG A O 1
ATOM 2995 N N . SER A 1 374 ? 56.221 4.805 -112.080 1.00 91.88 374 SER A N 1
ATOM 2996 C CA . SER A 1 374 ? 56.588 6.000 -112.851 1.00 91.88 374 SER A CA 1
ATOM 2997 C C . SER A 1 374 ? 58.103 6.118 -113.053 1.00 91.88 374 SER A C 1
ATOM 2999 O O . SER A 1 374 ? 58.553 6.413 -114.157 1.00 91.88 374 SER A O 1
ATOM 3001 N N . VAL A 1 375 ? 58.901 5.849 -112.015 1.00 92.44 375 VAL A N 1
ATOM 3002 C CA . VAL A 1 375 ? 60.371 5.821 -112.096 1.00 92.44 375 VAL A CA 1
ATOM 3003 C C . VAL A 1 375 ? 60.832 4.709 -113.038 1.00 92.44 375 VAL A C 1
ATOM 3005 O O . VAL A 1 375 ? 61.679 4.946 -113.897 1.00 92.44 375 VAL A O 1
ATOM 3008 N N . GLY A 1 376 ? 60.233 3.518 -112.942 1.00 90.50 376 GLY A N 1
ATOM 3009 C CA . GLY A 1 376 ? 60.495 2.409 -113.860 1.00 90.50 376 GLY A CA 1
ATOM 3010 C C . GLY A 1 376 ? 60.193 2.769 -115.318 1.00 90.50 376 GLY A C 1
ATOM 3011 O O . GLY A 1 376 ? 61.019 2.523 -116.194 1.00 90.50 376 GLY A O 1
ATOM 3012 N N . GLN A 1 377 ? 59.057 3.421 -115.584 1.00 92.38 377 GLN A N 1
ATOM 3013 C CA . GLN A 1 377 ? 58.718 3.928 -116.919 1.00 92.38 377 GLN A CA 1
ATOM 3014 C C . GLN A 1 377 ? 59.742 4.958 -117.421 1.00 92.38 377 GLN A C 1
ATOM 3016 O O . GLN A 1 377 ? 60.191 4.861 -118.563 1.00 92.38 377 GLN A O 1
ATOM 3021 N N . ALA A 1 378 ? 60.165 5.902 -116.575 1.00 89.75 378 ALA A N 1
ATOM 3022 C CA . ALA A 1 378 ? 61.179 6.895 -116.930 1.00 89.75 378 ALA A CA 1
ATOM 3023 C C . ALA A 1 378 ? 62.546 6.258 -117.251 1.00 89.75 378 ALA A C 1
ATOM 3025 O O . ALA A 1 378 ? 63.205 6.667 -118.206 1.00 89.75 378 ALA A O 1
ATOM 3026 N N . LEU A 1 379 ? 62.950 5.221 -116.508 1.00 90.62 379 LEU A N 1
ATOM 3027 C CA . LEU A 1 379 ? 64.153 4.426 -116.786 1.00 90.62 379 LEU A CA 1
ATOM 3028 C C . LEU A 1 379 ? 64.080 3.733 -118.150 1.00 90.62 379 LEU A C 1
ATOM 3030 O O . LEU A 1 379 ? 65.047 3.787 -118.912 1.00 90.62 379 LEU A O 1
ATOM 3034 N N . VAL A 1 380 ? 62.937 3.128 -118.488 1.00 91.12 380 VAL A N 1
ATOM 3035 C CA . VAL A 1 380 ? 62.723 2.503 -119.805 1.00 91.12 380 VAL A CA 1
ATOM 3036 C C . VAL A 1 380 ? 62.839 3.543 -120.921 1.00 91.12 380 VAL A C 1
ATOM 3038 O O . VAL A 1 380 ? 63.550 3.309 -121.898 1.00 91.12 380 VAL A O 1
ATOM 3041 N N . ILE A 1 381 ? 62.202 4.709 -120.762 1.00 89.69 381 ILE A N 1
ATOM 3042 C CA . ILE A 1 381 ? 62.292 5.816 -121.726 1.00 89.69 381 ILE A CA 1
ATOM 3043 C C . ILE A 1 381 ? 63.745 6.282 -121.883 1.00 89.69 381 ILE A C 1
ATOM 3045 O O . ILE A 1 381 ? 64.231 6.380 -123.007 1.00 89.69 381 ILE A O 1
ATOM 3049 N N . SER A 1 382 ? 64.456 6.513 -120.777 1.00 90.19 382 SER A N 1
ATOM 3050 C CA . SER A 1 382 ? 65.866 6.925 -120.782 1.00 90.19 382 SER A CA 1
ATOM 3051 C C . SER A 1 382 ? 66.760 5.907 -121.497 1.00 90.19 382 SER A C 1
ATOM 3053 O O . SER A 1 382 ? 67.572 6.275 -122.345 1.00 90.19 382 SER A O 1
ATOM 3055 N N . THR A 1 383 ? 66.555 4.614 -121.233 1.00 90.25 383 THR A N 1
ATOM 3056 C CA . THR A 1 383 ? 67.300 3.528 -121.890 1.00 90.25 383 THR A CA 1
ATOM 3057 C C . THR A 1 383 ? 67.046 3.513 -123.398 1.00 90.25 383 THR A C 1
ATOM 3059 O O . THR A 1 383 ? 67.985 3.381 -124.181 1.00 90.25 383 THR A O 1
ATOM 3062 N N . ASN A 1 384 ? 65.791 3.704 -123.817 1.00 90.62 384 ASN A N 1
ATOM 3063 C CA . ASN A 1 384 ? 65.415 3.761 -125.229 1.00 90.62 384 ASN A CA 1
ATOM 3064 C C . ASN A 1 384 ? 66.033 4.985 -125.933 1.00 90.62 384 ASN A C 1
ATOM 3066 O O . ASN A 1 384 ? 66.636 4.846 -126.994 1.00 90.62 384 ASN A O 1
ATOM 3070 N N . ILE A 1 385 ? 65.989 6.168 -125.306 1.00 89.75 385 ILE A N 1
ATOM 3071 C CA . ILE A 1 385 ? 66.681 7.370 -125.806 1.00 89.75 385 ILE A CA 1
ATOM 3072 C C . ILE A 1 385 ? 68.190 7.111 -125.923 1.00 89.75 385 ILE A C 1
ATOM 3074 O O . ILE A 1 385 ? 68.789 7.432 -126.948 1.00 89.75 385 ILE A O 1
ATOM 3078 N N . GLY A 1 386 ? 68.810 6.483 -124.920 1.00 88.69 386 GLY A N 1
ATOM 3079 C CA . GLY A 1 386 ? 70.226 6.107 -124.957 1.00 88.69 386 GLY A CA 1
ATOM 3080 C C . GLY A 1 386 ? 70.570 5.185 -126.134 1.00 88.69 386 GLY A C 1
ATOM 3081 O O . GLY A 1 386 ? 71.542 5.435 -126.848 1.00 88.69 386 GLY A O 1
ATOM 3082 N N . GLN A 1 387 ? 69.746 4.163 -126.396 1.00 88.94 387 GLN A N 1
ATOM 3083 C CA . GLN A 1 387 ? 69.894 3.277 -127.560 1.00 88.94 387 GLN A CA 1
ATOM 3084 C C . GLN A 1 387 ? 69.730 4.028 -128.889 1.00 88.94 387 GLN A C 1
ATOM 3086 O O . GLN A 1 387 ? 70.500 3.803 -129.828 1.00 88.94 387 GLN A O 1
ATOM 3091 N N . GLN A 1 388 ? 68.769 4.950 -128.973 1.00 89.75 388 GLN A N 1
ATOM 3092 C CA . GLN A 1 388 ? 68.573 5.792 -130.154 1.00 89.75 388 GLN A CA 1
ATOM 3093 C C . GLN A 1 388 ? 69.775 6.709 -130.410 1.00 89.75 388 GLN A C 1
ATOM 3095 O O . GLN A 1 388 ? 70.236 6.792 -131.548 1.00 89.75 388 GLN A O 1
ATOM 3100 N N . ILE A 1 389 ? 70.332 7.339 -129.369 1.00 88.31 389 ILE A N 1
ATOM 3101 C CA . ILE A 1 389 ? 71.551 8.158 -129.467 1.00 88.31 389 ILE A CA 1
ATOM 3102 C C . ILE A 1 389 ? 72.737 7.306 -129.924 1.00 88.31 389 ILE A C 1
ATOM 3104 O O . ILE A 1 389 ? 73.483 7.726 -130.806 1.00 88.31 389 ILE A O 1
ATOM 3108 N N . HIS A 1 390 ? 72.909 6.103 -129.370 1.00 88.06 390 HIS A N 1
ATOM 3109 C CA . HIS A 1 390 ? 73.981 5.203 -129.794 1.00 88.06 390 HIS A CA 1
ATOM 3110 C C . HIS A 1 390 ? 73.852 4.832 -131.278 1.00 88.06 390 HIS A C 1
ATOM 3112 O O . HIS A 1 390 ? 74.813 4.951 -132.035 1.00 88.06 390 HIS A O 1
ATOM 3118 N N . THR A 1 391 ? 72.637 4.492 -131.717 1.00 88.25 391 THR A N 1
ATOM 3119 C CA . THR A 1 391 ? 72.332 4.204 -133.126 1.00 88.25 391 THR A CA 1
ATOM 3120 C C . THR A 1 391 ? 72.612 5.412 -134.024 1.00 88.25 391 THR A C 1
ATOM 3122 O O . THR A 1 391 ? 73.143 5.264 -135.125 1.00 88.25 391 THR A O 1
ATOM 3125 N N . LEU A 1 392 ? 72.268 6.621 -133.571 1.00 88.88 392 LEU A N 1
ATOM 3126 C CA . LEU A 1 392 ? 72.550 7.857 -134.296 1.00 88.88 392 LEU A CA 1
ATOM 3127 C C . LEU A 1 392 ? 74.058 8.108 -134.410 1.00 88.88 392 LEU A C 1
ATOM 3129 O O . LEU A 1 392 ? 74.529 8.422 -135.498 1.00 88.88 392 LEU A O 1
ATOM 3133 N N . ASN A 1 393 ? 74.816 7.921 -133.328 1.00 87.94 393 ASN A N 1
ATOM 3134 C CA . ASN A 1 393 ? 76.273 8.060 -133.334 1.00 87.94 393 ASN A CA 1
ATOM 3135 C C . ASN A 1 393 ? 76.942 7.073 -134.296 1.00 87.94 393 ASN A C 1
ATOM 3137 O O . ASN A 1 393 ? 77.837 7.472 -135.037 1.00 87.94 393 ASN A O 1
ATOM 3141 N N . GLU A 1 394 ? 76.487 5.820 -134.341 1.00 88.06 394 GLU A N 1
ATOM 3142 C CA . GLU A 1 394 ? 76.973 4.835 -135.315 1.00 88.06 394 GLU A CA 1
ATOM 3143 C C . GLU A 1 394 ? 76.660 5.262 -136.758 1.00 88.06 394 GLU A C 1
ATOM 3145 O O . GLU A 1 394 ? 77.537 5.218 -137.621 1.00 88.06 394 GLU A O 1
ATOM 3150 N N . LYS A 1 395 ? 75.455 5.788 -137.024 1.00 87.44 395 LYS A N 1
ATOM 3151 C CA . LYS A 1 395 ? 75.113 6.356 -138.342 1.00 87.44 395 LYS A CA 1
ATOM 3152 C C . LYS A 1 395 ? 75.989 7.556 -138.708 1.00 87.44 395 LYS A C 1
ATOM 3154 O O . LYS A 1 395 ? 76.470 7.629 -139.835 1.00 87.44 395 LYS A O 1
ATOM 3159 N N . VAL A 1 396 ? 76.217 8.486 -137.780 1.00 86.44 396 VAL A N 1
ATOM 3160 C CA . VAL A 1 396 ? 77.091 9.652 -137.997 1.00 86.44 396 VAL A CA 1
ATOM 3161 C C . VAL A 1 396 ? 78.522 9.202 -138.280 1.00 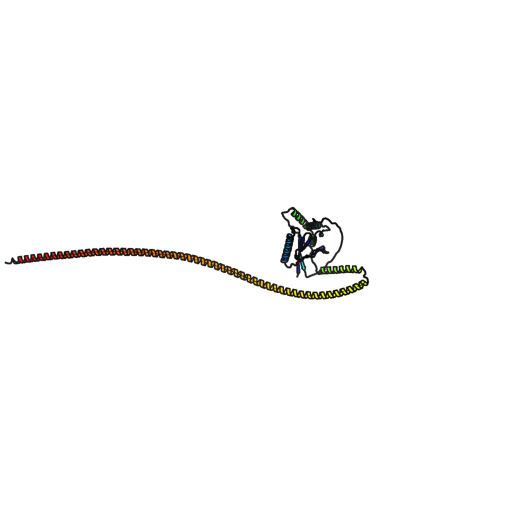86.44 396 VAL A C 1
ATOM 3163 O O . VAL A 1 396 ? 79.138 9.688 -139.225 1.00 86.44 396 VAL A O 1
ATOM 3166 N N . ARG A 1 397 ? 79.040 8.235 -137.516 1.00 86.31 397 ARG A N 1
ATOM 3167 C CA . ARG A 1 397 ? 80.366 7.649 -137.738 1.00 86.31 397 ARG A CA 1
ATOM 3168 C C . ARG A 1 397 ? 80.462 6.989 -139.115 1.00 86.31 397 ARG A C 1
ATOM 3170 O O . ARG A 1 397 ? 81.458 7.197 -139.800 1.00 86.31 397 ARG A O 1
ATOM 3177 N N . ALA A 1 398 ? 79.431 6.263 -139.547 1.00 83.38 398 ALA A N 1
ATOM 3178 C CA . ALA A 1 398 ? 79.376 5.677 -140.885 1.00 83.38 398 ALA A CA 1
ATOM 3179 C C . ALA A 1 398 ? 79.403 6.749 -141.989 1.00 83.38 398 ALA A C 1
ATOM 3181 O O . ALA A 1 398 ? 80.168 6.622 -142.942 1.00 83.38 398 ALA A O 1
ATOM 3182 N N . VAL A 1 399 ? 78.637 7.838 -141.840 1.00 83.69 399 VAL A N 1
ATOM 3183 C CA . VAL A 1 399 ? 78.646 8.968 -142.788 1.00 83.69 399 VAL A CA 1
ATOM 3184 C C . VAL A 1 399 ? 80.011 9.653 -142.826 1.00 83.69 399 VAL A C 1
ATOM 3186 O O . VAL A 1 399 ? 80.521 9.922 -143.909 1.00 83.69 399 VAL A O 1
ATOM 3189 N N . LEU A 1 400 ? 80.627 9.905 -141.667 1.00 82.44 400 LEU A N 1
ATOM 3190 C CA . LEU A 1 400 ? 81.969 10.488 -141.591 1.00 82.44 400 LEU A CA 1
ATOM 3191 C C . LEU A 1 400 ? 83.014 9.576 -142.231 1.00 82.44 400 LEU A C 1
ATOM 3193 O O . LEU A 1 400 ? 83.864 10.068 -142.964 1.00 82.44 400 LEU A O 1
ATOM 3197 N N . SER A 1 401 ? 82.930 8.262 -142.009 1.00 80.62 401 SER A N 1
ATOM 3198 C CA . SER A 1 401 ? 83.810 7.286 -142.657 1.00 80.62 401 SER A CA 1
ATOM 3199 C C . SER A 1 401 ? 83.647 7.307 -144.175 1.00 80.62 401 SER A C 1
ATOM 3201 O O . SER A 1 401 ? 84.647 7.314 -144.886 1.00 80.62 401 SER A O 1
ATOM 3203 N N . LEU A 1 402 ? 82.407 7.363 -144.674 1.00 82.25 402 LEU A N 1
ATOM 3204 C CA . LEU A 1 402 ? 82.112 7.440 -146.106 1.00 82.25 402 LEU A CA 1
ATOM 3205 C C . LEU A 1 402 ? 82.627 8.751 -146.717 1.00 82.25 402 LEU A C 1
ATOM 3207 O O . LEU A 1 402 ? 83.224 8.749 -147.788 1.00 82.25 402 LEU A O 1
ATOM 3211 N N . ALA A 1 403 ? 82.442 9.872 -146.014 1.00 77.19 403 ALA A N 1
ATOM 3212 C CA . ALA A 1 403 ? 82.975 11.165 -146.421 1.00 77.19 403 ALA A CA 1
ATOM 3213 C C . ALA A 1 403 ? 84.508 11.143 -146.461 1.00 77.19 403 ALA A C 1
ATOM 3215 O O . ALA A 1 403 ? 85.091 11.627 -147.425 1.00 77.19 403 ALA A O 1
ATOM 3216 N N . PHE A 1 404 ? 85.160 10.542 -145.462 1.00 79.94 404 PHE A N 1
ATOM 3217 C CA . PHE A 1 404 ? 86.615 10.401 -145.426 1.00 79.94 404 PHE A CA 1
ATOM 3218 C C . PHE A 1 404 ? 87.127 9.517 -146.568 1.00 79.94 404 PHE A C 1
ATOM 3220 O O . PHE A 1 404 ? 88.118 9.862 -147.203 1.00 79.94 404 PHE A O 1
ATOM 3227 N N . GLN A 1 405 ? 86.422 8.423 -146.878 1.00 76.12 405 GLN A N 1
ATOM 3228 C CA . GLN A 1 405 ? 86.709 7.578 -148.038 1.00 76.12 405 GLN A CA 1
ATOM 3229 C C . GLN A 1 405 ? 86.593 8.372 -149.340 1.00 76.12 405 GLN A C 1
ATOM 3231 O O . GLN A 1 405 ? 87.540 8.385 -150.114 1.00 76.12 405 GLN A O 1
ATOM 3236 N N . ASN A 1 406 ? 85.494 9.104 -149.537 1.00 76.44 406 ASN A N 1
ATOM 3237 C CA . ASN A 1 406 ? 85.290 9.932 -150.726 1.00 76.44 406 ASN A CA 1
ATOM 3238 C C . ASN A 1 406 ? 86.352 11.032 -150.852 1.00 76.44 406 ASN A C 1
ATOM 3240 O O . ASN A 1 406 ? 86.871 11.254 -151.941 1.00 76.44 406 ASN A O 1
ATOM 3244 N N . PHE A 1 407 ? 86.714 11.702 -149.753 1.00 77.38 407 PHE A N 1
ATOM 3245 C CA . PHE A 1 407 ? 87.814 12.667 -149.749 1.00 77.38 407 PHE A CA 1
ATOM 3246 C C . PHE A 1 407 ? 89.145 12.006 -150.102 1.00 77.38 407 PHE A C 1
ATOM 3248 O O . PHE A 1 407 ? 89.924 12.594 -150.846 1.00 77.38 407 PHE A O 1
ATOM 3255 N N . HIS A 1 408 ? 89.397 10.789 -149.618 1.00 74.12 408 HIS A N 1
ATOM 3256 C CA . HIS A 1 408 ? 90.604 10.048 -149.961 1.00 74.12 408 HIS A CA 1
ATOM 3257 C C . HIS A 1 408 ? 90.633 9.659 -151.446 1.00 74.12 408 HIS A C 1
ATOM 3259 O O . HIS A 1 408 ? 91.677 9.811 -152.076 1.00 74.12 408 HIS A O 1
ATOM 3265 N N . THR A 1 409 ? 89.499 9.241 -152.019 1.00 73.00 409 THR A N 1
ATOM 3266 C CA . THR A 1 409 ? 89.364 8.949 -153.454 1.00 73.00 409 THR A CA 1
ATOM 3267 C C . THR A 1 409 ? 89.575 10.202 -154.303 1.00 73.00 409 THR A C 1
ATOM 3269 O O . THR A 1 409 ? 90.365 10.175 -155.239 1.00 73.00 409 THR A O 1
ATOM 3272 N N . ILE A 1 410 ? 88.955 11.329 -153.935 1.00 74.44 410 ILE A N 1
ATOM 3273 C CA . ILE A 1 410 ? 89.156 12.622 -154.613 1.00 74.44 410 ILE A CA 1
ATOM 3274 C C . ILE A 1 410 ? 90.621 13.069 -154.512 1.00 74.44 410 ILE A C 1
ATOM 3276 O O . ILE A 1 410 ? 91.177 13.601 -155.471 1.00 74.44 410 ILE A O 1
ATOM 3280 N N . PHE A 1 411 ? 91.267 12.851 -153.363 1.00 73.88 411 PHE A N 1
ATOM 3281 C CA . PHE A 1 411 ? 92.679 13.173 -153.176 1.00 73.88 411 PHE A CA 1
ATOM 3282 C C . PHE A 1 411 ? 93.588 12.299 -154.053 1.00 73.88 411 PHE A C 1
ATOM 3284 O O . PHE A 1 411 ? 94.526 12.824 -154.647 1.00 73.88 411 PHE A O 1
ATOM 3291 N N . GLU A 1 412 ? 93.304 10.999 -154.197 1.00 69.81 412 GLU A N 1
ATOM 3292 C CA . GLU A 1 412 ? 94.030 10.129 -155.136 1.00 69.81 412 GLU A CA 1
ATOM 3293 C C . GLU A 1 412 ? 93.806 10.524 -156.603 1.00 69.81 412 GLU A C 1
ATOM 3295 O O . GLU A 1 412 ? 94.765 10.565 -157.375 1.00 69.81 412 GLU A O 1
ATOM 3300 N N . GLU A 1 413 ? 92.578 10.880 -156.993 1.00 67.88 413 GLU A N 1
ATOM 3301 C CA . GLU A 1 413 ? 92.284 11.383 -158.341 1.00 67.88 413 GLU A CA 1
ATOM 3302 C C . GLU A 1 413 ? 93.032 12.691 -158.637 1.00 67.88 413 GLU A C 1
ATOM 3304 O O . GLU A 1 413 ? 93.649 12.826 -159.696 1.00 67.88 413 GLU A O 1
ATOM 3309 N N . LEU A 1 414 ? 93.063 13.632 -157.688 1.00 64.50 414 LEU A N 1
ATOM 3310 C CA . LEU A 1 414 ? 93.832 14.874 -157.808 1.00 64.50 414 LEU A CA 1
ATOM 3311 C C . LEU A 1 414 ? 95.341 14.620 -157.904 1.00 64.50 414 LEU A C 1
ATOM 3313 O O . LEU A 1 414 ? 96.022 15.296 -158.677 1.00 64.50 414 LEU A O 1
ATOM 3317 N N . ASN A 1 415 ? 95.868 13.634 -157.174 1.00 63.72 415 ASN A N 1
ATOM 3318 C CA . ASN A 1 415 ? 97.281 13.260 -157.260 1.00 63.72 415 ASN A CA 1
ATOM 3319 C C . ASN A 1 415 ? 97.625 12.635 -158.625 1.00 63.72 415 ASN A C 1
ATOM 3321 O O . ASN A 1 415 ? 98.689 12.906 -159.184 1.00 63.72 415 ASN A O 1
ATOM 3325 N N . ASN A 1 416 ? 96.707 11.860 -159.210 1.00 60.78 416 ASN A N 1
ATOM 3326 C CA . ASN A 1 416 ? 96.860 11.338 -160.571 1.00 60.78 416 ASN A CA 1
ATOM 3327 C C . ASN A 1 416 ? 96.831 12.450 -161.632 1.00 60.78 416 ASN A C 1
ATOM 3329 O O . ASN A 1 416 ? 97.604 12.393 -162.588 1.00 60.78 416 ASN A O 1
ATOM 3333 N N . VAL A 1 417 ? 96.010 13.492 -161.450 1.00 61.50 417 VAL A N 1
ATOM 3334 C CA . VAL A 1 417 ? 96.000 14.677 -162.330 1.00 61.50 417 VAL A CA 1
ATOM 3335 C C . VAL A 1 417 ? 97.287 15.499 -162.181 1.00 61.50 417 VAL A C 1
ATOM 3337 O O . VAL A 1 417 ? 97.836 15.958 -163.184 1.00 61.50 417 VAL A O 1
ATOM 3340 N N . HIS A 1 418 ? 97.814 15.648 -160.961 1.00 61.12 418 HIS A N 1
ATOM 3341 C CA . HIS A 1 418 ? 99.066 16.370 -160.708 1.00 61.12 418 HIS A CA 1
ATOM 3342 C C . HIS A 1 418 ? 100.268 15.731 -161.424 1.00 61.12 418 HIS A C 1
ATOM 3344 O O . HIS A 1 418 ? 101.106 16.440 -161.978 1.00 61.12 418 HIS A O 1
ATOM 3350 N N . ASN A 1 419 ? 100.307 14.399 -161.509 1.00 60.50 419 ASN A N 1
ATOM 3351 C CA . ASN A 1 419 ? 101.377 13.675 -162.200 1.00 60.50 419 ASN A CA 1
ATOM 3352 C C . ASN A 1 419 ? 101.303 13.747 -163.740 1.00 60.50 419 ASN A C 1
ATOM 3354 O O . ASN A 1 419 ? 102.259 13.354 -164.402 1.00 60.50 419 ASN A O 1
ATOM 3358 N N . HIS A 1 420 ? 100.212 14.251 -164.334 1.00 60.16 420 HIS A N 1
ATOM 3359 C CA . HIS A 1 420 ? 100.042 14.310 -165.796 1.00 60.16 420 HIS A CA 1
ATOM 3360 C C . HIS A 1 420 ? 100.505 15.626 -166.449 1.00 60.16 420 HIS A C 1
ATOM 3362 O O . HIS A 1 420 ? 100.566 15.700 -167.673 1.00 60.16 420 HIS A O 1
ATOM 3368 N N . PHE A 1 421 ? 100.856 16.654 -165.667 1.00 59.12 421 PHE A N 1
ATOM 3369 C CA . PHE A 1 421 ? 101.245 17.980 -166.182 1.00 59.12 421 PHE A CA 1
ATOM 3370 C C . PHE A 1 421 ? 102.736 18.336 -166.005 1.00 59.12 421 PHE A C 1
ATOM 3372 O O . PHE A 1 421 ? 103.121 19.479 -166.237 1.00 59.12 421 PHE A O 1
ATOM 3379 N N . GLN A 1 422 ? 103.596 17.376 -165.644 1.00 53.38 422 GLN A N 1
ATOM 3380 C CA . GLN A 1 422 ? 105.056 17.526 -165.737 1.00 53.38 422 GLN A CA 1
ATOM 3381 C C . GLN A 1 422 ? 105.583 16.996 -167.086 1.00 53.38 422 GLN A C 1
ATOM 3383 O O . GLN A 1 422 ? 106.000 15.842 -167.151 1.00 53.38 422 GLN A O 1
ATOM 3388 N N . VAL A 1 423 ? 105.588 17.835 -168.135 1.00 45.62 423 VAL A N 1
ATOM 3389 C CA . VAL A 1 423 ? 106.516 17.784 -169.294 1.00 45.62 423 VAL A CA 1
ATOM 3390 C C . VAL A 1 423 ? 106.775 19.200 -169.789 1.00 45.62 423 VAL A C 1
ATOM 3392 O O . VAL A 1 423 ? 105.779 19.925 -170.012 1.00 45.62 423 VAL A O 1
#

Sequence (423 aa):
YIDYTVKITFLELYNEELTDLLADPTNEQPEKIKIYEDKDKTNTIIGAIEAPCETPFDAFKILIKGAQRRQTAETLMNASSSRSHSIFTMTVTMKDAQGDVDLAGSENISRSGATDKRAREAGTINQSLLTLGRVITALISNEKHICYRDSKLTRILQDSLCGKTITSIIITLSPANEAETLSTLEYGHRARSLKIRPEINQLSSKDVAREYLDEIRRLRQELDAKRELDGIPYSQYITLKNQMTLVQTLSDNNQAKLNNNEQQIDQYRREVDSLRQQLTTQQQDFRSEMNERKEILALNRYRYDELVQITNKALTFREQVVNTMQQLSSTRSTSSTLIEHYIKDCQSIGDSLQVNVQRITEDIRTMFSACNRSVGQALVISTNIGQQIHTLNEKVRAVLSLAFQNFHTIFEELNNVHNHFQV

Secondary structure (DSSP, 8-state):
--EEEEEEEEEEEETTEEEESSS-TT-SS----EEEE-TTSPEEEES---EEE-SHHHHHHHHHHHHHHHHHHHHHSTT-GGG-EEEEEEEEEEE-SS----------------------SSSGGGHHHHHHHHHHHHHHTT-S---GGG-HHHHHTHHHHHSSS---------TT-HHHHHHHHHHHHHHTT-----------HHHHHHHHHHHHHHHHHHHHHHHHSSPPPHHHHHHHHHHHHHHHHHHHHHHHHHHHHHHHHHHHHHHHHHHHHHHHHHHHHHHHHHHHHHHHHHHHHHHHHHHHHHHHHHHHHHHHHHHHHHHHHHHHHHHHHHHHHHHHHHHHHHHHHHHHHHHHHHHHHHHHHHHHHHHHHHHHHHHHHHHHHHHHHHHHHHHHHHHHHHHHHHHHHHHHHHTTS--

InterPro domains:
  IPR001752 Kinesin motor domain [PF00225] (3-193)
  IPR001752 Kinesin motor domain [PR00380] (75-92)
  IPR001752 Kinesin motor domain [PR00380] (97-115)
  IPR001752 Kinesin motor domain [PR00380] (146-167)
  IPR001752 Kinesin motor domain [PS50067] (1-194)
  IPR001752 Kinesin motor domain [SM00129] (1-202)
  IPR027417 P-loop containing nucleoside triphosphate hydrolase [SSF52540] (2-229)
  IPR036961 Kinesin motor domain superfamily [G3DSA:3.40.850.10] (1-232)
  IPR047149 Kinesin-like protein KIF11-like [PTHR47970] (3-413)

Organism: NCBI:txid392030

Radius of gyration: 73.67 Å; chains: 1; bounding box: 160×46×238 Å

pLDDT: mean 78.74, std 17.41, range [25.67, 97.69]